Protein AF-A0A7S2TWE1-F1 (afdb_monomer)

Mean predicted aligned error: 5.68 Å

Secondary structure (DSSP, 8-state):
-HHHHHHHHHHGGGS-HHHHHHHHHHHHHHHTTS-HHHHHHHHHHHHHHHHHHHHHHHH--S---HHHHHHHHHHHHHHHHHHHT--GGGHHHHHHHHHHHHHHHHHHHHHTTT-HHHHHHHHHHHHHHHHHHGGGGTTTHHHHHHHHHHHTTTS--HHHHHHHHHHHHHHTT-GGGHHHHHHHHHHHHHHHHHH--SHHHHHH-HHHHHHHHHHHHHHHHH-HHHHHTSTHHHHHHHHHHHTTT--SHHHHHHHHHHHHHHHHHHHHHHH-GGGSTTHHHHHHHHHHHHHHHHHHHHHHHHHIIIIIS-GGGHHHHHHHHHHHHHHHTHHHHHHHHHHHHHS----HHHHHHHHHHHT-TT--HHHHHHHHHHHHHHHHHHHHHHH--

Organism: NCBI:txid641309

Foldseek 3Di:
DLPVLVVVLVVCPPPDLVVNLVSLLVQQLVLQPDDQVSSLVSLCSNLVVLLVLLVCLLVDPDDCDPVNLVSNLSSLSSLLSNLQNHDLVNLLSLLVVVVVSVVSLVSQCVVCLVPLSSNLSSLSNLLSSCVSNQCSVVVCVLVLLVVLLVRCLPRVRLSSLVSLLSCCVRPLQPPVCLVSNLVSCVSLLVSLLVQQPALVSCQVCVSSLLSSLSSLLSCLVRHVLSLLVDPSVLVSVVSLLRNCLHADQNSNLSSLSSLLSLLVSLVCLVPPVVSHPPSVSSNVSSVVSCVVCVLSLLLSLLVCLLPSYPLSSNVSSLSNLLSCCVRVPPVSLVSLLVSVVPQDDDDPVLSVVLSCQSNPPPHDSVVNSVSSSVSSVVSVVVVVVVVVD

pLDDT: mean 91.22, std 10.55, range [36.5, 98.69]

Structure (mmCIF, N/CA/C/O backbone):
data_AF-A0A7S2TWE1-F1
#
_entry.id   AF-A0A7S2TWE1-F1
#
loop_
_atom_site.group_PDB
_atom_site.id
_atom_site.type_symbol
_atom_site.label_atom_id
_atom_site.label_alt_id
_atom_site.label_comp_id
_atom_site.label_asym_id
_atom_site.label_entity_id
_atom_site.label_seq_id
_atom_site.pdbx_PDB_ins_code
_atom_site.Cartn_x
_atom_site.Cartn_y
_atom_site.Cartn_z
_atom_site.occupancy
_atom_site.B_iso_or_equiv
_atom_site.auth_seq_id
_atom_site.auth_comp_id
_atom_site.auth_asym_id
_atom_site.auth_atom_id
_atom_site.pdbx_PDB_model_num
ATOM 1 N N . PHE A 1 1 ? -21.053 20.391 27.011 1.00 59.75 1 PHE A N 1
ATOM 2 C CA . PHE A 1 1 ? -20.961 20.272 25.539 1.00 59.75 1 PHE A CA 1
ATOM 3 C C . PHE A 1 1 ? -20.963 18.831 25.021 1.00 59.75 1 PHE A C 1
ATOM 5 O O . PHE A 1 1 ? -21.696 18.578 24.080 1.00 59.75 1 PHE A O 1
ATOM 12 N N . MET A 1 2 ? -20.244 17.869 25.622 1.00 78.94 2 MET A N 1
ATOM 13 C CA . MET A 1 2 ? -20.223 16.483 25.097 1.00 78.94 2 MET A CA 1
ATOM 14 C C . MET A 1 2 ? -21.553 15.716 25.219 1.00 78.94 2 MET A C 1
ATOM 16 O O . MET A 1 2 ? -21.871 14.922 24.341 1.00 78.94 2 MET A O 1
ATOM 20 N N . GLY A 1 3 ? -22.352 15.965 26.265 1.00 83.12 3 GLY A N 1
ATOM 21 C CA . GLY A 1 3 ? -23.624 15.260 26.495 1.00 83.12 3 GLY A CA 1
ATOM 22 C C . GLY A 1 3 ? -24.613 15.337 25.318 1.00 83.12 3 GLY A C 1
ATOM 23 O O . GLY A 1 3 ? -24.972 14.289 24.783 1.00 83.12 3 GLY A O 1
ATOM 24 N N . PRO A 1 4 ? -25.011 16.540 24.857 1.00 86.31 4 PRO A N 1
ATOM 25 C CA . PRO A 1 4 ? -25.908 16.691 23.706 1.00 86.31 4 PRO A CA 1
ATOM 26 C C . PRO A 1 4 ? -25.365 16.058 22.417 1.00 86.31 4 PRO A C 1
ATOM 28 O O . PRO A 1 4 ? -26.106 15.427 21.669 1.00 86.31 4 PRO A O 1
ATOM 31 N N . LEU A 1 5 ? -24.055 16.160 22.183 1.00 87.50 5 LEU A N 1
ATOM 32 C CA . LEU A 1 5 ? -23.401 15.592 21.005 1.00 87.50 5 LEU A CA 1
ATOM 33 C C . LEU A 1 5 ? -23.480 14.054 20.992 1.00 87.50 5 LEU A C 1
ATOM 35 O O . LEU A 1 5 ? -23.810 13.454 19.969 1.00 87.50 5 LEU A O 1
ATOM 39 N N . PHE A 1 6 ? -23.270 13.407 22.142 1.00 89.62 6 PHE A N 1
ATOM 40 C CA . PHE A 1 6 ? -23.456 11.959 22.265 1.00 89.62 6 PHE A CA 1
ATOM 41 C C . PHE A 1 6 ? -24.921 11.525 22.192 1.00 89.62 6 PHE A C 1
ATOM 43 O O . PHE A 1 6 ? -25.187 10.412 21.744 1.00 89.62 6 PHE A O 1
ATOM 50 N N . GLN A 1 7 ? -25.875 12.382 22.566 1.00 88.25 7 GLN A N 1
ATOM 51 C CA . GLN A 1 7 ? -27.297 12.107 22.339 1.00 88.25 7 GLN A CA 1
ATOM 52 C C . GLN A 1 7 ? -27.638 12.101 20.845 1.00 88.25 7 GLN A C 1
ATOM 54 O O . GLN A 1 7 ? -28.353 11.206 20.398 1.00 88.25 7 GLN A O 1
ATOM 59 N N . VAL A 1 8 ? -27.094 13.043 20.063 1.00 88.94 8 VAL A N 1
ATOM 60 C CA . VAL A 1 8 ? -27.239 13.045 18.595 1.00 88.94 8 VAL A CA 1
ATOM 61 C C . VAL A 1 8 ? -26.631 11.775 18.000 1.00 88.94 8 VAL A C 1
ATOM 63 O O . VAL A 1 8 ? -27.296 11.078 17.236 1.00 88.94 8 VAL A O 1
ATOM 66 N N . TYR A 1 9 ? -25.413 11.412 18.412 1.00 91.62 9 TYR A N 1
ATOM 67 C CA . TYR A 1 9 ? -24.783 10.163 17.978 1.00 91.62 9 TYR A CA 1
ATOM 68 C C . TYR A 1 9 ? -25.626 8.927 18.331 1.00 91.62 9 TYR A C 1
ATOM 70 O O . TYR A 1 9 ? -25.874 8.092 17.463 1.00 91.62 9 TYR A O 1
ATOM 78 N N . ALA A 1 10 ? -26.132 8.820 19.561 1.00 88.81 10 ALA A N 1
ATOM 79 C CA . ALA A 1 10 ? -26.959 7.689 19.984 1.00 88.81 10 ALA A CA 1
ATOM 80 C C . ALA A 1 10 ? -28.272 7.586 19.186 1.00 88.81 10 ALA A C 1
ATOM 82 O O . ALA A 1 10 ? -28.707 6.485 18.851 1.00 88.81 10 ALA A O 1
ATOM 83 N N . ARG A 1 11 ? -28.881 8.725 18.833 1.00 90.75 11 ARG A N 1
ATOM 84 C CA . ARG A 1 11 ? -30.109 8.788 18.022 1.00 90.75 11 ARG A CA 1
ATOM 85 C C . ARG A 1 11 ? -29.866 8.578 16.523 1.00 90.75 11 ARG A C 1
ATOM 87 O O . ARG A 1 11 ? -30.821 8.359 15.787 1.00 90.75 11 ARG A O 1
ATOM 94 N N . SER A 1 12 ? -28.611 8.574 16.069 1.00 90.06 12 SER A N 1
ATOM 95 C CA . SER A 1 12 ? -28.256 8.388 14.653 1.00 90.06 12 SER A CA 1
ATOM 96 C C . SER A 1 12 ? -28.421 6.952 14.136 1.00 90.06 12 SER A C 1
ATOM 98 O O . SER A 1 12 ? -28.186 6.701 12.958 1.00 90.06 12 SER A O 1
ATOM 100 N N . ALA A 1 13 ? -28.810 5.991 14.982 1.00 85.31 13 ALA A N 1
ATOM 101 C CA . ALA A 1 13 ? -28.858 4.571 14.623 1.00 85.31 13 ALA A CA 1
ATOM 102 C C . ALA A 1 13 ? -29.759 4.256 13.412 1.00 85.31 13 ALA A C 1
ATOM 104 O O . ALA A 1 13 ? -29.445 3.328 12.670 1.00 85.31 13 ALA A O 1
ATOM 105 N N . GLY A 1 14 ? -30.829 5.034 13.202 1.00 87.69 14 GLY A N 1
ATOM 106 C CA . GLY A 1 14 ? -31.748 4.892 12.065 1.00 87.69 14 GLY A CA 1
ATOM 107 C C . GLY A 1 14 ? -31.329 5.628 10.787 1.00 87.69 14 GLY A C 1
ATOM 108 O O . GLY A 1 14 ? -32.021 5.520 9.781 1.00 87.69 14 GLY A O 1
ATOM 109 N N . LEU A 1 15 ? -30.227 6.384 10.813 1.00 92.81 15 LEU A N 1
ATOM 110 C CA . LEU A 1 15 ? -29.738 7.139 9.656 1.00 92.81 15 LEU A CA 1
ATOM 111 C C . LEU A 1 15 ? -28.919 6.260 8.705 1.00 92.81 15 LEU A C 1
ATOM 113 O O . LEU A 1 15 ? -28.393 5.206 9.086 1.00 92.81 15 LEU A O 1
ATOM 117 N N . ARG A 1 16 ? -28.749 6.732 7.465 1.00 94.81 16 ARG A N 1
ATOM 118 C CA . ARG A 1 16 ? -27.891 6.068 6.478 1.00 94.81 16 ARG A CA 1
ATOM 119 C C . ARG A 1 16 ? -26.447 6.064 6.965 1.00 94.81 16 ARG A C 1
ATOM 121 O O . ARG A 1 16 ? -25.993 6.971 7.661 1.00 94.81 16 ARG A O 1
ATOM 128 N N . ILE A 1 17 ? -25.683 5.048 6.565 1.00 94.81 17 ILE A N 1
ATOM 129 C CA . ILE A 1 17 ? -24.291 4.898 7.011 1.00 94.81 17 ILE A CA 1
ATOM 130 C C . ILE A 1 17 ? -23.416 6.112 6.655 1.00 94.81 17 ILE A C 1
ATOM 132 O O . ILE A 1 17 ? -22.511 6.448 7.414 1.00 94.81 17 ILE A O 1
ATOM 136 N N . THR A 1 18 ? -23.701 6.797 5.546 1.00 95.06 18 THR A N 1
ATOM 137 C CA . THR A 1 18 ? -23.013 8.028 5.129 1.00 95.06 18 THR A CA 1
ATOM 138 C C . THR A 1 18 ? -23.239 9.171 6.119 1.00 95.06 18 THR A C 1
ATOM 140 O O . THR A 1 18 ? -22.276 9.737 6.621 1.00 95.06 18 THR A O 1
ATOM 143 N N . GLU A 1 19 ? -24.489 9.425 6.503 1.00 96.44 19 GLU A N 1
ATOM 144 C CA . GLU A 1 19 ? -24.865 10.460 7.481 1.00 96.44 19 GLU A CA 1
ATOM 145 C C . GLU A 1 19 ? -24.272 10.148 8.861 1.00 96.44 19 GLU A C 1
ATOM 147 O O . GLU A 1 19 ? -23.768 11.019 9.569 1.00 96.44 19 GLU A O 1
ATOM 152 N N . ARG A 1 20 ? -24.255 8.867 9.244 1.00 96.56 20 ARG A N 1
ATOM 153 C CA . ARG A 1 20 ? -23.628 8.432 10.498 1.00 96.56 20 ARG A CA 1
ATOM 154 C C . ARG A 1 20 ? -22.117 8.668 10.499 1.00 96.56 20 ARG A C 1
ATOM 156 O O . ARG A 1 20 ? -21.575 9.016 11.546 1.00 96.56 20 ARG A O 1
ATOM 163 N N . LYS A 1 21 ? -21.436 8.499 9.358 1.00 96.62 21 LYS A N 1
ATOM 164 C CA . LYS A 1 21 ? -20.002 8.809 9.223 1.00 96.62 21 LYS A CA 1
ATOM 165 C C . LYS A 1 21 ? -19.732 10.304 9.400 1.00 96.62 21 LYS A C 1
ATOM 167 O O . LYS A 1 21 ? -18.809 10.643 10.134 1.00 96.62 21 LYS A O 1
ATOM 172 N N . GLU A 1 22 ? -20.566 11.171 8.828 1.00 96.19 22 GLU A N 1
ATOM 173 C CA . GLU A 1 22 ? -20.475 12.630 9.012 1.00 96.19 22 GLU A CA 1
ATOM 174 C C . GLU A 1 22 ? -20.680 13.033 10.481 1.00 96.19 22 GLU A C 1
ATOM 176 O O . GLU A 1 22 ? -19.932 13.845 11.026 1.00 96.19 22 GLU A O 1
ATOM 181 N N . ILE A 1 23 ? -21.635 12.402 11.174 1.00 95.75 23 ILE A N 1
ATOM 182 C CA . ILE A 1 23 ? -21.826 12.618 12.615 1.00 95.75 23 ILE A CA 1
ATOM 183 C C . ILE A 1 23 ? -20.584 12.173 13.398 1.00 95.75 23 ILE A C 1
ATOM 185 O O . ILE A 1 23 ? -20.119 12.910 14.266 1.00 95.75 23 ILE A O 1
ATOM 189 N N . VAL A 1 24 ? -20.021 10.995 13.104 1.00 96.38 24 VAL A N 1
ATOM 190 C CA . VAL A 1 24 ? -18.792 10.510 13.759 1.00 96.38 24 VAL A CA 1
ATOM 191 C C . VAL A 1 24 ? -17.615 11.458 13.514 1.00 96.38 24 VAL A C 1
ATOM 193 O O . VAL A 1 24 ? -16.863 11.745 14.446 1.00 96.38 24 VAL A O 1
ATOM 196 N N . GLU A 1 25 ? -17.472 11.987 12.303 1.00 95.12 25 GLU A N 1
ATOM 197 C CA . GLU A 1 25 ? -16.468 12.997 11.960 1.00 95.12 25 GLU A CA 1
ATOM 198 C C . GLU A 1 25 ? -16.639 14.283 12.777 1.00 95.12 25 GLU A C 1
ATOM 200 O O . GLU A 1 25 ? -15.681 14.764 13.389 1.00 95.12 25 GLU A O 1
ATOM 205 N N . GLY A 1 26 ? -17.868 14.797 12.879 1.00 93.62 26 GLY A N 1
ATOM 206 C CA . GLY A 1 26 ? -18.175 15.950 13.723 1.00 93.62 26 GLY A CA 1
ATOM 207 C C . GLY A 1 26 ? -17.864 15.689 15.200 1.00 93.62 26 GLY A C 1
ATOM 208 O O . GLY A 1 26 ? -17.237 16.517 15.865 1.00 93.62 26 GLY A O 1
ATOM 209 N N . VAL A 1 27 ? -18.234 14.511 15.716 1.00 94.19 27 VAL A N 1
ATOM 210 C CA . VAL A 1 27 ? -17.979 14.122 17.112 1.00 94.19 27 VAL A CA 1
ATOM 211 C C . VAL A 1 27 ? -16.481 14.055 17.401 1.00 94.19 27 VAL A C 1
ATOM 213 O O . VAL A 1 27 ? -16.004 14.652 18.364 1.00 94.19 27 VAL A O 1
ATOM 216 N N . THR A 1 28 ? -15.723 13.357 16.562 1.00 94.00 28 THR A N 1
ATOM 217 C CA . THR A 1 28 ? -14.272 13.182 16.732 1.00 94.00 28 THR A CA 1
ATOM 218 C C . THR A 1 28 ? -13.485 14.479 16.565 1.00 94.00 28 THR A C 1
ATOM 220 O O . THR A 1 28 ? -12.548 14.714 17.331 1.00 94.00 28 THR A O 1
ATOM 223 N N . SER A 1 29 ? -13.924 15.377 15.680 1.00 91.62 29 SER A N 1
ATOM 224 C CA . SER A 1 29 ? -13.367 16.732 15.553 1.00 91.62 29 SER A CA 1
ATOM 225 C C . SER A 1 29 ? -13.495 17.543 16.850 1.00 91.62 29 SER A C 1
ATOM 227 O O . SER A 1 29 ? -12.603 18.320 17.198 1.00 91.62 29 SER A O 1
ATOM 229 N N . VAL A 1 30 ? -14.588 17.356 17.603 1.00 92.81 30 VAL A N 1
ATOM 230 C CA . VAL A 1 30 ? -14.776 17.986 18.921 1.00 92.81 30 VAL A CA 1
ATOM 231 C C . VAL A 1 30 ? -13.946 17.280 19.993 1.00 92.81 30 VAL A C 1
ATOM 233 O O . VAL A 1 30 ? -13.292 17.958 20.788 1.00 92.81 30 VAL A O 1
ATOM 236 N N . ILE A 1 31 ? -13.924 15.940 19.999 1.00 92.75 31 ILE A N 1
ATOM 237 C CA . ILE A 1 31 ? -13.102 15.134 20.924 1.00 92.75 31 ILE A CA 1
ATOM 238 C C . ILE A 1 31 ? -11.636 15.569 20.861 1.00 92.75 31 ILE A C 1
ATOM 240 O O . ILE A 1 31 ? -10.993 15.728 21.897 1.00 92.75 31 ILE A O 1
ATOM 244 N N . GLY A 1 32 ? -11.140 15.844 19.657 1.00 89.62 32 GLY A N 1
ATOM 245 C CA . GLY A 1 32 ? -9.786 16.310 19.394 1.00 89.62 32 GLY A CA 1
ATOM 246 C C . GLY A 1 32 ? -9.347 17.589 20.118 1.00 89.62 32 GLY A C 1
ATOM 247 O O . GLY A 1 32 ? -8.149 17.831 20.257 1.00 89.62 32 GLY A O 1
ATOM 248 N N . LYS A 1 33 ? -10.298 18.399 20.603 1.00 90.75 33 LYS A N 1
ATOM 249 C CA . LYS A 1 33 ? -10.049 19.660 21.325 1.00 90.75 33 LYS A CA 1
ATOM 250 C C . LYS A 1 33 ? -10.105 19.507 22.850 1.00 90.75 33 LYS A C 1
ATOM 252 O O . LYS A 1 33 ? -9.983 20.494 23.572 1.00 90.75 33 LYS A O 1
ATOM 257 N N . LEU A 1 34 ? -10.348 18.297 23.355 1.00 91.50 34 LEU A N 1
ATOM 258 C CA . LEU A 1 34 ? -10.481 18.023 24.785 1.00 91.50 34 LEU A CA 1
ATOM 259 C C . LEU A 1 34 ? -9.121 17.773 25.454 1.00 91.50 34 LEU A C 1
ATOM 261 O O . LEU A 1 34 ? -8.127 17.457 24.805 1.00 91.50 34 LEU A O 1
ATOM 265 N N . SER A 1 35 ? -9.089 17.854 26.788 1.00 93.19 35 SER A N 1
ATOM 266 C CA . SER A 1 35 ? -7.938 17.389 27.570 1.00 93.19 35 SER A CA 1
ATOM 267 C C . SER A 1 35 ? -7.734 15.880 27.403 1.00 93.19 35 SER A C 1
ATOM 269 O O . SER A 1 35 ? -8.698 15.152 27.176 1.00 93.19 35 SER A O 1
ATOM 271 N N . LYS A 1 36 ? -6.504 15.381 27.593 1.00 91.62 36 LYS A N 1
ATOM 272 C CA . LYS A 1 36 ? -6.157 13.952 27.428 1.00 91.62 36 LYS A CA 1
ATOM 273 C C . LYS A 1 36 ? -7.131 12.991 28.128 1.00 91.62 36 LYS A C 1
ATOM 275 O O . LYS A 1 36 ? -7.559 12.003 27.537 1.00 91.62 36 LYS A O 1
ATOM 280 N N . GLN A 1 37 ? -7.516 13.286 29.371 1.00 91.44 37 GLN A N 1
ATOM 281 C CA . GLN A 1 37 ? -8.467 12.456 30.116 1.00 91.44 37 GLN A CA 1
ATOM 282 C C . GLN A 1 37 ? -9.857 12.445 29.459 1.00 91.44 37 GLN A C 1
ATOM 284 O O . GLN A 1 37 ? -10.390 11.376 29.165 1.00 91.44 37 GLN A O 1
ATOM 289 N N . LYS A 1 38 ? -10.4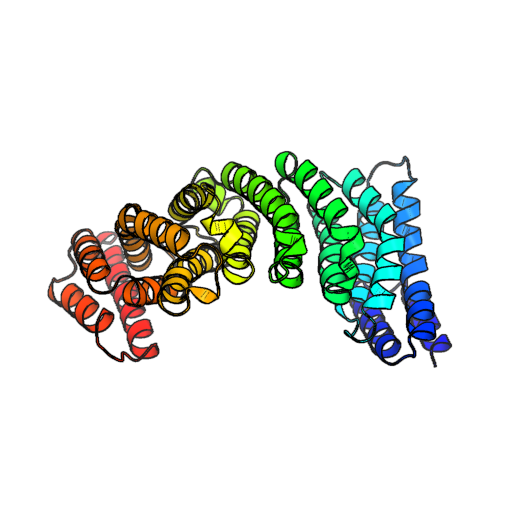10 13.629 29.167 1.00 93.12 38 LYS A N 1
ATOM 290 C CA . LYS A 1 38 ? -11.739 13.776 28.555 1.00 93.12 38 LYS A CA 1
ATOM 291 C C . LYS A 1 38 ? -11.776 13.253 27.119 1.00 93.12 38 LYS A C 1
ATOM 293 O O . LYS A 1 38 ? -12.794 12.712 26.701 1.00 93.12 38 LYS A O 1
ATOM 298 N N . PHE A 1 39 ? -10.671 13.375 26.382 1.00 94.31 39 PHE A N 1
ATOM 299 C CA . PHE A 1 39 ? -10.483 12.770 25.066 1.00 94.31 39 PHE A CA 1
ATOM 300 C C . PHE A 1 39 ? -10.675 11.259 25.156 1.00 94.31 39 PHE A C 1
ATOM 302 O O . PHE A 1 39 ? -11.481 10.695 24.419 1.00 94.31 39 PHE A O 1
ATOM 309 N N . ARG A 1 40 ? -9.963 10.608 26.087 1.00 94.31 40 ARG A N 1
ATOM 310 C CA . ARG A 1 40 ? -10.029 9.155 26.261 1.00 94.31 40 ARG A CA 1
ATOM 311 C C . ARG A 1 40 ? -11.439 8.713 26.633 1.00 94.31 40 ARG A C 1
ATOM 313 O O . ARG A 1 40 ? -11.969 7.813 26.002 1.00 94.31 40 ARG A O 1
ATOM 320 N N . GLU A 1 41 ? -12.051 9.362 27.620 1.00 94.44 41 GLU A N 1
ATOM 321 C CA . GLU A 1 41 ? -13.417 9.055 28.066 1.00 94.44 41 GLU A CA 1
ATOM 322 C C . GLU A 1 41 ? -14.437 9.196 26.928 1.00 94.44 41 GLU A C 1
ATOM 324 O O . GLU A 1 41 ? -15.243 8.292 26.699 1.00 94.44 41 GLU A O 1
ATOM 329 N N . ALA A 1 42 ? -14.362 10.289 26.165 1.00 95.06 42 ALA A N 1
ATOM 330 C CA . ALA A 1 42 ? -15.255 10.524 25.041 1.00 95.06 42 ALA A CA 1
ATOM 331 C C . ALA A 1 42 ? -15.031 9.526 23.895 1.00 95.06 42 ALA A C 1
ATOM 333 O O . ALA A 1 42 ? -15.995 8.976 23.363 1.00 95.06 42 ALA A O 1
ATOM 334 N N . LEU A 1 43 ? -13.780 9.246 23.524 1.00 96.12 43 LEU A N 1
ATOM 335 C CA . LEU A 1 43 ? -13.489 8.267 22.478 1.00 96.12 43 LEU A CA 1
ATOM 336 C C . LEU A 1 43 ? -13.968 6.867 22.888 1.00 96.12 43 LEU A C 1
ATOM 338 O O . LEU A 1 43 ? -14.598 6.182 22.085 1.00 96.12 43 LEU A O 1
ATOM 342 N N . THR A 1 44 ? -13.778 6.471 24.151 1.00 96.25 44 THR A N 1
ATOM 343 C CA . THR A 1 44 ? -14.358 5.232 24.691 1.00 96.25 44 THR A CA 1
ATOM 344 C C . THR A 1 44 ? -15.876 5.223 24.544 1.00 96.25 44 THR A C 1
ATOM 346 O O . THR A 1 44 ? -16.438 4.236 24.073 1.00 96.25 44 THR A O 1
ATOM 349 N N . GLN A 1 45 ? -16.557 6.311 24.913 1.00 95.38 45 GLN A N 1
ATOM 350 C CA . GLN A 1 45 ? -18.015 6.407 24.823 1.00 95.38 45 GLN A CA 1
ATOM 351 C C . GLN A 1 45 ? -18.522 6.287 23.375 1.00 95.38 45 GLN A C 1
ATOM 353 O O . GLN A 1 45 ? -19.538 5.631 23.140 1.00 95.38 45 GLN A O 1
ATOM 358 N N . LEU A 1 46 ? -17.801 6.865 22.410 1.00 95.69 46 LEU A N 1
ATOM 359 C CA . LEU A 1 46 ? -18.105 6.766 20.979 1.00 95.69 46 LEU A CA 1
ATOM 360 C C . LEU A 1 46 ? -17.977 5.326 20.461 1.00 95.69 46 LEU A C 1
ATOM 362 O O . LEU A 1 46 ? -18.860 4.825 19.759 1.00 95.69 46 LEU A O 1
ATOM 366 N N . ILE A 1 47 ? -16.873 4.668 20.819 1.00 97.25 47 ILE A N 1
ATOM 367 C CA . ILE A 1 47 ? -16.475 3.358 20.295 1.00 97.25 47 ILE A CA 1
ATOM 368 C C . ILE A 1 47 ? -17.233 2.207 20.965 1.00 97.25 47 ILE A C 1
ATOM 370 O O . ILE A 1 47 ? -17.558 1.229 20.295 1.00 97.25 47 ILE A O 1
ATOM 374 N N . LYS A 1 48 ? -17.561 2.313 22.258 1.00 96.38 48 LYS A N 1
ATOM 375 C CA . LYS A 1 48 ? -18.199 1.248 23.054 1.00 96.38 48 LYS A CA 1
ATOM 376 C C . LYS A 1 48 ? -19.405 0.570 22.376 1.00 96.38 48 LYS A C 1
ATOM 378 O O . LYS A 1 48 ? -19.400 -0.660 22.307 1.00 96.38 48 LYS A O 1
ATOM 383 N N . PRO A 1 49 ? -20.423 1.285 21.852 1.00 95.94 49 PRO A N 1
ATOM 384 C CA . PRO A 1 49 ? -21.551 0.624 21.191 1.00 95.94 49 PRO A CA 1
ATOM 385 C C . PRO A 1 49 ? 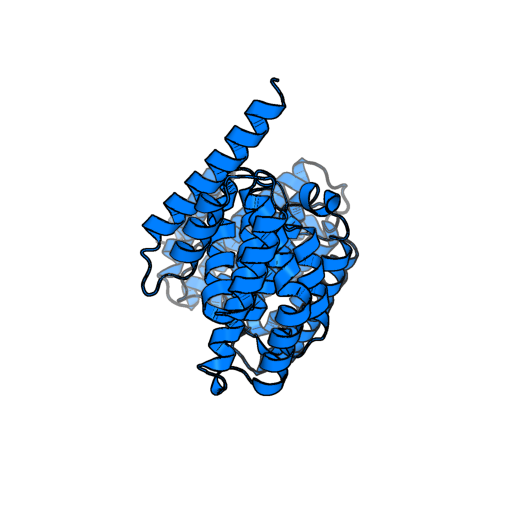-21.151 -0.114 19.904 1.00 95.94 49 PRO A C 1
ATOM 387 O O . PRO A 1 49 ? -21.758 -1.131 19.579 1.00 95.94 49 PRO A O 1
ATOM 390 N N . LEU A 1 50 ? -20.122 0.358 19.193 1.00 97.44 50 LEU A N 1
ATOM 391 C CA . LEU A 1 50 ? -19.603 -0.281 17.979 1.00 97.44 50 LEU A CA 1
ATOM 392 C C . LEU A 1 50 ? -18.791 -1.536 18.328 1.00 97.44 50 LEU A C 1
ATOM 394 O O . LEU A 1 50 ? -18.978 -2.585 17.717 1.00 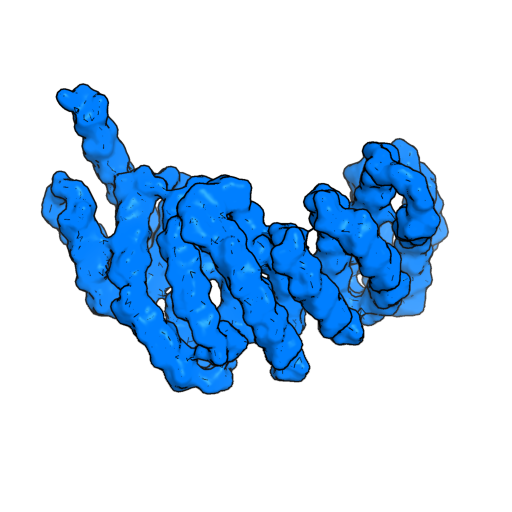97.44 50 LEU A O 1
ATOM 398 N N . ALA A 1 51 ? -17.958 -1.461 19.368 1.00 97.81 51 ALA A N 1
ATOM 399 C CA . ALA A 1 51 ? -17.225 -2.605 19.907 1.00 97.81 51 ALA A CA 1
ATOM 400 C C . ALA A 1 51 ? -18.177 -3.719 20.375 1.00 97.81 51 ALA A C 1
ATOM 402 O O . ALA A 1 51 ? -17.952 -4.887 20.075 1.00 97.81 51 ALA A O 1
ATOM 403 N N . ALA A 1 52 ? -19.298 -3.361 21.011 1.00 97.44 52 ALA A N 1
ATOM 404 C CA . ALA A 1 52 ? -20.324 -4.318 21.429 1.00 97.44 52 ALA A CA 1
ATOM 405 C C . ALA A 1 52 ? -21.011 -5.040 20.252 1.00 97.44 52 ALA A C 1
ATOM 407 O O . ALA A 1 52 ? -21.574 -6.120 20.434 1.00 97.44 52 ALA A O 1
ATOM 408 N N . VAL A 1 53 ? -21.010 -4.463 19.043 1.00 96.62 53 VAL A N 1
ATOM 409 C CA . VAL A 1 53 ? -21.460 -5.168 17.829 1.00 96.62 53 VAL A CA 1
ATOM 410 C C . VAL A 1 53 ? -20.433 -6.220 17.418 1.00 96.62 53 VAL A C 1
ATOM 412 O O . VAL A 1 53 ? -20.818 -7.353 17.138 1.00 96.62 53 VAL A O 1
ATOM 415 N N . LEU A 1 54 ? -19.142 -5.869 17.416 1.00 97.31 54 LEU A N 1
ATOM 416 C CA . LEU A 1 54 ? -18.064 -6.803 17.073 1.00 97.31 54 LEU A CA 1
ATOM 417 C C . LEU A 1 54 ? -17.973 -7.957 18.075 1.00 97.31 54 LEU A C 1
ATOM 419 O O . LEU A 1 54 ? -17.841 -9.103 17.663 1.00 97.31 54 LEU A O 1
ATOM 423 N N . GLN A 1 55 ? -18.122 -7.667 19.367 1.00 96.75 55 GLN A N 1
ATOM 424 C CA . GLN A 1 55 ? -18.120 -8.679 20.421 1.00 96.75 55 GLN A CA 1
ATOM 425 C C . GLN A 1 55 ? -19.252 -9.699 20.234 1.00 96.75 55 GLN A C 1
ATOM 427 O O . GLN A 1 55 ? -18.993 -10.896 20.147 1.00 96.75 55 GLN A O 1
ATOM 432 N N . ARG A 1 56 ? -20.498 -9.236 20.063 1.00 95.50 56 ARG A N 1
ATOM 433 C CA . ARG A 1 56 ? -21.639 -10.129 19.788 1.00 95.50 56 ARG A CA 1
ATOM 434 C C . ARG A 1 56 ? -21.438 -10.950 18.515 1.00 95.50 56 ARG A C 1
ATOM 436 O O . ARG A 1 56 ? -21.828 -12.110 18.452 1.00 95.50 56 ARG A O 1
ATOM 443 N N . ALA A 1 57 ? -20.825 -10.353 17.495 1.00 94.06 57 ALA A N 1
ATOM 444 C CA . ALA A 1 57 ? -20.515 -11.044 16.251 1.00 94.06 57 ALA A CA 1
ATOM 445 C C . ALA A 1 57 ? -19.433 -12.127 16.421 1.00 94.06 57 ALA A C 1
ATOM 447 O O . ALA A 1 57 ? -19.502 -13.152 15.746 1.00 94.06 57 ALA A O 1
ATOM 448 N N . ALA A 1 58 ? -18.458 -11.917 17.310 1.00 91.06 58 ALA A N 1
ATOM 449 C CA . ALA A 1 58 ? -17.433 -12.904 17.640 1.00 91.06 58 ALA A CA 1
ATOM 450 C C . ALA A 1 58 ? -18.024 -14.099 18.409 1.00 91.06 58 ALA A C 1
ATOM 452 O O . ALA A 1 58 ? -17.715 -15.245 18.087 1.00 91.06 58 ALA A O 1
ATOM 453 N N . GLU A 1 59 ? -18.922 -13.831 19.361 1.00 90.44 59 GLU A N 1
ATOM 454 C CA . GLU A 1 59 ? -19.567 -14.835 20.221 1.00 90.44 59 GLU A CA 1
ATOM 455 C C . GLU A 1 59 ? -20.688 -15.623 19.511 1.00 90.44 59 GLU A C 1
ATOM 457 O O . GLU A 1 59 ? -21.031 -16.732 19.927 1.00 90.44 59 GLU A O 1
ATOM 462 N N . SER A 1 60 ? -21.262 -15.079 18.431 1.00 88.88 60 SER A N 1
ATOM 463 C CA . SER A 1 60 ? -22.371 -15.718 17.716 1.00 88.88 60 SER A CA 1
ATOM 464 C C . SER A 1 60 ? -21.958 -17.030 17.036 1.00 88.88 60 SER A C 1
ATOM 466 O O . SER A 1 60 ? -20.973 -17.096 16.293 1.00 88.88 60 SER A O 1
ATOM 468 N N . LYS A 1 61 ? -22.769 -18.075 17.229 1.00 85.69 61 LYS A N 1
ATOM 469 C CA . LYS A 1 61 ? -22.668 -19.354 16.503 1.00 85.69 61 LYS A CA 1
ATOM 470 C C . LYS A 1 61 ? -23.513 -19.386 15.226 1.00 85.69 61 LYS A C 1
ATOM 472 O O . LYS A 1 61 ? -23.495 -20.385 14.514 1.00 85.69 61 LYS A O 1
ATOM 477 N N . GLU A 1 62 ? -24.262 -18.322 14.950 1.00 82.38 62 GLU A N 1
ATOM 478 C CA . GLU A 1 62 ? -25.140 -18.245 13.786 1.00 82.38 62 GLU A CA 1
ATOM 479 C C . GLU A 1 62 ? -24.339 -18.149 12.48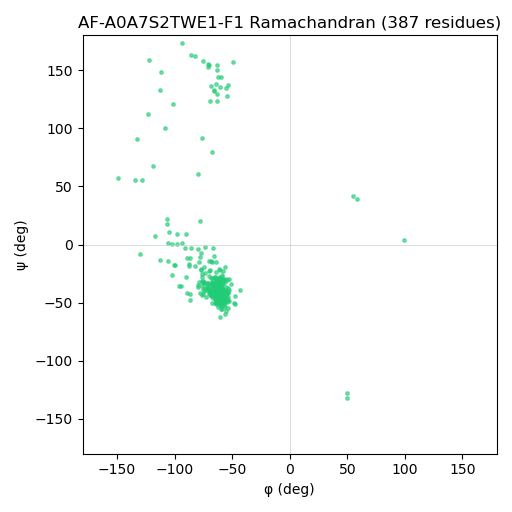3 1.00 82.38 62 GLU A C 1
ATOM 481 O O . GLU A 1 62 ? -23.196 -17.671 12.448 1.00 82.38 62 GLU A O 1
ATOM 486 N N . ALA A 1 63 ? -24.973 -18.594 11.397 1.00 85.69 63 ALA A N 1
ATOM 487 C CA . ALA A 1 63 ? -24.428 -18.461 10.057 1.00 85.69 63 ALA A CA 1
ATOM 488 C C . ALA A 1 63 ? -24.257 -16.980 9.676 1.00 85.69 63 ALA A C 1
ATOM 490 O O . ALA A 1 63 ? -25.065 -16.120 10.025 1.00 85.69 63 ALA A O 1
ATOM 491 N N . ILE A 1 64 ? -23.196 -16.686 8.924 1.00 91.38 64 ILE A N 1
ATOM 492 C CA . ILE A 1 64 ? -22.887 -15.337 8.443 1.00 91.38 64 ILE A CA 1
ATOM 493 C C . ILE A 1 64 ? -23.830 -15.010 7.273 1.00 91.38 64 ILE A C 1
ATOM 495 O O . ILE A 1 64 ? -23.523 -15.311 6.122 1.00 91.38 64 ILE A O 1
ATOM 499 N N . ASN A 1 65 ? -24.976 -14.402 7.580 1.00 93.25 65 ASN A N 1
ATOM 500 C CA . ASN A 1 65 ? -25.947 -13.906 6.598 1.00 93.25 65 ASN A CA 1
ATOM 501 C C . ASN A 1 65 ? -25.725 -12.416 6.261 1.00 93.25 65 ASN A C 1
ATOM 503 O O . ASN A 1 65 ? -24.910 -11.733 6.889 1.00 93.25 65 ASN A O 1
ATOM 507 N N . ASP A 1 66 ? -26.461 -11.890 5.281 1.00 94.38 66 ASP A N 1
ATOM 508 C CA . ASP A 1 66 ? -26.285 -10.510 4.804 1.00 94.38 66 ASP A CA 1
ATOM 509 C C . ASP A 1 66 ? -26.596 -9.448 5.866 1.00 94.38 66 ASP A C 1
ATOM 511 O O . ASP A 1 66 ? -25.925 -8.414 5.932 1.00 94.38 66 ASP A O 1
ATOM 515 N N . GLU A 1 67 ? -27.563 -9.706 6.749 1.00 93.81 67 GLU A N 1
ATOM 516 C CA . GLU A 1 67 ? -27.891 -8.804 7.857 1.00 93.81 67 GLU A CA 1
ATOM 517 C C . GLU A 1 67 ? -26.717 -8.693 8.842 1.00 93.81 67 GLU A C 1
ATOM 519 O O . GLU A 1 67 ? -26.300 -7.593 9.225 1.00 93.81 67 GLU A O 1
ATOM 524 N N . HIS A 1 68 ? -26.121 -9.832 9.203 1.00 94.44 68 HIS A N 1
ATOM 525 C CA . HIS A 1 68 ? -24.924 -9.894 10.031 1.00 94.44 68 HIS A CA 1
ATOM 526 C C . HIS A 1 68 ? -23.757 -9.157 9.375 1.00 94.44 68 HIS A C 1
ATOM 528 O O . HIS A 1 68 ? -23.141 -8.299 10.018 1.00 94.44 68 HIS A O 1
ATOM 534 N N . LYS A 1 69 ? -23.479 -9.437 8.093 1.00 95.69 69 LYS A N 1
ATOM 535 C CA . LYS A 1 69 ? -22.405 -8.765 7.345 1.00 95.69 69 LYS A CA 1
ATOM 536 C C . LYS A 1 69 ? -22.611 -7.255 7.318 1.00 95.69 69 LYS A C 1
ATOM 538 O O . LYS A 1 69 ? -21.660 -6.514 7.559 1.00 95.69 69 LYS A O 1
ATOM 543 N N . THR A 1 70 ? -23.839 -6.795 7.089 1.00 95.69 70 THR A N 1
ATOM 544 C CA . THR A 1 70 ? -24.200 -5.370 7.051 1.00 95.69 70 THR A CA 1
ATOM 545 C C . THR A 1 70 ? -23.964 -4.705 8.404 1.00 95.69 70 THR A C 1
ATOM 547 O O . THR A 1 70 ? -23.294 -3.675 8.496 1.00 95.69 70 THR A O 1
ATOM 550 N N . ARG A 1 71 ? -24.447 -5.324 9.484 1.00 95.19 71 ARG A N 1
ATOM 551 C CA . ARG A 1 71 ? -24.302 -4.810 10.849 1.00 95.19 71 ARG A CA 1
ATOM 552 C C . ARG A 1 71 ? -22.835 -4.699 11.274 1.00 95.19 71 ARG A C 1
ATOM 554 O O . ARG A 1 71 ? -22.433 -3.663 11.808 1.00 95.19 71 ARG A O 1
ATOM 561 N N . VAL A 1 72 ? -22.033 -5.732 11.012 1.00 97.25 72 VAL A N 1
ATOM 562 C CA . VAL A 1 72 ? -20.588 -5.736 11.302 1.00 97.25 72 VAL A CA 1
ATOM 563 C C . VAL A 1 72 ? -19.854 -4.727 10.422 1.00 97.25 72 VAL A C 1
ATOM 565 O O . VAL A 1 72 ? -19.046 -3.951 10.931 1.00 97.25 72 VAL A O 1
ATOM 568 N N . SER A 1 73 ? -20.189 -4.672 9.130 1.00 97.75 73 SER A N 1
ATOM 569 C CA . SER A 1 73 ? -19.624 -3.705 8.185 1.00 97.75 73 SER A CA 1
ATOM 570 C C . SER A 1 73 ? -19.828 -2.274 8.663 1.00 97.75 73 SER A C 1
ATOM 572 O O . SER A 1 73 ? -18.861 -1.525 8.748 1.00 97.75 73 SER A O 1
ATOM 574 N N . HIS A 1 74 ? -21.053 -1.910 9.052 1.00 97.56 74 HIS A N 1
ATOM 575 C CA . HIS A 1 74 ? -21.364 -0.579 9.572 1.00 97.56 74 HIS A CA 1
ATOM 576 C C . HIS A 1 74 ? -20.576 -0.246 10.842 1.00 97.56 74 HIS A C 1
ATOM 578 O O . HIS A 1 74 ? -20.089 0.876 10.978 1.00 97.56 74 HIS A O 1
ATOM 584 N N . ALA A 1 75 ? -20.422 -1.199 11.766 1.00 98.19 75 ALA A N 1
ATOM 585 C CA . ALA A 1 75 ? -19.632 -0.978 12.974 1.00 98.19 75 ALA A CA 1
ATOM 586 C C . ALA A 1 75 ? -18.152 -0.720 12.644 1.00 98.19 75 ALA A C 1
ATOM 588 O O . ALA A 1 75 ? -17.591 0.267 13.117 1.00 98.19 75 ALA A O 1
ATOM 589 N N . LEU A 1 76 ? -17.544 -1.550 11.789 1.00 98.62 76 LEU A N 1
ATOM 590 C CA . LEU A 1 76 ? -16.159 -1.378 11.334 1.00 98.62 76 LEU A CA 1
ATOM 591 C C . LEU A 1 76 ? -15.964 -0.051 10.592 1.00 98.62 76 LEU A C 1
ATOM 593 O O . LEU A 1 76 ? -15.010 0.671 10.862 1.00 98.62 76 LEU A O 1
ATOM 597 N N . ASP A 1 77 ? -16.894 0.299 9.705 1.00 98.38 77 ASP A N 1
ATOM 598 C CA . ASP A 1 77 ? -16.878 1.543 8.937 1.00 98.38 77 ASP A CA 1
ATOM 599 C C . ASP A 1 77 ? -16.906 2.789 9.838 1.00 98.38 77 ASP A C 1
ATOM 601 O O . ASP A 1 77 ? -16.192 3.757 9.573 1.00 98.38 77 ASP A O 1
ATOM 605 N N . LEU A 1 78 ? -17.701 2.771 10.911 1.00 98.44 78 LEU A N 1
ATOM 606 C CA . LEU A 1 78 ? -17.787 3.878 11.867 1.00 98.44 78 LEU A CA 1
ATOM 607 C C . LEU A 1 78 ? -16.577 3.936 12.806 1.00 98.44 78 LEU A C 1
ATOM 609 O O . LEU A 1 78 ? -16.115 5.030 13.121 1.00 98.44 78 LEU A O 1
ATOM 613 N N . ILE A 1 79 ? -16.020 2.789 13.212 1.00 98.56 79 ILE A N 1
ATOM 614 C CA . ILE A 1 79 ? -14.758 2.748 13.970 1.00 98.56 79 ILE A CA 1
ATOM 615 C C . ILE A 1 79 ? -13.622 3.313 13.107 1.00 98.56 79 ILE A C 1
ATOM 617 O O . ILE A 1 79 ? -12.867 4.170 13.561 1.00 98.56 79 ILE A O 1
ATOM 621 N N . ALA A 1 80 ? -13.519 2.876 11.850 1.00 98.44 80 ALA A N 1
ATOM 622 C CA . ALA A 1 80 ? -12.527 3.369 10.901 1.00 98.44 80 ALA A CA 1
ATOM 623 C C . ALA A 1 80 ? -12.668 4.881 10.672 1.00 98.44 80 ALA A C 1
ATOM 625 O O . ALA A 1 80 ? -11.664 5.591 10.709 1.00 98.44 80 ALA A O 1
ATOM 626 N N . GLN A 1 81 ? -13.902 5.373 10.493 1.00 98.12 81 GLN A N 1
ATOM 627 C CA . GLN A 1 81 ? -14.187 6.806 10.387 1.00 98.12 81 GLN A CA 1
ATOM 628 C C . GLN A 1 81 ? -13.711 7.552 11.632 1.00 98.12 81 GLN A C 1
ATOM 630 O O . GLN A 1 81 ? -13.048 8.571 11.493 1.00 98.12 81 GLN A O 1
ATOM 635 N N . ALA A 1 82 ? -13.994 7.024 12.828 1.00 97.62 82 ALA A N 1
ATOM 636 C CA . ALA A 1 82 ? -13.593 7.669 14.067 1.00 97.62 82 ALA A CA 1
ATOM 637 C C . ALA A 1 82 ? -12.072 7.849 14.141 1.00 97.62 82 ALA A C 1
ATOM 639 O O . ALA A 1 82 ? -11.618 8.952 14.406 1.00 97.62 82 ALA A O 1
ATOM 640 N N . PHE A 1 83 ? -11.278 6.810 13.856 1.00 97.94 83 PHE A N 1
ATOM 641 C CA . PHE A 1 83 ? -9.815 6.938 13.853 1.00 97.94 83 PHE A CA 1
ATOM 642 C C . PHE A 1 83 ? -9.288 7.831 12.724 1.00 97.94 83 PHE A C 1
ATOM 644 O O . PHE A 1 83 ? -8.291 8.515 12.919 1.00 97.94 83 PHE A O 1
ATOM 651 N N . MET A 1 84 ? -9.940 7.850 11.559 1.00 96.81 84 MET A N 1
ATOM 652 C CA . MET A 1 84 ? -9.506 8.660 10.415 1.00 96.81 84 MET A CA 1
ATOM 653 C C . MET A 1 84 ? -9.498 10.164 10.717 1.00 96.81 84 MET A C 1
ATOM 655 O O . MET A 1 84 ? -8.661 10.884 10.180 1.00 96.81 84 MET A O 1
ATOM 659 N N . THR A 1 85 ? -10.429 10.629 11.545 1.00 94.94 85 THR A N 1
ATOM 660 C CA . THR A 1 85 ? -10.691 12.052 11.806 1.00 94.94 85 THR A CA 1
ATOM 661 C C . THR A 1 85 ? -10.116 12.538 13.139 1.00 94.94 85 THR A C 1
ATOM 663 O O . THR A 1 85 ? -10.262 13.712 13.482 1.00 94.94 85 THR A O 1
ATOM 666 N N . LEU A 1 86 ? -9.455 11.664 13.909 1.00 93.62 86 LEU A N 1
ATOM 667 C CA . LEU A 1 86 ? -8.775 12.063 15.142 1.00 93.62 86 LEU A CA 1
ATOM 668 C C . LEU A 1 86 ? -7.552 12.938 14.835 1.00 93.62 86 LEU A C 1
ATOM 670 O O . LEU A 1 86 ? -6.756 12.585 13.965 1.00 93.62 86 LEU A O 1
ATOM 674 N N . PRO A 1 87 ? -7.342 14.040 15.577 1.00 88.12 87 PRO A N 1
ATOM 675 C CA . PRO A 1 87 ? -6.109 14.799 15.460 1.00 88.12 87 PRO A CA 1
ATOM 676 C C . PRO A 1 87 ? -4.943 14.093 16.154 1.00 88.12 87 PRO A C 1
ATOM 678 O O . PRO A 1 87 ? -5.108 13.346 17.122 1.00 88.12 87 PRO A O 1
ATOM 681 N N . ASP A 1 88 ? -3.738 14.456 15.726 1.00 87.81 88 ASP A N 1
ATOM 682 C CA . ASP A 1 88 ? -2.477 13.920 16.241 1.00 87.81 88 ASP A CA 1
ATOM 683 C C . ASP A 1 88 ? -2.269 14.130 17.751 1.00 87.81 88 ASP A C 1
ATOM 685 O O . ASP A 1 88 ? -1.571 13.349 18.398 1.00 87.81 88 ASP A O 1
ATOM 689 N N . SER A 1 89 ? -2.883 15.164 18.337 1.00 87.06 89 SER A N 1
ATOM 690 C CA . SER A 1 89 ? -2.762 15.499 19.764 1.00 87.06 89 SER A CA 1
ATOM 691 C C . SER A 1 89 ? -3.273 14.399 20.703 1.00 87.06 89 SER A C 1
ATOM 693 O O . SER A 1 89 ? -2.878 14.363 21.869 1.00 87.06 89 SER A O 1
ATOM 695 N N . GLY A 1 90 ? -4.134 13.504 20.205 1.00 90.69 90 GLY A N 1
ATOM 696 C CA . GLY A 1 90 ? -4.720 12.393 20.955 1.00 90.69 90 GLY A CA 1
ATOM 697 C C . GLY A 1 90 ? -4.127 11.018 20.640 1.00 90.69 90 GLY A C 1
ATOM 698 O O . GLY A 1 90 ? -4.709 10.014 21.052 1.00 90.69 90 GLY A O 1
ATOM 699 N N . ALA A 1 91 ? -3.007 10.941 19.910 1.00 95.50 91 ALA A N 1
ATOM 700 C CA . ALA A 1 91 ? -2.454 9.680 19.402 1.00 95.50 91 ALA A CA 1
ATOM 701 C C . ALA A 1 91 ? -2.190 8.631 20.500 1.00 95.50 91 ALA A C 1
ATOM 703 O O . ALA A 1 91 ? -2.494 7.449 20.336 1.00 95.50 91 ALA A O 1
ATOM 704 N N . GLU A 1 92 ? -1.680 9.066 21.654 1.00 95.94 92 GLU A N 1
ATOM 705 C CA . GLU A 1 92 ? -1.426 8.207 22.813 1.00 95.94 92 GLU A CA 1
ATOM 706 C C . GLU A 1 92 ? -2.725 7.609 23.383 1.00 95.94 92 GLU A C 1
ATOM 708 O O . GLU A 1 92 ? -2.809 6.410 23.648 1.00 95.94 92 GLU A O 1
ATOM 713 N N . GLN A 1 93 ? -3.761 8.432 23.559 1.00 96.50 93 GLN A N 1
ATOM 714 C CA . GLN A 1 93 ? -5.056 7.994 24.082 1.00 96.50 93 GLN A CA 1
ATOM 715 C C . GLN A 1 93 ? -5.767 7.097 23.067 1.00 96.50 93 GLN A C 1
ATOM 717 O O . GLN A 1 93 ? -6.337 6.074 23.442 1.00 96.50 93 GLN A O 1
ATOM 722 N N . ALA A 1 94 ? -5.685 7.437 21.780 1.00 97.25 94 ALA A N 1
ATOM 723 C CA . ALA A 1 94 ? -6.192 6.615 20.691 1.00 97.25 94 ALA A CA 1
ATOM 724 C C . ALA A 1 94 ? -5.520 5.232 20.668 1.00 97.25 94 ALA A C 1
ATOM 726 O O . ALA A 1 94 ? -6.206 4.235 20.453 1.00 97.25 94 ALA A O 1
ATOM 727 N N . ALA A 1 95 ? -4.218 5.141 20.973 1.00 97.81 95 ALA A N 1
ATOM 728 C CA . ALA A 1 95 ? -3.502 3.868 21.054 1.00 97.81 95 ALA A CA 1
ATOM 729 C C . ALA A 1 95 ? -4.016 2.983 22.193 1.00 97.81 95 ALA A C 1
ATOM 731 O O . ALA A 1 95 ? -4.142 1.773 22.014 1.00 97.81 95 ALA A O 1
ATOM 732 N N . GLN A 1 96 ? -4.377 3.573 23.337 1.00 97.12 96 GLN A N 1
ATOM 733 C CA . GLN A 1 96 ? -4.995 2.834 24.443 1.00 97.12 96 GLN A CA 1
ATOM 734 C C . GLN A 1 96 ? -6.347 2.238 24.025 1.00 97.12 96 GLN A C 1
ATOM 736 O O . GLN A 1 96 ? -6.605 1.064 24.286 1.00 97.12 96 GLN A O 1
ATOM 741 N N . ILE A 1 97 ? -7.189 3.016 23.333 1.00 97.88 97 ILE A N 1
ATOM 742 C CA . ILE A 1 97 ? -8.494 2.539 22.847 1.00 97.88 97 ILE A CA 1
ATOM 743 C C . ILE A 1 97 ? -8.331 1.483 21.750 1.00 97.88 97 ILE A C 1
ATOM 745 O O . ILE A 1 97 ? -9.013 0.462 21.771 1.00 97.88 97 ILE A O 1
ATOM 749 N N . LEU A 1 98 ? -7.396 1.677 20.818 1.00 98.44 98 LEU A N 1
ATOM 750 C CA . LEU A 1 98 ? -7.107 0.685 19.784 1.00 98.44 98 LEU A CA 1
ATOM 751 C C . LEU A 1 98 ? -6.569 -0.620 20.392 1.00 98.44 98 LEU A C 1
ATOM 753 O O . LEU A 1 98 ? -6.952 -1.698 19.949 1.00 98.44 98 LEU A O 1
ATOM 757 N N . GLY A 1 99 ? -5.763 -0.532 21.454 1.00 98.12 99 GLY A N 1
ATOM 758 C CA . GLY A 1 99 ? -5.320 -1.686 22.237 1.00 98.12 99 GLY A CA 1
ATOM 759 C C . GLY A 1 99 ? -6.470 -2.471 22.869 1.00 98.12 99 GLY A C 1
ATOM 760 O O . GLY A 1 99 ? -6.436 -3.698 22.869 1.00 98.12 99 GLY A O 1
ATOM 761 N N . GLN A 1 100 ? -7.519 -1.789 23.336 1.00 97.50 100 GLN A N 1
ATOM 762 C CA . GLN A 1 100 ? -8.739 -2.437 23.840 1.00 97.50 100 GLN A CA 1
ATOM 763 C C . GLN A 1 100 ? -9.575 -3.071 22.720 1.00 97.50 100 GLN A C 1
ATOM 765 O O . GLN A 1 100 ? -10.209 -4.100 22.936 1.00 97.50 100 GLN A O 1
ATOM 770 N N . LEU A 1 101 ? -9.575 -2.480 21.522 1.00 98.00 101 LEU A N 1
ATOM 771 C CA . LEU A 1 101 ? -10.263 -3.028 20.349 1.00 98.00 101 LEU A CA 1
ATOM 772 C C . LEU A 1 101 ? -9.527 -4.206 19.709 1.00 98.00 101 LEU A C 1
ATOM 774 O O . LEU A 1 101 ? -10.168 -5.023 19.051 1.00 98.00 101 LEU A O 1
ATOM 778 N N . LYS A 1 102 ? -8.204 -4.299 19.879 1.00 97.69 102 LYS A N 1
ATOM 779 C CA . LYS A 1 102 ? -7.357 -5.290 19.207 1.00 97.69 102 LYS A CA 1
ATOM 780 C C . LYS A 1 102 ? -7.907 -6.725 19.283 1.00 97.69 102 LYS A C 1
ATOM 782 O O . LYS A 1 102 ? -8.016 -7.322 18.217 1.00 97.69 102 LYS A O 1
ATOM 787 N N . PRO A 1 103 ? -8.299 -7.280 20.449 1.00 97.69 103 PRO A N 1
ATOM 788 C CA . PRO A 1 103 ? -8.826 -8.646 20.508 1.00 97.69 103 PRO A CA 1
ATOM 789 C C . PRO A 1 103 ? -10.061 -8.849 19.619 1.00 97.69 103 PRO A C 1
ATOM 791 O O . PRO A 1 103 ? -10.151 -9.840 18.905 1.00 97.69 103 PRO A O 1
ATOM 794 N N . LEU A 1 104 ? -10.965 -7.863 19.578 1.00 98.12 104 LEU A N 1
ATOM 795 C CA . LEU A 1 104 ? -12.164 -7.909 18.734 1.00 98.12 104 LEU A CA 1
ATOM 796 C C . LEU A 1 104 ? -11.818 -7.840 17.240 1.00 98.12 104 LEU A C 1
ATOM 798 O O . LEU A 1 104 ? -12.491 -8.457 16.416 1.00 98.12 104 LEU A O 1
ATOM 802 N N . LEU A 1 105 ? -10.776 -7.086 16.880 1.00 98.19 105 LEU A N 1
ATOM 803 C CA . LEU A 1 105 ? -10.277 -7.017 15.506 1.00 98.19 105 LEU A CA 1
ATOM 804 C C . LEU A 1 105 ? -9.564 -8.312 15.094 1.00 98.19 105 LEU A C 1
ATOM 806 O O . LEU A 1 105 ? -9.708 -8.734 13.949 1.00 98.19 105 LEU A O 1
ATOM 810 N N . ASP A 1 106 ? -8.843 -8.960 16.011 1.00 97.19 106 ASP A N 1
ATOM 811 C CA . ASP A 1 106 ? -8.228 -10.275 15.791 1.00 97.19 106 ASP A CA 1
ATOM 812 C C . ASP A 1 106 ? -9.285 -11.366 15.591 1.00 97.19 106 ASP A C 1
ATOM 814 O O . ASP A 1 106 ? -9.190 -12.164 14.655 1.00 97.19 106 ASP A O 1
ATOM 818 N N . ASP A 1 107 ? -10.345 -11.356 16.398 1.00 96.56 107 ASP A N 1
ATOM 819 C CA . ASP A 1 107 ? -11.498 -12.242 16.218 1.00 96.56 107 ASP A CA 1
ATOM 820 C C . ASP A 1 107 ? -12.202 -11.994 14.884 1.00 96.56 107 ASP A C 1
ATOM 822 O O . ASP A 1 107 ? -12.524 -12.944 14.168 1.00 96.56 107 ASP A O 1
ATOM 826 N N . ALA A 1 108 ? -12.386 -10.726 14.504 1.00 96.75 108 ALA A N 1
ATOM 827 C CA . ALA A 1 108 ? -12.968 -10.368 13.217 1.00 96.75 108 ALA A CA 1
ATOM 828 C C . ALA A 1 108 ? -12.101 -10.845 12.038 1.00 96.75 108 ALA A C 1
ATOM 830 O O . ALA A 1 108 ? -12.638 -11.435 11.101 1.00 96.75 108 ALA A O 1
ATOM 831 N N . MET A 1 109 ? -10.775 -10.657 12.083 1.00 96.44 109 MET A N 1
ATOM 832 C CA . MET A 1 109 ? -9.873 -11.165 11.038 1.00 96.44 109 MET A CA 1
ATOM 833 C C . MET A 1 109 ? -9.962 -12.685 10.915 1.00 96.44 109 MET A C 1
ATOM 835 O O . MET A 1 109 ? -10.077 -13.195 9.805 1.00 96.44 109 MET A O 1
ATOM 839 N N . ARG A 1 110 ? -9.961 -13.413 12.039 1.00 95.50 110 ARG A N 1
ATOM 840 C CA . ARG A 1 110 ? -10.095 -14.877 12.035 1.00 95.50 110 ARG A CA 1
ATOM 841 C C . ARG A 1 110 ? -11.427 -15.334 11.455 1.00 95.50 110 ARG A C 1
ATOM 843 O O . ARG A 1 110 ? -11.456 -16.250 10.638 1.00 95.50 110 ARG A O 1
ATOM 850 N N . ARG A 1 111 ? -12.523 -14.701 11.875 1.00 94.94 111 ARG A N 1
ATOM 851 C CA . ARG A 1 111 ? -13.881 -15.102 11.496 1.00 94.94 111 ARG A CA 1
ATOM 852 C C . ARG A 1 111 ? -14.203 -14.801 10.035 1.00 94.94 111 ARG A C 1
ATOM 854 O O . ARG A 1 111 ? -14.898 -15.587 9.399 1.00 94.94 111 ARG A O 1
ATOM 861 N N . TYR A 1 112 ? -13.718 -13.680 9.509 1.00 95.94 112 TYR A N 1
ATOM 862 C CA . TYR A 1 112 ? -14.053 -13.201 8.164 1.00 95.94 112 TYR A CA 1
ATOM 863 C C . TYR A 1 112 ? -12.911 -13.380 7.168 1.00 95.94 112 TYR A C 1
ATOM 865 O O . TYR A 1 112 ? -12.865 -12.698 6.150 1.00 95.94 112 TYR A O 1
ATOM 873 N N . LEU A 1 113 ? -11.982 -14.298 7.448 1.00 95.75 113 LEU A N 1
ATOM 874 C CA . LEU A 1 113 ? -10.756 -14.444 6.670 1.00 95.75 113 LEU A CA 1
ATOM 875 C C . LEU A 1 113 ? -10.989 -14.731 5.179 1.00 95.75 113 LEU A C 1
ATOM 877 O O . LEU A 1 113 ? -10.193 -14.305 4.351 1.00 95.75 113 LEU A O 1
ATOM 881 N N . ALA A 1 114 ? -12.080 -15.417 4.839 1.00 95.25 114 ALA A N 1
ATOM 882 C CA . ALA A 1 114 ? -12.446 -15.748 3.462 1.00 95.25 114 ALA A CA 1
ATOM 883 C C . ALA A 1 114 ? -13.394 -14.726 2.796 1.00 95.25 114 ALA A C 1
ATOM 885 O O . ALA A 1 114 ? -13.817 -14.951 1.667 1.00 95.25 114 ALA A O 1
ATOM 886 N N . ASP A 1 115 ? -13.776 -13.644 3.486 1.00 95.62 115 ASP A N 1
ATOM 887 C CA . ASP A 1 115 ? -14.696 -12.622 2.972 1.00 95.62 115 ASP A CA 1
ATOM 888 C C . ASP A 1 115 ? -13.930 -11.328 2.667 1.00 95.62 115 ASP A C 1
ATOM 890 O O . ASP A 1 115 ? -13.636 -10.540 3.569 1.00 95.62 115 ASP A O 1
ATOM 894 N N . ASP A 1 116 ? -13.614 -11.107 1.389 1.00 94.00 116 ASP A N 1
ATOM 895 C CA . ASP A 1 116 ? -12.831 -9.954 0.919 1.00 94.00 116 ASP A CA 1
ATOM 896 C C . ASP A 1 116 ? -13.445 -8.613 1.360 1.00 94.00 116 ASP A C 1
ATOM 898 O O . ASP A 1 116 ? -12.745 -7.703 1.813 1.00 94.00 116 ASP A O 1
ATOM 902 N N . ALA A 1 117 ? -14.774 -8.490 1.290 1.00 95.31 117 ALA A N 1
ATOM 903 C CA . ALA A 1 117 ? -15.476 -7.243 1.575 1.00 95.31 117 ALA A CA 1
ATOM 904 C C . ALA A 1 117 ? -15.460 -6.888 3.070 1.00 95.31 117 ALA A C 1
ATOM 906 O O . ALA A 1 117 ? -15.352 -5.710 3.436 1.00 95.31 117 ALA A O 1
ATOM 907 N N . LEU A 1 118 ? -15.595 -7.879 3.953 1.00 96.94 118 LEU A N 1
ATOM 908 C CA . LEU A 1 118 ? -15.448 -7.667 5.391 1.00 96.94 118 LEU A CA 1
ATOM 909 C C . LEU A 1 118 ? -13.984 -7.479 5.780 1.00 96.94 118 LEU A C 1
ATOM 911 O O . LEU A 1 118 ? -13.692 -6.594 6.590 1.00 96.94 118 LEU A O 1
ATOM 915 N N . MET A 1 119 ? -13.068 -8.243 5.186 1.00 97.69 119 MET A N 1
ATOM 916 C CA . MET A 1 119 ? -11.645 -8.128 5.485 1.00 97.69 119 MET A CA 1
ATOM 917 C C . MET A 1 119 ? -11.096 -6.744 5.132 1.00 97.69 119 MET A C 1
ATOM 919 O O . MET A 1 119 ? -10.368 -6.154 5.932 1.00 97.69 119 MET A O 1
ATOM 923 N N . GLU A 1 120 ? -11.516 -6.170 4.002 1.00 97.44 120 GLU A N 1
ATOM 924 C CA . GLU A 1 120 ? -11.199 -4.787 3.632 1.00 97.44 120 GLU A CA 1
ATOM 925 C C . GLU A 1 120 ? -11.623 -3.797 4.729 1.00 97.44 120 GLU A C 1
ATOM 927 O O . GLU A 1 120 ? -10.857 -2.920 5.130 1.00 97.44 120 GLU A O 1
ATOM 932 N N . ARG A 1 121 ? -12.821 -3.958 5.303 1.00 98.19 121 ARG A N 1
ATOM 933 C CA . ARG A 1 121 ? -13.311 -3.079 6.379 1.00 98.19 121 ARG A CA 1
ATOM 934 C C . ARG A 1 121 ? -12.539 -3.254 7.682 1.00 98.19 121 ARG A C 1
ATOM 936 O O . ARG A 1 121 ? -12.253 -2.257 8.346 1.00 98.19 121 ARG A O 1
ATOM 943 N N . VAL A 1 122 ? -12.166 -4.484 8.035 1.00 98.31 122 VAL A N 1
ATOM 944 C CA . VAL A 1 122 ? -11.303 -4.743 9.199 1.00 98.31 122 VAL A CA 1
ATOM 945 C C . VAL A 1 122 ? -9.932 -4.093 8.998 1.00 98.31 122 VAL A C 1
ATOM 947 O O . VAL A 1 122 ? -9.445 -3.382 9.879 1.00 98.31 122 VAL A O 1
ATOM 950 N N . CYS A 1 123 ? -9.342 -4.241 7.811 1.00 98.25 123 CYS A N 1
ATOM 951 C CA . CYS A 1 123 ? -8.081 -3.594 7.460 1.00 98.25 123 CYS A CA 1
ATOM 952 C C . CYS A 1 123 ? -8.201 -2.067 7.487 1.00 98.25 123 CYS A C 1
ATOM 954 O O . CYS A 1 123 ? -7.317 -1.394 8.009 1.00 98.25 123 CYS A O 1
ATOM 956 N N . ARG A 1 124 ? -9.315 -1.478 7.043 1.00 98.25 124 ARG A N 1
ATOM 957 C CA . ARG A 1 124 ? -9.527 -0.026 7.164 1.00 98.25 124 ARG A CA 1
ATOM 958 C C . ARG A 1 124 ? -9.457 0.465 8.609 1.00 98.25 124 ARG A C 1
ATOM 960 O O . ARG A 1 124 ? -8.868 1.522 8.836 1.00 98.25 124 ARG A O 1
ATOM 967 N N . VAL A 1 125 ? -9.979 -0.290 9.580 1.00 98.62 125 VAL A N 1
ATOM 968 C CA . VAL A 1 125 ? -9.816 0.052 11.005 1.00 98.62 125 VAL A CA 1
ATOM 969 C C . VAL A 1 125 ? -8.336 0.066 11.388 1.00 98.62 125 VAL A C 1
ATOM 971 O O . VAL A 1 125 ? -7.874 1.053 11.958 1.00 98.62 125 VAL A O 1
ATOM 974 N N . TRP A 1 126 ? -7.568 -0.962 11.016 1.00 98.56 126 TRP A N 1
ATOM 975 C CA . TRP A 1 126 ? -6.123 -0.997 11.270 1.00 98.56 126 TRP A CA 1
ATOM 976 C C . TRP A 1 126 ? -5.373 0.143 10.588 1.00 98.56 126 TRP A C 1
ATOM 978 O O . TRP A 1 126 ? -4.581 0.820 11.233 1.00 98.56 126 TRP A O 1
ATOM 988 N N . LYS A 1 127 ? -5.651 0.409 9.312 1.00 98.00 127 LYS A N 1
ATOM 989 C CA . LYS A 1 127 ? -5.037 1.484 8.524 1.00 98.00 127 LYS A CA 1
ATOM 990 C C . LYS A 1 127 ? -5.167 2.829 9.231 1.00 98.00 127 LYS A C 1
ATOM 992 O O . LYS A 1 127 ? -4.170 3.528 9.409 1.00 98.00 127 LYS A O 1
ATOM 997 N N . TYR A 1 128 ? -6.390 3.217 9.590 1.00 98.25 128 TYR A N 1
ATOM 998 C CA . TYR A 1 128 ? -6.623 4.505 10.240 1.00 98.25 128 TYR A CA 1
ATOM 999 C C . TYR A 1 128 ? -6.178 4.490 11.701 1.00 98.25 128 TYR A C 1
ATOM 1001 O O . TYR A 1 128 ? -5.638 5.486 12.166 1.00 98.25 128 TYR A O 1
ATOM 1009 N N . GLY A 1 129 ? -6.296 3.354 12.390 1.00 98.25 129 GLY A N 1
ATOM 1010 C CA . GLY A 1 129 ? -5.770 3.167 13.737 1.00 98.25 129 GLY A CA 1
ATOM 1011 C C . GLY A 1 129 ? -4.256 3.377 13.813 1.00 98.25 129 GLY A C 1
ATOM 1012 O O . GLY A 1 129 ? -3.793 4.152 14.644 1.00 98.25 129 GLY A O 1
ATOM 1013 N N . ILE A 1 130 ? -3.475 2.762 12.920 1.00 98.38 130 ILE A N 1
ATOM 1014 C CA . ILE A 1 130 ? -2.016 2.939 12.863 1.00 98.38 130 ILE A CA 1
ATOM 1015 C C . ILE A 1 130 ? -1.672 4.408 12.589 1.00 98.38 130 ILE A C 1
ATOM 1017 O O . ILE A 1 130 ? -0.871 4.982 13.317 1.00 98.38 130 ILE A O 1
ATOM 1021 N N . ARG A 1 131 ? -2.322 5.053 11.609 1.00 97.50 131 ARG A N 1
ATOM 1022 C CA . ARG A 1 131 ? -2.076 6.474 11.290 1.00 97.50 131 ARG A CA 1
ATOM 1023 C C . ARG A 1 131 ? -2.407 7.415 12.447 1.00 97.50 131 ARG A C 1
ATOM 1025 O O . ARG A 1 131 ? -1.625 8.307 12.745 1.00 97.50 131 ARG A O 1
ATOM 1032 N N . ALA A 1 132 ? -3.545 7.205 13.103 1.00 96.94 132 ALA A N 1
ATOM 1033 C CA . ALA A 1 132 ? -3.986 8.040 14.217 1.00 96.94 132 ALA A CA 1
ATOM 1034 C C . ALA A 1 132 ? -3.094 7.884 15.456 1.00 96.94 132 ALA A C 1
ATOM 1036 O O . ALA A 1 132 ? -2.973 8.804 16.258 1.00 96.94 132 ALA A O 1
ATOM 1037 N N . THR A 1 133 ? -2.483 6.710 15.632 1.00 97.62 133 THR A N 1
ATOM 1038 C CA . THR A 1 133 ? -1.687 6.379 16.822 1.00 97.62 133 THR A CA 1
ATOM 1039 C C . THR A 1 133 ? -0.181 6.515 16.599 1.00 97.62 133 THR A C 1
ATOM 1041 O O . THR A 1 133 ? 0.567 6.643 17.571 1.00 97.62 133 THR A O 1
ATOM 1044 N N . LYS A 1 134 ? 0.278 6.558 15.342 1.00 96.31 134 LYS A N 1
ATOM 1045 C CA . LYS A 1 134 ? 1.683 6.742 14.951 1.00 96.31 134 LYS A CA 1
ATOM 1046 C C . LYS A 1 134 ? 2.599 5.773 15.710 1.00 96.31 134 LYS A C 1
ATOM 1048 O O . LYS A 1 134 ? 2.287 4.594 15.878 1.00 96.31 134 LYS A O 1
ATOM 1053 N N . LEU A 1 135 ? 3.700 6.271 16.275 1.00 96.62 135 LEU A N 1
ATOM 1054 C CA . LEU A 1 135 ? 4.638 5.481 17.078 1.00 96.62 135 LEU A CA 1
ATOM 1055 C C . LEU A 1 135 ? 4.038 4.911 18.374 1.00 96.62 135 LEU A C 1
ATOM 1057 O O . LEU A 1 135 ? 4.610 3.975 18.937 1.00 96.62 135 LEU A O 1
ATOM 1061 N N . HIS A 1 136 ? 2.879 5.393 18.843 1.00 97.75 136 HIS A N 1
ATOM 1062 C CA . HIS A 1 136 ? 2.180 4.762 19.969 1.00 97.75 136 HIS A CA 1
ATOM 1063 C C . HIS A 1 136 ? 1.577 3.397 19.596 1.00 97.75 136 HIS A C 1
ATOM 1065 O O . HIS A 1 136 ? 1.283 2.610 20.492 1.00 97.75 136 HIS A O 1
ATOM 1071 N N . PHE A 1 137 ? 1.487 3.058 18.303 1.00 98.25 137 PHE A N 1
ATOM 1072 C CA . PHE A 1 137 ? 1.112 1.721 17.828 1.00 98.25 137 PHE A CA 1
ATOM 1073 C C . PHE A 1 137 ? 2.170 0.642 18.128 1.00 98.25 137 PHE A C 1
ATOM 1075 O O . PHE A 1 137 ? 1.878 -0.555 18.056 1.00 98.25 137 PHE A O 1
ATOM 1082 N N . LYS A 1 138 ? 3.397 1.040 18.506 1.00 97.62 138 LYS A N 1
ATOM 1083 C CA . LYS A 1 138 ? 4.546 0.143 18.722 1.00 97.62 138 LYS A CA 1
ATOM 1084 C C . LYS A 1 138 ? 4.255 -1.165 19.484 1.00 97.62 138 LYS A C 1
ATOM 1086 O O . LYS A 1 138 ? 4.811 -2.176 19.062 1.00 97.62 138 LYS A O 1
ATOM 1091 N N . PRO A 1 139 ? 3.414 -1.225 20.544 1.00 97.69 139 PRO A N 1
ATOM 1092 C CA . PRO A 1 139 ? 3.227 -2.466 21.298 1.00 97.69 139 PRO A CA 1
ATOM 1093 C C . PRO A 1 139 ? 2.462 -3.535 20.508 1.00 97.69 139 PRO A C 1
ATOM 1095 O O . PRO A 1 139 ? 2.575 -4.719 20.805 1.00 97.69 139 PRO A O 1
ATOM 1098 N N . MET A 1 140 ? 1.677 -3.131 19.506 1.00 98.25 140 MET A N 1
ATOM 1099 C CA . MET A 1 140 ? 0.821 -4.031 18.726 1.00 98.25 140 MET A CA 1
ATOM 1100 C C . MET A 1 140 ? 1.442 -4.426 17.384 1.00 98.25 140 MET A C 1
ATOM 1102 O O . MET A 1 140 ? 1.020 -5.418 16.789 1.00 98.25 140 MET A O 1
ATOM 1106 N N . LEU A 1 141 ? 2.451 -3.679 16.923 1.00 98.44 141 LEU A N 1
ATOM 1107 C CA . LEU A 1 141 ? 3.096 -3.868 15.625 1.00 98.44 141 LEU A CA 1
ATOM 1108 C C . LEU A 1 141 ? 3.595 -5.305 15.380 1.00 98.44 141 LEU A C 1
ATOM 1110 O O . LEU A 1 141 ? 3.252 -5.850 14.328 1.00 98.44 141 LEU A O 1
ATOM 1114 N N . PRO A 1 142 ? 4.333 -5.960 16.303 1.00 98.31 142 PRO A N 1
ATOM 1115 C CA . PRO A 1 142 ? 4.838 -7.310 16.050 1.00 98.31 142 PRO A CA 1
ATOM 1116 C C . PRO A 1 142 ? 3.716 -8.336 15.878 1.00 98.31 142 PRO A C 1
ATOM 1118 O O . PRO A 1 142 ? 3.760 -9.149 14.958 1.00 98.31 142 PRO A O 1
ATOM 1121 N N . ALA A 1 143 ? 2.689 -8.268 16.730 1.00 97.94 143 ALA A N 1
ATOM 1122 C CA . ALA A 1 143 ? 1.566 -9.198 16.697 1.00 97.94 143 ALA A CA 1
ATOM 1123 C C . ALA A 1 143 ? 0.741 -9.047 15.411 1.00 97.94 143 ALA A C 1
ATOM 1125 O O . ALA A 1 143 ? 0.401 -10.050 14.787 1.00 97.94 143 ALA A O 1
ATOM 1126 N N . LEU A 1 144 ? 0.467 -7.806 14.985 1.00 98.50 144 LEU A N 1
ATOM 1127 C CA . LEU A 1 144 ? -0.265 -7.556 13.744 1.00 98.50 144 LEU A CA 1
ATOM 1128 C C . LEU A 1 144 ? 0.513 -8.075 12.528 1.00 98.50 144 LEU A C 1
ATOM 1130 O O . LEU A 1 144 ? -0.037 -8.837 11.739 1.00 98.50 144 LEU A O 1
ATOM 1134 N N . LEU A 1 145 ? 1.797 -7.719 12.389 1.00 98.44 145 LEU A N 1
ATOM 1135 C CA . LEU A 1 145 ? 2.605 -8.173 11.250 1.00 98.44 145 LEU A CA 1
ATOM 1136 C C . LEU A 1 145 ? 2.751 -9.697 11.215 1.00 98.44 145 LEU A C 1
ATOM 1138 O O . LEU A 1 145 ? 2.696 -10.283 10.134 1.00 98.44 145 LEU A O 1
ATOM 1142 N N . HIS A 1 146 ? 2.891 -10.344 12.374 1.00 97.94 146 HIS A N 1
ATOM 1143 C CA . HIS A 1 146 ? 2.932 -11.801 12.462 1.00 97.94 146 HIS A CA 1
ATOM 1144 C C . HIS A 1 146 ? 1.632 -12.438 11.957 1.00 97.94 146 HIS A C 1
ATOM 1146 O O . HIS A 1 146 ? 1.674 -13.319 11.100 1.00 97.94 146 HIS A O 1
ATOM 1152 N N . GLN A 1 147 ? 0.482 -11.954 12.425 1.00 97.81 147 GLN A N 1
ATOM 1153 C CA . GLN A 1 147 ? -0.820 -12.487 12.031 1.00 97.81 147 GLN A CA 1
ATOM 1154 C C . GLN A 1 147 ? -1.093 -12.297 10.533 1.00 97.81 147 GLN A C 1
ATOM 1156 O O . GLN A 1 147 ? -1.479 -13.246 9.850 1.00 97.81 147 GLN A O 1
ATOM 1161 N N . LEU A 1 148 ? -0.823 -11.105 9.987 1.00 98.25 148 LEU A N 1
ATOM 1162 C CA . LEU A 1 148 ? -0.981 -10.859 8.551 1.00 98.25 148 LEU A CA 1
ATOM 1163 C C . LEU A 1 148 ? -0.048 -11.759 7.721 1.00 98.25 148 LEU A C 1
ATOM 1165 O O . LEU A 1 148 ? -0.468 -12.296 6.699 1.00 98.25 148 LEU A O 1
ATOM 1169 N N . SER A 1 149 ? 1.184 -11.989 8.191 1.00 97.69 149 SER A N 1
ATOM 1170 C CA . SER A 1 149 ? 2.152 -12.889 7.543 1.00 97.69 149 SER A CA 1
ATOM 1171 C C . SER A 1 149 ? 1.688 -14.350 7.526 1.00 97.69 149 SER A C 1
ATOM 1173 O O . SER A 1 149 ? 2.009 -15.083 6.596 1.00 97.69 149 SER A O 1
ATOM 1175 N N . GLN A 1 150 ? 0.913 -14.786 8.525 1.00 97.38 150 GLN A N 1
ATOM 1176 C CA . GLN A 1 150 ? 0.324 -16.130 8.557 1.00 97.38 150 GLN A CA 1
ATOM 1177 C C . GLN A 1 150 ? -0.877 -16.278 7.613 1.00 97.38 150 GLN A C 1
ATOM 1179 O O . GLN A 1 150 ? -1.130 -17.371 7.101 1.00 97.38 150 GLN A O 1
ATOM 1184 N N . TYR A 1 151 ? -1.636 -15.201 7.406 1.00 97.69 151 TYR A N 1
ATOM 1185 C CA . TYR A 1 151 ? -2.879 -15.227 6.634 1.00 97.69 151 TYR A CA 1
ATOM 1186 C C . TYR A 1 151 ? -2.675 -14.968 5.147 1.00 97.69 151 TYR A C 1
ATOM 1188 O O . TYR A 1 151 ? -3.260 -15.680 4.332 1.00 97.69 151 TYR A O 1
ATOM 1196 N N . PHE A 1 152 ? -1.816 -14.013 4.790 1.00 97.44 152 PHE A N 1
ATOM 1197 C CA . PHE A 1 152 ? -1.588 -13.598 3.405 1.00 97.44 152 PHE A CA 1
ATOM 1198 C C . PHE A 1 152 ? -1.242 -14.746 2.433 1.00 97.44 152 PHE A C 1
ATOM 1200 O O . PHE A 1 152 ? -1.790 -14.756 1.331 1.00 97.44 152 PHE A O 1
ATOM 1207 N N . PRO A 1 153 ? -0.432 -15.763 2.808 1.00 95.56 153 PRO A N 1
ATOM 1208 C CA . PRO A 1 153 ? -0.157 -16.911 1.939 1.00 95.56 153 PRO A CA 1
ATOM 1209 C C . PRO A 1 153 ? -1.397 -17.707 1.523 1.00 95.56 153 PRO A C 1
ATOM 1211 O O . PRO A 1 153 ? -1.430 -18.282 0.438 1.00 95.56 153 PRO A O 1
ATOM 1214 N N . LYS A 1 154 ? -2.398 -17.775 2.407 1.00 95.06 154 LYS A N 1
ATOM 1215 C CA . LYS A 1 154 ? -3.625 -18.561 2.218 1.00 95.06 154 LYS A CA 1
ATOM 1216 C C . LYS A 1 154 ? -4.749 -17.715 1.623 1.00 95.06 154 LYS A C 1
ATOM 1218 O O . LYS A 1 154 ? -5.525 -18.214 0.819 1.00 95.06 154 LYS A O 1
ATOM 1223 N N . TYR A 1 155 ? -4.810 -16.447 2.020 1.00 95.94 155 TYR A N 1
ATOM 1224 C CA . TYR A 1 155 ? -5.826 -15.481 1.622 1.00 95.94 155 TYR A CA 1
ATOM 1225 C C . TYR A 1 155 ? -5.125 -14.178 1.215 1.00 95.94 155 TYR A C 1
ATOM 1227 O O . TYR A 1 155 ? -4.839 -13.341 2.079 1.00 95.94 155 TYR A O 1
ATOM 1235 N N . PRO A 1 156 ? -4.783 -14.015 -0.077 1.00 93.88 156 PRO A N 1
ATOM 1236 C CA . PRO A 1 156 ? -3.959 -12.911 -0.558 1.00 93.88 156 PRO A CA 1
ATOM 1237 C C . PRO A 1 156 ? -4.768 -11.614 -0.711 1.00 93.88 156 PRO A C 1
ATOM 1239 O O . PRO A 1 156 ? -4.874 -11.056 -1.802 1.00 93.88 156 PRO A O 1
ATOM 1242 N N . HIS A 1 157 ? -5.335 -11.126 0.392 1.00 96.75 157 HIS A N 1
ATOM 1243 C CA . HIS A 1 157 ? -6.035 -9.844 0.453 1.00 96.75 157 HIS A CA 1
ATOM 1244 C C . HIS A 1 157 ? -5.066 -8.701 0.150 1.00 96.75 157 HIS A C 1
ATOM 1246 O O . HIS A 1 157 ? -4.058 -8.546 0.848 1.00 96.75 157 HIS A O 1
ATOM 1252 N N . SER A 1 158 ? -5.362 -7.871 -0.856 1.00 96.56 158 SER A N 1
ATOM 1253 C CA . SER A 1 158 ? -4.510 -6.716 -1.193 1.00 96.56 158 SER A CA 1
ATOM 1254 C C . SER A 1 158 ? -4.415 -5.729 -0.020 1.00 96.56 158 SER A C 1
ATOM 1256 O O . SER A 1 158 ? -3.350 -5.189 0.281 1.00 96.56 158 SER A O 1
ATOM 1258 N N . SER A 1 159 ? -5.493 -5.624 0.756 1.00 97.06 159 SER A N 1
ATOM 1259 C CA . SER A 1 159 ? -5.583 -4.820 1.971 1.00 97.06 159 SER A CA 1
ATOM 1260 C C . SER A 1 159 ? -4.507 -5.150 3.011 1.00 97.06 159 SER A C 1
ATOM 1262 O O . SER A 1 159 ? -4.044 -4.243 3.703 1.00 97.06 159 SER A O 1
ATOM 1264 N N . PHE A 1 160 ? -4.011 -6.393 3.077 1.00 98.50 160 PHE A N 1
ATOM 1265 C CA . PHE A 1 160 ? -2.895 -6.760 3.957 1.00 98.50 160 PHE A CA 1
ATOM 1266 C C . PHE A 1 160 ? -1.580 -6.105 3.530 1.00 98.50 160 PHE A C 1
ATOM 1268 O O . PHE A 1 160 ? -0.866 -5.571 4.381 1.00 98.50 160 PHE A O 1
ATOM 1275 N N . LEU A 1 161 ? -1.284 -6.079 2.225 1.00 98.44 161 LEU A N 1
ATOM 1276 C CA . LEU A 1 161 ? -0.129 -5.355 1.679 1.00 98.44 161 LEU A CA 1
ATOM 1277 C C . LEU A 1 161 ? -0.234 -3.867 2.022 1.00 98.44 161 LEU A C 1
ATOM 1279 O O . LEU A 1 161 ? 0.743 -3.247 2.440 1.00 98.44 161 LEU A O 1
ATOM 1283 N N . TYR A 1 162 ? -1.441 -3.308 1.944 1.00 96.88 162 TYR A N 1
ATOM 1284 C CA . TYR A 1 162 ? -1.672 -1.919 2.305 1.00 96.88 162 TYR A CA 1
ATOM 1285 C C . TYR A 1 162 ? -1.499 -1.629 3.809 1.00 96.88 162 TYR A C 1
ATOM 1287 O O . TYR A 1 162 ? -1.012 -0.557 4.177 1.00 96.88 162 TYR A O 1
ATOM 1295 N N . ILE A 1 163 ? -1.814 -2.568 4.707 1.00 98.44 163 ILE A N 1
ATOM 1296 C CA . ILE A 1 163 ? -1.466 -2.419 6.130 1.00 98.44 163 ILE A CA 1
ATOM 1297 C C . ILE A 1 163 ? 0.047 -2.410 6.328 1.00 98.44 163 ILE A C 1
ATOM 1299 O O . ILE A 1 163 ? 0.558 -1.528 7.022 1.00 98.44 163 ILE A O 1
ATOM 1303 N N . VAL A 1 164 ? 0.775 -3.314 5.666 1.00 98.62 164 VAL A N 1
ATOM 1304 C CA . VAL A 1 164 ? 2.247 -3.326 5.698 1.00 98.62 164 VAL A CA 1
ATOM 1305 C C . VAL A 1 164 ? 2.806 -1.988 5.207 1.00 98.62 164 VAL A C 1
ATOM 1307 O O . VAL A 1 164 ? 3.670 -1.411 5.863 1.00 98.62 164 VAL A O 1
ATOM 1310 N N . CYS A 1 165 ? 2.258 -1.431 4.125 1.00 98.44 165 CYS A N 1
ATOM 1311 C CA . CYS A 1 165 ? 2.583 -0.093 3.630 1.00 98.44 165 CYS A CA 1
ATOM 1312 C C . CYS A 1 165 ? 2.439 1.001 4.702 1.00 98.44 165 CYS A C 1
ATOM 1314 O O . CYS A 1 165 ? 3.307 1.866 4.829 1.00 98.44 165 CYS A O 1
ATOM 1316 N N . VAL A 1 166 ? 1.347 0.987 5.472 1.00 98.25 166 VAL A N 1
ATOM 1317 C CA . VAL A 1 166 ? 1.132 1.960 6.555 1.00 98.25 166 VAL A CA 1
ATOM 1318 C C . VAL A 1 166 ? 2.142 1.746 7.685 1.00 98.25 166 VAL A C 1
ATOM 1320 O O . VAL A 1 166 ? 2.718 2.719 8.164 1.00 98.25 166 VAL A O 1
ATOM 1323 N N . CYS A 1 167 ? 2.426 0.498 8.064 1.00 98.56 167 CYS A N 1
ATOM 1324 C CA . CYS A 1 167 ? 3.458 0.192 9.055 1.00 98.56 167 CYS A CA 1
ATOM 1325 C C . CYS A 1 167 ? 4.847 0.684 8.616 1.00 98.56 167 CYS A C 1
ATOM 1327 O O . CYS A 1 167 ? 5.556 1.294 9.407 1.00 98.56 167 CYS A O 1
ATOM 1329 N N . VAL A 1 168 ? 5.237 0.464 7.359 1.00 98.38 168 VAL A N 1
ATOM 1330 C CA . VAL A 1 168 ? 6.536 0.910 6.825 1.00 98.38 168 VAL A CA 1
ATOM 1331 C C . VAL A 1 168 ? 6.658 2.431 6.838 1.00 98.38 168 VAL A C 1
ATOM 1333 O O . VAL A 1 168 ? 7.721 2.950 7.165 1.00 98.38 168 VAL A O 1
ATOM 1336 N N . ASN A 1 169 ? 5.582 3.156 6.541 1.00 97.50 169 ASN A N 1
ATOM 1337 C CA . ASN A 1 169 ? 5.595 4.616 6.600 1.00 97.50 169 ASN A CA 1
ATOM 1338 C C . ASN A 1 169 ? 5.857 5.158 8.008 1.00 97.50 169 ASN A C 1
ATOM 1340 O O . ASN A 1 169 ? 6.617 6.110 8.152 1.00 97.50 169 ASN A O 1
ATOM 1344 N N . GLU A 1 170 ? 5.224 4.567 9.022 1.00 97.00 170 GLU A N 1
ATOM 1345 C CA . GLU A 1 170 ? 5.360 5.024 10.409 1.00 97.00 170 GLU A CA 1
ATOM 1346 C C . GLU A 1 170 ? 6.659 4.526 11.060 1.00 97.00 170 GLU A C 1
ATOM 1348 O O . GLU A 1 170 ? 7.275 5.237 11.848 1.00 97.00 170 GLU A O 1
ATOM 1353 N N . PHE A 1 171 ? 7.096 3.303 10.740 1.00 98.12 171 PHE A N 1
ATOM 1354 C CA . PHE A 1 171 ? 8.164 2.610 11.470 1.00 98.12 171 PHE A CA 1
ATOM 1355 C C . PHE A 1 171 ? 9.455 2.402 10.666 1.00 98.12 171 PHE A C 1
ATOM 1357 O O . PHE A 1 171 ? 10.485 2.075 11.254 1.00 98.12 171 PHE A O 1
ATOM 1364 N N . GLY A 1 172 ? 9.441 2.598 9.345 1.00 96.69 172 GLY A N 1
ATOM 1365 C CA . GLY A 1 172 ? 10.556 2.264 8.449 1.00 96.69 172 GLY A CA 1
ATOM 1366 C C . GLY A 1 172 ? 11.832 3.065 8.697 1.00 96.69 172 GLY A C 1
ATOM 1367 O O . GLY A 1 172 ? 12.922 2.516 8.571 1.00 96.69 172 GLY A O 1
ATOM 1368 N N . ALA A 1 173 ? 11.716 4.318 9.140 1.00 93.56 173 ALA A N 1
ATOM 1369 C CA . ALA A 1 173 ? 12.871 5.169 9.440 1.00 93.56 173 ALA A CA 1
ATOM 1370 C C . ALA A 1 173 ? 13.558 4.834 10.782 1.00 93.56 173 ALA A C 1
ATOM 1372 O O . ALA A 1 173 ? 14.603 5.395 11.103 1.00 93.56 173 ALA A O 1
ATOM 1373 N N . HIS A 1 174 ? 12.983 3.938 11.589 1.00 95.38 174 HIS A N 1
ATOM 1374 C CA . HIS A 1 174 ? 13.448 3.661 12.944 1.00 95.38 174 HIS A CA 1
ATOM 1375 C C . HIS A 1 174 ? 14.286 2.365 12.989 1.00 95.38 174 HIS A C 1
ATOM 1377 O O . HIS A 1 174 ? 13.773 1.287 12.665 1.00 95.38 174 HIS A O 1
ATOM 1383 N N . PRO A 1 175 ? 15.561 2.419 13.427 1.00 93.31 175 PRO A N 1
ATOM 1384 C CA . PRO A 1 175 ? 16.467 1.263 13.420 1.00 93.31 175 PRO A CA 1
ATOM 1385 C C . PRO A 1 175 ? 15.968 0.048 14.217 1.00 93.31 175 PRO A C 1
ATOM 1387 O O . PRO A 1 175 ? 16.161 -1.093 13.809 1.00 93.31 175 PRO A O 1
ATOM 1390 N N . GLN A 1 176 ? 15.260 0.277 15.323 1.00 96.06 176 GLN A N 1
ATOM 1391 C CA . GLN A 1 176 ? 14.770 -0.792 16.202 1.00 96.06 176 GLN A CA 1
ATOM 1392 C C . GLN A 1 176 ? 13.691 -1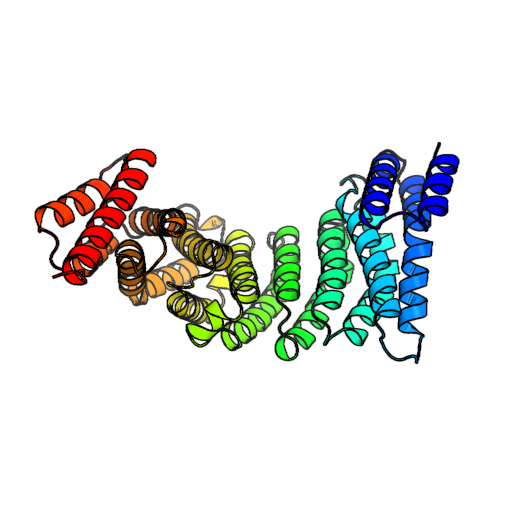.696 15.576 1.00 96.06 176 GLN A C 1
ATOM 1394 O O . GLN A 1 176 ? 13.415 -2.763 16.115 1.00 96.06 176 GLN A O 1
ATOM 1399 N N . TYR A 1 177 ? 13.073 -1.294 14.457 1.00 97.25 177 TYR A N 1
ATOM 1400 C CA . TYR A 1 177 ? 12.043 -2.094 13.776 1.00 97.25 177 TYR A CA 1
ATOM 1401 C C . TYR A 1 177 ? 12.537 -2.756 12.486 1.00 97.25 177 TYR A C 1
ATOM 1403 O O . TYR A 1 177 ? 11.759 -3.447 11.831 1.00 97.25 177 TYR A O 1
ATOM 1411 N N . GLN A 1 178 ? 13.809 -2.578 12.113 1.00 95.25 178 GLN A N 1
ATOM 1412 C CA . GLN A 1 178 ? 14.338 -3.060 10.833 1.00 95.25 178 GLN A CA 1
ATOM 1413 C C . GLN A 1 178 ? 14.216 -4.573 10.681 1.00 95.25 178 GLN A C 1
ATOM 1415 O O . GLN A 1 178 ? 13.757 -5.044 9.648 1.00 95.25 178 GLN A O 1
ATOM 1420 N N . GLU A 1 179 ? 14.558 -5.334 11.720 1.00 97.00 179 GLU A N 1
ATOM 1421 C CA . GLU A 1 179 ? 14.472 -6.795 11.683 1.00 97.00 179 GLU A CA 1
ATOM 1422 C C . GLU A 1 179 ? 13.026 -7.278 11.495 1.00 97.00 179 GLU A C 1
ATOM 1424 O O . GLU A 1 179 ? 12.741 -8.125 10.648 1.00 97.00 179 GLU A O 1
ATOM 1429 N N . LEU A 1 180 ? 12.088 -6.693 12.246 1.00 98.12 180 LEU A N 1
ATOM 1430 C CA . LEU A 1 180 ? 10.667 -7.013 12.141 1.00 98.12 180 LEU A CA 1
ATOM 1431 C C . LEU A 1 180 ? 10.124 -6.691 10.741 1.00 98.12 180 LEU A C 1
ATOM 1433 O O . LEU A 1 180 ? 9.442 -7.516 10.131 1.00 98.12 180 LEU A O 1
ATOM 1437 N N . LEU A 1 181 ? 10.450 -5.506 10.217 1.00 98.44 181 LEU A N 1
ATOM 1438 C CA . LEU A 1 181 ? 10.028 -5.077 8.886 1.00 98.44 181 LEU A CA 1
ATOM 1439 C C . LEU A 1 181 ? 10.708 -5.882 7.773 1.00 98.44 181 LEU A C 1
ATOM 1441 O O . LEU A 1 181 ? 10.087 -6.067 6.729 1.00 98.44 181 LEU A O 1
ATOM 1445 N N . ALA A 1 182 ? 11.924 -6.393 7.981 1.00 98.12 182 ALA A N 1
ATOM 1446 C CA . ALA A 1 182 ? 12.623 -7.249 7.025 1.00 98.12 182 ALA A CA 1
ATOM 1447 C C . ALA A 1 182 ? 11.966 -8.631 6.908 1.00 98.12 182 ALA A C 1
ATOM 1449 O O . ALA A 1 182 ? 11.762 -9.123 5.799 1.00 98.12 182 ALA A O 1
ATOM 1450 N N . ARG A 1 183 ? 11.538 -9.226 8.029 1.00 98.19 183 ARG A N 1
ATOM 1451 C CA . ARG A 1 183 ? 10.768 -10.485 8.019 1.00 98.19 183 ARG A CA 1
ATOM 1452 C C . ARG A 1 183 ? 9.421 -10.324 7.307 1.00 98.19 183 ARG A C 1
ATOM 1454 O O . ARG A 1 183 ? 9.024 -11.189 6.522 1.00 98.19 183 ARG A O 1
ATOM 1461 N N . ALA A 1 184 ? 8.740 -9.199 7.543 1.00 98.38 184 ALA A N 1
ATOM 1462 C CA . ALA A 1 184 ? 7.525 -8.855 6.807 1.00 98.38 184 ALA A CA 1
ATOM 1463 C C . ALA A 1 184 ? 7.827 -8.663 5.310 1.00 98.38 184 ALA A C 1
ATOM 1465 O O . ALA A 1 184 ? 7.155 -9.261 4.473 1.00 98.38 184 ALA A O 1
ATOM 1466 N N . TYR A 1 185 ? 8.885 -7.921 4.963 1.00 98.62 185 TYR A N 1
ATOM 1467 C CA . TYR A 1 185 ? 9.298 -7.713 3.575 1.00 98.62 185 TYR A CA 1
ATOM 1468 C C . TYR A 1 185 ? 9.494 -9.036 2.841 1.00 98.62 185 TYR A C 1
ATOM 1470 O O . TYR A 1 185 ? 8.951 -9.205 1.751 1.00 98.62 185 TYR A O 1
ATOM 1478 N N . GLN A 1 186 ? 10.214 -9.981 3.452 1.00 98.25 186 GLN A N 1
ATOM 1479 C CA . GLN A 1 186 ? 10.445 -11.303 2.882 1.00 98.25 186 GLN A CA 1
ATOM 1480 C C . GLN A 1 186 ? 9.127 -12.035 2.618 1.00 98.25 186 GLN A C 1
ATOM 1482 O O . GLN A 1 186 ? 8.841 -12.395 1.475 1.00 98.25 186 GLN A O 1
ATOM 1487 N N . THR A 1 187 ? 8.290 -12.173 3.649 1.00 97.94 187 THR A N 1
ATOM 1488 C CA . THR A 1 187 ? 7.040 -12.939 3.557 1.00 97.94 187 THR A CA 1
ATOM 1489 C C . THR A 1 187 ? 6.098 -12.361 2.502 1.00 97.94 187 THR A C 1
ATOM 1491 O O . THR A 1 187 ? 5.626 -13.086 1.625 1.00 97.94 187 THR A O 1
ATOM 1494 N N . PHE A 1 188 ? 5.834 -11.054 2.545 1.00 98.56 188 PHE A N 1
ATOM 1495 C CA . PHE A 1 188 ? 4.901 -10.419 1.613 1.00 98.56 188 PHE A CA 1
ATOM 1496 C C . PHE A 1 188 ? 5.465 -10.323 0.193 1.00 98.56 188 PHE A C 1
ATOM 1498 O O . PHE A 1 188 ? 4.708 -10.459 -0.767 1.00 98.56 188 PHE A O 1
ATOM 1505 N N . SER A 1 189 ? 6.783 -10.150 0.035 1.00 98.38 189 SER A N 1
ATOM 1506 C CA . SER A 1 189 ? 7.422 -10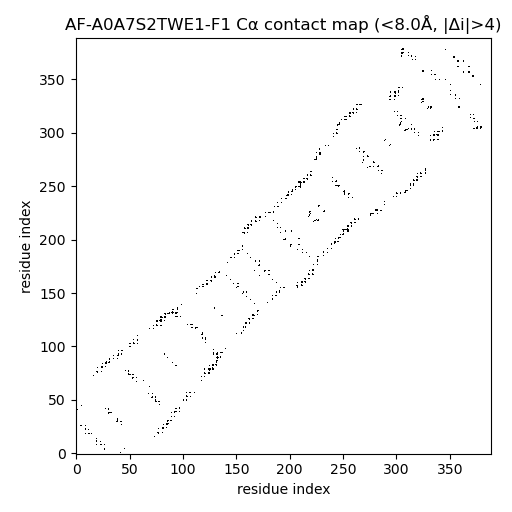.133 -1.286 1.00 98.38 189 SER A CA 1
ATOM 1507 C C . SER A 1 189 ? 7.345 -11.491 -1.977 1.00 98.38 189 SER A C 1
ATOM 1509 O O . SER A 1 189 ? 6.975 -11.564 -3.146 1.00 98.38 189 SER A O 1
ATOM 1511 N N . GLU A 1 190 ? 7.652 -12.575 -1.265 1.00 97.69 190 GLU A N 1
ATOM 1512 C CA . GLU A 1 190 ? 7.611 -13.930 -1.822 1.00 97.69 190 GLU A CA 1
ATOM 1513 C C . GLU A 1 190 ? 6.196 -14.338 -2.235 1.00 97.69 190 GLU A C 1
ATOM 1515 O O . GLU A 1 190 ? 5.991 -14.787 -3.366 1.00 97.69 190 GLU A O 1
ATOM 1520 N N . HIS A 1 191 ? 5.211 -14.120 -1.361 1.00 97.38 191 HIS A N 1
ATOM 1521 C CA . HIS A 1 191 ? 3.823 -14.483 -1.644 1.00 97.38 191 HIS A CA 1
ATOM 1522 C C . HIS A 1 191 ? 3.184 -13.558 -2.683 1.00 97.38 191 HIS A C 1
ATOM 1524 O O . HIS A 1 191 ? 2.480 -14.044 -3.564 1.00 97.38 191 HIS A O 1
ATOM 1530 N N . GLY A 1 192 ? 3.486 -12.255 -2.657 1.00 96.94 192 GLY A N 1
ATOM 1531 C CA . GLY A 1 192 ? 3.002 -11.310 -3.665 1.00 96.94 192 GLY A CA 1
ATOM 1532 C C . GLY A 1 192 ? 3.562 -11.593 -5.063 1.00 96.94 192 GLY A C 1
ATOM 1533 O O . GLY A 1 192 ? 2.827 -11.553 -6.041 1.00 96.94 192 GLY A O 1
ATOM 1534 N N . MET A 1 193 ? 4.833 -11.993 -5.187 1.00 97.31 193 MET A N 1
ATOM 1535 C CA . MET A 1 193 ? 5.340 -12.516 -6.466 1.00 97.31 193 MET A CA 1
ATOM 1536 C C . MET A 1 193 ? 4.690 -13.855 -6.840 1.00 97.31 193 MET A C 1
ATOM 1538 O O . MET A 1 193 ? 4.473 -14.136 -8.016 1.00 97.31 193 MET A O 1
ATOM 1542 N N . GLY A 1 194 ? 4.366 -14.690 -5.850 1.00 96.12 194 GLY A N 1
ATOM 1543 C CA . GLY A 1 194 ? 3.670 -15.959 -6.053 1.00 96.12 194 GLY A CA 1
ATOM 1544 C C . GLY A 1 194 ? 2.275 -15.811 -6.669 1.00 96.12 194 GLY A C 1
ATOM 1545 O O . GLY A 1 194 ? 1.842 -16.718 -7.382 1.00 96.12 194 GLY A O 1
ATOM 1546 N N . THR A 1 195 ? 1.596 -14.681 -6.448 1.00 95.06 195 THR A N 1
ATOM 1547 C CA . THR A 1 195 ? 0.281 -14.380 -7.039 1.00 95.06 195 THR A CA 1
ATOM 1548 C C . THR A 1 195 ? 0.363 -13.715 -8.416 1.00 95.06 195 THR A C 1
ATOM 1550 O O . THR A 1 195 ? -0.634 -13.734 -9.139 1.00 95.06 195 THR A O 1
ATOM 1553 N N . LEU A 1 196 ? 1.527 -13.172 -8.794 1.00 96.12 196 LEU A N 1
ATOM 1554 C CA . LEU A 1 196 ? 1.758 -12.375 -10.004 1.00 96.12 196 LEU A CA 1
ATOM 1555 C C . LEU A 1 196 ? 2.789 -13.045 -10.933 1.00 96.12 196 LEU A C 1
ATOM 1557 O O . LEU A 1 196 ? 3.906 -12.558 -11.105 1.00 96.12 196 LEU A O 1
ATOM 1561 N N . LYS A 1 197 ? 2.436 -14.192 -11.527 1.00 94.25 197 LYS A N 1
ATOM 1562 C CA . LYS A 1 197 ? 3.374 -14.987 -12.349 1.00 94.25 197 LYS A CA 1
ATOM 1563 C C . LYS A 1 197 ? 3.264 -14.715 -13.847 1.00 94.25 197 LYS A C 1
ATOM 1565 O O . LYS A 1 197 ? 4.271 -14.766 -14.550 1.00 94.25 197 LYS A O 1
ATOM 1570 N N . THR A 1 198 ? 2.055 -14.461 -14.340 1.00 95.50 198 THR A N 1
ATOM 1571 C CA . THR A 1 198 ? 1.759 -14.274 -15.770 1.00 95.50 198 THR A CA 1
ATOM 1572 C C . THR A 1 198 ? 1.126 -12.910 -16.016 1.00 95.50 198 THR A C 1
ATOM 1574 O O . THR A 1 198 ? 0.544 -12.336 -15.102 1.00 95.50 198 THR A O 1
ATOM 1577 N N . ALA A 1 199 ? 1.190 -12.402 -17.251 1.00 92.31 199 ALA A N 1
ATOM 1578 C CA . ALA A 1 199 ? 0.533 -11.143 -17.621 1.00 92.31 199 ALA A CA 1
ATOM 1579 C C . ALA A 1 199 ? -0.979 -11.159 -17.312 1.00 92.31 199 ALA A C 1
ATOM 1581 O O . ALA A 1 199 ? -1.513 -10.179 -16.810 1.00 92.31 199 ALA A O 1
ATOM 1582 N N . GLU A 1 200 ? -1.640 -12.303 -17.496 1.00 94.31 200 GLU A N 1
ATOM 1583 C CA . GLU A 1 200 ? -3.052 -12.488 -17.150 1.00 94.31 200 GLU A CA 1
ATOM 1584 C C . GLU A 1 200 ? -3.332 -12.242 -15.656 1.00 94.31 200 GLU A C 1
ATOM 1586 O O . GLU A 1 200 ? -4.327 -11.607 -15.312 1.00 94.31 200 GLU A O 1
ATOM 1591 N N . ASN A 1 201 ? -2.436 -12.665 -14.751 1.00 95.19 201 ASN A N 1
ATOM 1592 C CA . ASN A 1 201 ? -2.610 -12.400 -13.319 1.00 95.19 201 ASN A CA 1
ATOM 1593 C C . ASN A 1 201 ? -2.615 -10.899 -13.001 1.00 95.19 201 ASN A C 1
ATOM 1595 O O . ASN A 1 201 ? -3.308 -10.484 -12.073 1.00 95.19 201 ASN A O 1
ATOM 1599 N N . TYR A 1 202 ? -1.864 -10.093 -13.756 1.00 96.31 202 TYR A N 1
ATOM 1600 C CA . TYR A 1 202 ? -1.812 -8.646 -13.551 1.00 96.31 202 TYR A CA 1
ATOM 1601 C C . TYR A 1 202 ? -3.133 -7.967 -13.904 1.00 96.31 202 TYR A C 1
ATOM 1603 O O . TYR A 1 202 ? -3.551 -7.049 -13.199 1.00 96.31 202 TYR A O 1
ATOM 1611 N N . ASP A 1 203 ? -3.790 -8.430 -14.966 1.00 93.88 203 ASP A N 1
ATOM 1612 C CA . ASP A 1 203 ? -5.076 -7.885 -15.397 1.00 93.88 203 ASP A CA 1
ATOM 1613 C C . ASP A 1 203 ? -6.243 -8.421 -14.552 1.00 93.88 203 ASP A C 1
ATOM 1615 O O . ASP A 1 203 ? -7.190 -7.686 -14.287 1.00 93.88 203 ASP A O 1
ATOM 1619 N N . GLN A 1 204 ? -6.161 -9.666 -14.067 1.00 95.69 204 GLN A N 1
ATOM 1620 C CA . GLN A 1 204 ? -7.184 -10.267 -13.198 1.00 95.69 204 GLN A CA 1
ATOM 1621 C C . GLN A 1 204 ? -7.140 -9.765 -11.750 1.00 95.69 204 GLN A C 1
ATOM 1623 O O . GLN A 1 204 ? -8.159 -9.806 -11.063 1.00 95.69 204 GLN A O 1
ATOM 1628 N N . LYS A 1 205 ? -5.969 -9.340 -11.253 1.00 95.12 205 LYS A N 1
ATOM 1629 C CA . LYS A 1 205 ? -5.770 -8.946 -9.844 1.00 95.12 205 LYS A CA 1
ATOM 1630 C C . LYS A 1 205 ? -5.128 -7.559 -9.715 1.00 95.12 205 LYS A C 1
ATOM 1632 O O . LYS A 1 205 ? -4.086 -7.424 -9.063 1.00 95.12 205 LYS A O 1
ATOM 1637 N N . PRO A 1 206 ? -5.727 -6.513 -10.311 1.00 96.50 206 PRO A N 1
ATOM 1638 C CA . PRO A 1 206 ? -5.125 -5.185 -10.362 1.00 96.50 206 PRO A CA 1
ATOM 1639 C C . PRO A 1 206 ? -4.914 -4.555 -8.980 1.00 96.50 206 PRO A C 1
ATOM 1641 O O . PRO A 1 206 ? -3.948 -3.811 -8.804 1.00 96.50 206 PRO A O 1
ATOM 1644 N N . ASP A 1 207 ? -5.758 -4.881 -7.999 1.00 96.44 207 ASP A N 1
ATOM 1645 C CA . ASP A 1 207 ? -5.629 -4.382 -6.624 1.00 96.44 207 ASP A CA 1
ATOM 1646 C C . ASP A 1 207 ? -4.372 -4.938 -5.947 1.00 96.44 207 ASP A C 1
ATOM 1648 O O . ASP A 1 207 ? -3.588 -4.189 -5.366 1.00 96.44 207 ASP A O 1
ATOM 1652 N N . ILE A 1 208 ? -4.100 -6.241 -6.116 1.00 97.00 208 ILE A N 1
ATOM 1653 C CA . ILE A 1 208 ? -2.866 -6.867 -5.620 1.00 97.00 208 ILE A CA 1
ATOM 1654 C C . ILE A 1 208 ? -1.648 -6.273 -6.324 1.00 97.00 208 ILE A C 1
ATOM 1656 O O . ILE A 1 208 ? -0.666 -5.976 -5.654 1.00 97.00 208 ILE A O 1
ATOM 1660 N N . VAL A 1 209 ? -1.692 -6.065 -7.647 1.00 98.12 209 VAL A N 1
ATOM 1661 C CA . VAL A 1 209 ? -0.596 -5.398 -8.375 1.00 98.12 209 VAL A CA 1
ATOM 1662 C C . VAL A 1 209 ? -0.332 -4.013 -7.782 1.00 98.12 209 VAL A C 1
ATOM 1664 O O . VAL A 1 209 ? 0.812 -3.687 -7.462 1.00 98.12 209 VAL A O 1
ATOM 1667 N N . GLY A 1 210 ? -1.386 -3.212 -7.610 1.00 97.81 210 GLY A N 1
ATOM 1668 C CA . GLY A 1 210 ? -1.308 -1.880 -7.023 1.00 97.81 210 GLY A CA 1
ATOM 1669 C C . GLY A 1 210 ? -0.668 -1.903 -5.638 1.00 97.81 210 GLY A C 1
ATOM 1670 O O . GLY A 1 210 ? 0.389 -1.304 -5.439 1.00 97.81 210 GLY A O 1
ATOM 1671 N N . ASP A 1 211 ? -1.255 -2.632 -4.694 1.00 98.31 211 ASP A N 1
ATOM 1672 C CA . ASP A 1 211 ? -0.783 -2.641 -3.309 1.00 98.31 211 ASP A CA 1
ATOM 1673 C C . ASP A 1 211 ? 0.596 -3.307 -3.159 1.00 98.31 211 ASP A C 1
ATOM 1675 O O . ASP A 1 211 ? 1.414 -2.861 -2.351 1.00 98.31 211 ASP A O 1
ATOM 1679 N N . PHE A 1 212 ? 0.914 -4.315 -3.980 1.00 98.62 212 PHE A N 1
ATOM 1680 C CA . PHE A 1 212 ? 2.221 -4.972 -3.970 1.00 98.62 212 PHE A CA 1
ATOM 1681 C C . PHE A 1 212 ? 3.332 -4.015 -4.396 1.00 98.62 212 PHE A C 1
ATOM 1683 O O . PHE A 1 212 ? 4.329 -3.874 -3.687 1.00 98.62 212 PHE A O 1
ATOM 1690 N N . PHE A 1 213 ? 3.176 -3.320 -5.527 1.00 98.69 213 PHE A N 1
ATOM 1691 C CA . PHE A 1 213 ? 4.201 -2.378 -5.979 1.00 98.69 213 PHE A CA 1
ATOM 1692 C C . PHE A 1 213 ? 4.221 -1.086 -5.149 1.00 98.69 213 PHE A C 1
ATOM 1694 O O . PHE A 1 213 ? 5.292 -0.487 -5.017 1.00 98.69 213 PHE A O 1
ATOM 1701 N N . ASP A 1 214 ? 3.113 -0.689 -4.503 1.00 98.56 214 ASP A N 1
ATOM 1702 C CA . ASP A 1 214 ? 3.142 0.379 -3.488 1.00 98.56 214 ASP A CA 1
ATOM 1703 C C . ASP A 1 214 ? 3.983 -0.042 -2.278 1.00 98.56 214 ASP A C 1
ATOM 1705 O O . ASP A 1 214 ? 4.797 0.748 -1.796 1.00 98.56 214 ASP A O 1
ATOM 1709 N N . MET A 1 215 ? 3.856 -1.300 -1.836 1.00 98.69 215 MET A N 1
ATOM 1710 C CA . MET A 1 215 ? 4.671 -1.860 -0.757 1.00 98.69 215 MET A CA 1
ATOM 1711 C C . MET A 1 215 ? 6.154 -1.819 -1.119 1.00 98.69 215 MET A C 1
ATOM 1713 O O . MET A 1 215 ? 6.942 -1.233 -0.376 1.00 98.69 215 MET A O 1
ATOM 1717 N N . GLN A 1 216 ? 6.541 -2.351 -2.284 1.00 98.62 216 GLN A N 1
ATOM 1718 C CA . GLN A 1 216 ? 7.939 -2.330 -2.739 1.00 98.62 216 GLN A CA 1
ATOM 1719 C C . GLN A 1 216 ? 8.503 -0.900 -2.780 1.00 98.62 216 GLN A C 1
ATOM 1721 O O . GLN A 1 216 ? 9.596 -0.631 -2.277 1.00 98.62 216 GLN A O 1
ATOM 1726 N N . LYS A 1 217 ? 7.725 0.048 -3.317 1.00 98.31 217 LYS A N 1
ATOM 1727 C CA . LYS A 1 217 ? 8.090 1.467 -3.379 1.00 98.31 217 LYS A CA 1
ATOM 1728 C C . LYS A 1 217 ? 8.278 2.088 -1.989 1.00 98.31 217 LYS A C 1
ATOM 1730 O O . LYS A 1 217 ? 9.219 2.855 -1.785 1.00 98.31 217 LYS A O 1
ATOM 1735 N N . ARG A 1 218 ? 7.405 1.786 -1.024 1.00 98.19 218 ARG A N 1
ATOM 1736 C CA . ARG A 1 218 ? 7.510 2.318 0.347 1.00 98.19 218 ARG A CA 1
ATOM 1737 C C . ARG A 1 218 ? 8.724 1.781 1.079 1.00 98.19 218 ARG A C 1
ATOM 1739 O O . ARG A 1 218 ? 9.409 2.568 1.720 1.00 98.19 218 ARG A O 1
ATOM 1746 N N . TYR A 1 219 ? 9.034 0.497 0.926 1.00 98.25 219 TYR A N 1
ATOM 1747 C CA . TYR A 1 219 ? 10.270 -0.065 1.468 1.00 98.25 219 TYR A CA 1
ATOM 1748 C C . TYR A 1 219 ? 11.509 0.620 0.873 1.00 98.25 219 TYR A C 1
ATOM 1750 O O . TYR A 1 219 ? 12.380 1.045 1.624 1.00 98.25 219 TYR A O 1
ATOM 1758 N N . LEU A 1 220 ? 11.550 0.843 -0.447 1.00 96.44 220 LEU A N 1
ATOM 1759 C CA . LEU A 1 220 ? 12.630 1.605 -1.096 1.00 96.44 220 LEU A CA 1
ATOM 1760 C C . LEU A 1 220 ? 12.754 3.049 -0.583 1.00 96.44 220 LEU A C 1
ATOM 1762 O O . LEU A 1 220 ? 13.843 3.612 -0.594 1.00 96.44 220 LEU A O 1
ATOM 1766 N N . THR A 1 221 ? 11.645 3.656 -0.157 1.00 95.00 221 THR A N 1
ATOM 1767 C CA . THR A 1 221 ? 11.607 5.058 0.285 1.00 95.00 221 THR A CA 1
ATOM 1768 C C . THR A 1 221 ? 11.959 5.211 1.766 1.00 95.00 221 THR A C 1
ATOM 1770 O O . THR A 1 221 ? 12.686 6.129 2.129 1.00 95.00 221 THR A O 1
ATOM 1773 N N . HIS A 1 222 ? 11.438 4.336 2.630 1.00 95.50 222 HIS A N 1
ATOM 1774 C CA . HIS A 1 222 ? 11.517 4.491 4.087 1.00 95.50 222 HIS A CA 1
ATOM 1775 C C . HIS A 1 222 ? 12.580 3.608 4.748 1.00 95.50 222 HIS A C 1
ATOM 1777 O O . HIS A 1 222 ? 13.075 3.958 5.816 1.00 95.50 222 HIS A O 1
ATOM 1783 N N . CYS A 1 223 ? 12.930 2.473 4.143 1.00 94.94 223 CYS A N 1
ATOM 1784 C CA . CYS A 1 223 ? 13.930 1.540 4.664 1.00 94.94 223 CYS A CA 1
ATOM 1785 C C . CYS A 1 223 ? 14.674 0.801 3.531 1.00 94.94 223 CYS A C 1
ATOM 1787 O O . CYS A 1 223 ? 14.678 -0.436 3.490 1.00 94.94 223 CYS A O 1
ATOM 1789 N N . PRO A 1 224 ? 15.329 1.533 2.604 1.00 94.06 224 PRO A N 1
ATOM 1790 C CA . PRO A 1 224 ? 15.994 0.962 1.427 1.00 94.06 224 PRO A CA 1
ATOM 1791 C C . PRO A 1 224 ? 17.020 -0.129 1.756 1.00 94.06 224 PRO A C 1
ATOM 1793 O O . PRO A 1 224 ? 17.193 -1.062 0.977 1.00 94.06 224 PRO A O 1
ATOM 1796 N N . GLN A 1 225 ? 17.666 -0.061 2.921 1.00 92.06 225 GLN A N 1
ATOM 1797 C CA . GLN A 1 225 ? 18.595 -1.077 3.416 1.00 92.06 225 GLN A CA 1
ATOM 1798 C C . GLN A 1 225 ? 17.975 -2.479 3.509 1.00 92.06 225 GLN A C 1
ATOM 1800 O O . GLN A 1 225 ? 18.676 -3.459 3.277 1.00 92.06 225 GLN A O 1
ATOM 1805 N N . ILE A 1 226 ? 16.670 -2.595 3.797 1.00 95.88 226 ILE A N 1
ATOM 1806 C CA . ILE A 1 226 ? 15.971 -3.890 3.816 1.00 95.88 226 ILE A CA 1
ATOM 1807 C C . ILE A 1 226 ? 15.871 -4.448 2.396 1.00 95.88 226 ILE A C 1
ATOM 1809 O O . ILE A 1 226 ? 16.114 -5.631 2.171 1.00 95.88 226 ILE A O 1
ATOM 1813 N N . VAL A 1 227 ? 15.533 -3.588 1.433 1.00 96.12 227 VAL A N 1
ATOM 1814 C CA . VAL A 1 227 ? 15.351 -3.978 0.031 1.00 96.12 227 VAL A CA 1
ATOM 1815 C C . VAL A 1 227 ? 16.678 -4.390 -0.588 1.00 96.12 227 VAL A C 1
ATOM 1817 O O . VAL A 1 227 ? 16.779 -5.457 -1.182 1.00 96.12 227 VAL A O 1
ATOM 1820 N N . PHE A 1 228 ? 17.707 -3.558 -0.433 1.00 93.25 228 PHE A N 1
ATOM 1821 C CA . PHE A 1 228 ? 19.018 -3.808 -1.025 1.00 93.25 228 PHE A CA 1
ATOM 1822 C C . PHE A 1 228 ? 19.840 -4.859 -0.274 1.00 93.25 228 PHE A C 1
ATOM 1824 O O . PHE A 1 228 ? 20.748 -5.440 -0.860 1.00 93.25 228 PHE A O 1
ATOM 1831 N N . GLY A 1 229 ? 19.521 -5.118 0.997 1.00 91.31 229 GLY A N 1
ATOM 1832 C CA . GLY A 1 229 ? 20.077 -6.231 1.764 1.00 91.31 229 GLY A CA 1
ATOM 1833 C C . GLY A 1 229 ? 19.420 -7.582 1.463 1.00 91.31 229 GLY A C 1
ATOM 1834 O O . GLY A 1 229 ? 19.856 -8.591 2.009 1.00 91.31 229 GLY A O 1
ATOM 1835 N N . SER A 1 230 ? 18.378 -7.619 0.625 1.00 93.62 230 SER A N 1
ATOM 1836 C CA . SER A 1 230 ? 17.641 -8.834 0.279 1.00 93.62 230 SER A CA 1
ATOM 1837 C C . SER A 1 230 ? 17.845 -9.216 -1.185 1.00 93.62 230 SER A C 1
ATOM 1839 O O . SER A 1 230 ? 17.611 -8.411 -2.084 1.00 93.62 230 SER A O 1
ATOM 1841 N N . ASP A 1 231 ? 18.138 -10.488 -1.455 1.00 91.06 231 ASP A N 1
ATOM 1842 C CA . ASP A 1 231 ? 18.213 -11.021 -2.826 1.00 91.06 231 ASP A CA 1
ATOM 1843 C C . ASP A 1 231 ? 16.856 -11.010 -3.560 1.00 91.06 231 ASP A C 1
ATOM 1845 O O . ASP A 1 231 ? 16.771 -11.228 -4.775 1.00 91.06 231 ASP A O 1
ATOM 1849 N N . LEU A 1 232 ? 15.763 -10.731 -2.839 1.00 96.62 232 LEU A N 1
ATOM 1850 C CA . LEU A 1 232 ? 14.424 -10.649 -3.410 1.00 96.62 232 LEU A CA 1
ATOM 1851 C C . LEU A 1 232 ? 14.271 -9.494 -4.395 1.00 96.62 232 LEU A C 1
ATOM 1853 O O . LEU A 1 232 ? 13.474 -9.632 -5.320 1.00 96.62 232 LEU A O 1
ATOM 1857 N N . ILE A 1 233 ? 15.022 -8.394 -4.270 1.00 96.50 233 ILE A N 1
ATOM 1858 C CA . ILE A 1 233 ? 14.813 -7.229 -5.142 1.00 96.50 233 ILE A CA 1
ATOM 1859 C C . ILE A 1 233 ? 15.033 -7.559 -6.623 1.00 96.50 233 ILE A C 1
ATOM 1861 O O . ILE A 1 233 ? 14.284 -7.094 -7.481 1.00 96.50 233 ILE A O 1
ATOM 1865 N N . VAL A 1 234 ? 15.981 -8.446 -6.942 1.00 97.31 234 VAL A N 1
ATOM 1866 C CA . VAL A 1 234 ? 16.199 -8.914 -8.321 1.00 97.31 234 VAL A CA 1
ATOM 1867 C C . VAL A 1 234 ? 14.966 -9.665 -8.836 1.00 97.31 234 VAL A C 1
ATOM 1869 O O . VAL A 1 234 ? 14.545 -9.483 -9.981 1.00 97.31 234 VAL A O 1
ATOM 1872 N N . ARG A 1 235 ? 14.358 -10.504 -7.987 1.00 97.94 235 ARG A N 1
ATOM 1873 C CA . ARG A 1 235 ? 13.139 -11.261 -8.314 1.00 97.94 235 ARG A CA 1
ATOM 1874 C C . ARG A 1 235 ? 11.931 -10.334 -8.445 1.00 97.94 235 ARG A C 1
ATOM 1876 O O . ARG A 1 235 ? 11.172 -10.482 -9.398 1.00 97.94 235 ARG A O 1
ATOM 1883 N N . VAL A 1 236 ? 11.797 -9.348 -7.560 1.00 98.44 236 VAL A N 1
ATOM 1884 C CA . VAL A 1 236 ? 10.739 -8.327 -7.602 1.00 98.44 236 VAL A CA 1
ATOM 1885 C C . VAL A 1 236 ? 10.847 -7.493 -8.877 1.00 98.44 236 VAL A C 1
ATOM 1887 O O . VAL A 1 236 ? 9.836 -7.248 -9.530 1.00 98.44 236 VAL A O 1
ATOM 1890 N N . PHE A 1 237 ? 12.057 -7.109 -9.288 1.00 98.38 237 PHE A N 1
ATOM 1891 C CA . PHE A 1 237 ? 12.260 -6.368 -10.532 1.00 98.38 237 PHE A CA 1
ATOM 1892 C C . PHE A 1 237 ? 11.851 -7.199 -11.757 1.00 98.38 237 PHE A C 1
ATOM 1894 O O . PHE A 1 237 ? 11.146 -6.708 -12.637 1.00 98.38 237 PHE A O 1
ATOM 1901 N N . LYS A 1 238 ? 12.225 -8.487 -11.799 1.00 97.75 238 LYS A N 1
ATOM 1902 C CA . LYS A 1 238 ? 11.768 -9.417 -12.848 1.00 97.75 238 LYS A CA 1
ATOM 1903 C C . LYS A 1 238 ? 10.250 -9.578 -12.853 1.00 97.75 238 LYS A C 1
ATOM 1905 O O . LYS A 1 238 ? 9.662 -9.581 -13.930 1.00 97.75 238 LYS A O 1
ATOM 1910 N N . CYS A 1 239 ? 9.640 -9.687 -11.673 1.00 98.06 239 CYS A N 1
ATOM 1911 C CA . CYS A 1 239 ? 8.192 -9.715 -11.500 1.00 98.06 239 CYS A CA 1
ATOM 1912 C C . CYS A 1 239 ? 7.568 -8.458 -12.131 1.00 98.06 239 CYS A C 1
ATOM 1914 O O . CYS A 1 239 ? 6.784 -8.568 -13.066 1.00 98.06 239 CYS A O 1
ATOM 1916 N N . ALA A 1 240 ? 8.028 -7.257 -11.764 1.00 98.38 240 ALA A N 1
ATOM 1917 C CA . ALA A 1 240 ? 7.551 -5.995 -12.342 1.00 98.38 240 ALA A CA 1
ATOM 1918 C C . ALA A 1 240 ? 7.628 -5.945 -13.882 1.00 98.38 240 ALA A C 1
ATOM 1920 O O . ALA A 1 240 ? 6.720 -5.422 -14.525 1.00 98.38 240 ALA A O 1
ATOM 1921 N N . LEU A 1 241 ? 8.673 -6.521 -14.492 1.00 98.19 241 LEU A N 1
ATOM 1922 C CA . LEU A 1 241 ? 8.817 -6.567 -15.954 1.00 98.19 241 LEU A CA 1
ATOM 1923 C C . LEU A 1 241 ? 7.738 -7.404 -16.654 1.00 98.19 241 LEU A C 1
ATOM 1925 O O . LEU A 1 241 ? 7.440 -7.132 -17.815 1.00 98.19 241 LEU A O 1
ATOM 1929 N N . VAL A 1 242 ? 7.161 -8.411 -15.989 1.00 97.50 242 VAL A N 1
ATOM 1930 C CA . VAL A 1 242 ? 6.037 -9.195 -16.534 1.00 97.50 242 VAL A CA 1
ATOM 1931 C C . VAL A 1 242 ? 4.796 -8.312 -16.692 1.00 97.50 242 VAL A C 1
ATOM 1933 O O . VAL A 1 242 ? 4.081 -8.425 -17.683 1.00 97.50 242 VAL A O 1
ATOM 1936 N N . GLY A 1 243 ? 4.584 -7.392 -15.749 1.00 95.94 243 GLY A N 1
ATOM 1937 C CA . GLY A 1 243 ? 3.426 -6.499 -15.695 1.00 95.94 243 GLY A CA 1
ATOM 1938 C C . GLY A 1 243 ? 3.570 -5.167 -16.423 1.00 95.94 243 GLY A C 1
ATOM 1939 O O . GLY A 1 243 ? 2.710 -4.306 -16.254 1.00 95.94 243 GLY A O 1
ATOM 1940 N N . VAL A 1 244 ? 4.631 -4.949 -17.210 1.00 96.31 244 VAL A N 1
ATOM 1941 C CA . VAL A 1 244 ? 4.904 -3.638 -17.838 1.00 96.31 244 VAL A CA 1
ATOM 1942 C C . VAL A 1 244 ? 3.757 -3.146 -18.740 1.00 96.31 244 VAL A C 1
ATOM 1944 O O . VAL A 1 244 ? 3.607 -1.944 -18.944 1.00 96.31 244 VAL A O 1
ATOM 1947 N N . PHE A 1 245 ? 2.922 -4.070 -19.232 1.00 95.31 245 PHE A N 1
ATOM 1948 C CA . PHE A 1 245 ? 1.764 -3.803 -20.091 1.00 95.31 245 PHE A CA 1
ATOM 1949 C C . PHE A 1 245 ? 0.404 -3.965 -19.392 1.00 95.31 245 PHE A C 1
ATOM 1951 O O . PHE A 1 245 ? -0.602 -4.099 -20.080 1.00 95.31 245 PHE A O 1
ATOM 1958 N N . VAL A 1 246 ? 0.351 -3.970 -18.053 1.00 95.12 246 VAL A N 1
ATOM 1959 C CA . VAL A 1 246 ? -0.917 -4.113 -17.313 1.00 95.12 246 VAL A CA 1
ATOM 1960 C C . VAL A 1 246 ? -1.940 -3.053 -17.747 1.00 95.12 246 VAL A C 1
ATOM 1962 O O . VAL A 1 246 ? -1.646 -1.852 -17.764 1.00 95.12 246 VAL A O 1
ATOM 1965 N N . GLY A 1 247 ? -3.152 -3.488 -18.101 1.00 90.81 247 GLY A N 1
ATOM 1966 C CA . GLY A 1 247 ? -4.176 -2.606 -18.674 1.00 90.81 247 GLY A CA 1
ATOM 1967 C C . GLY A 1 247 ? -4.827 -1.677 -17.641 1.00 90.81 247 GLY A C 1
ATOM 1968 O O . GLY A 1 247 ? -5.191 -0.523 -17.933 1.00 90.81 247 GLY A O 1
ATOM 1969 N N . HIS A 1 248 ? -4.943 -2.153 -16.399 1.00 95.38 248 HIS A N 1
ATOM 1970 C CA . HIS A 1 248 ? -5.586 -1.416 -15.316 1.00 95.38 248 HIS A CA 1
ATOM 1971 C C . HIS A 1 248 ? -4.807 -0.147 -14.928 1.00 95.38 248 HIS A C 1
ATOM 1973 O O . HIS A 1 248 ? -3.589 -0.167 -14.744 1.00 95.38 248 HIS A O 1
ATOM 1979 N N . LYS A 1 249 ? -5.514 0.986 -14.786 1.00 95.81 249 LYS A N 1
ATOM 1980 C CA . LYS A 1 249 ? -4.902 2.317 -14.609 1.00 95.81 249 LYS A CA 1
ATOM 1981 C C . LYS A 1 249 ? -4.028 2.423 -13.382 1.00 95.81 249 LYS A C 1
ATOM 1983 O O . LYS A 1 249 ? -2.865 2.814 -13.488 1.00 95.81 249 LYS A O 1
ATOM 1988 N N . ASP A 1 250 ? -4.605 2.103 -12.236 1.00 96.19 250 ASP A N 1
ATOM 1989 C CA . ASP A 1 250 ? -3.959 2.372 -10.959 1.00 96.19 250 ASP A CA 1
ATOM 1990 C C . ASP A 1 250 ? -2.828 1.375 -10.702 1.00 96.19 250 ASP A C 1
ATOM 1992 O O . ASP A 1 250 ? -1.765 1.763 -10.214 1.00 96.19 250 ASP A O 1
ATOM 1996 N N . ALA A 1 251 ? -3.007 0.137 -11.175 1.00 97.00 251 ALA A N 1
ATOM 1997 C CA . ALA A 1 251 ? -1.986 -0.906 -11.182 1.00 97.00 251 ALA A CA 1
ATOM 1998 C C . ALA A 1 251 ? -0.778 -0.490 -12.038 1.00 97.00 251 ALA A C 1
ATOM 2000 O O . ALA A 1 251 ? 0.353 -0.501 -11.554 1.00 97.00 251 ALA A O 1
ATOM 2001 N N . CYS A 1 252 ? -1.019 -0.029 -13.274 1.00 97.56 252 CYS A N 1
ATOM 2002 C CA . CYS A 1 252 ? 0.022 0.497 -14.160 1.00 97.56 252 CYS A CA 1
ATOM 2003 C C . CYS A 1 252 ? 0.750 1.686 -13.517 1.00 97.56 252 CYS A C 1
ATOM 2005 O O . CYS A 1 252 ? 1.977 1.694 -13.440 1.00 97.56 252 CYS A O 1
ATOM 2007 N N . SER A 1 253 ? 0.005 2.660 -12.980 1.00 97.75 253 SER A N 1
ATOM 2008 C CA . SER A 1 253 ? 0.577 3.815 -12.274 1.00 97.75 253 SER A CA 1
ATOM 2009 C C . SER A 1 253 ? 1.512 3.383 -11.146 1.00 97.75 253 SER A C 1
ATOM 2011 O O . SER A 1 253 ? 2.612 3.922 -11.025 1.00 97.75 253 SER A O 1
ATOM 2013 N N . MET A 1 254 ? 1.098 2.428 -10.309 1.00 98.25 254 MET A N 1
ATOM 2014 C CA . MET A 1 254 ? 1.908 2.025 -9.164 1.00 98.25 254 MET A CA 1
ATOM 2015 C C . MET A 1 254 ? 3.136 1.204 -9.565 1.00 98.25 254 MET A C 1
ATOM 2017 O O . MET A 1 254 ? 4.219 1.434 -9.029 1.00 98.25 254 MET A O 1
ATOM 2021 N N . LEU A 1 255 ? 2.998 0.317 -10.550 1.00 98.25 255 LEU A N 1
ATOM 2022 C CA . LEU A 1 255 ? 4.107 -0.454 -11.108 1.00 98.25 255 LEU A CA 1
ATOM 2023 C C . LEU A 1 255 ? 5.167 0.461 -11.747 1.00 98.25 255 LEU A C 1
ATOM 2025 O O . LEU A 1 255 ? 6.361 0.304 -11.487 1.00 98.25 255 LEU A O 1
ATOM 2029 N N . MET A 1 256 ? 4.747 1.479 -12.506 1.00 98.31 256 MET A N 1
ATOM 2030 C CA . MET A 1 256 ? 5.664 2.480 -13.069 1.00 98.31 256 MET A CA 1
ATOM 2031 C C . MET A 1 256 ? 6.322 3.331 -11.975 1.00 98.31 256 MET A C 1
ATOM 2033 O O . MET A 1 256 ? 7.528 3.572 -12.023 1.00 98.31 256 MET A O 1
ATOM 2037 N N . LYS A 1 257 ? 5.573 3.727 -10.936 1.00 98.50 257 LYS A N 1
ATOM 2038 C CA . LYS A 1 257 ? 6.138 4.422 -9.766 1.00 98.50 257 LYS A CA 1
ATOM 2039 C C . LYS A 1 257 ? 7.178 3.572 -9.043 1.00 98.50 257 LYS A C 1
ATOM 2041 O O . LYS A 1 257 ? 8.188 4.121 -8.618 1.00 98.50 257 LYS A O 1
ATOM 2046 N N . PHE A 1 258 ? 6.979 2.257 -8.933 1.00 98.62 258 PHE A N 1
ATOM 2047 C CA . PHE A 1 258 ? 7.999 1.354 -8.400 1.00 98.62 258 PHE A CA 1
ATOM 2048 C C . PHE A 1 258 ? 9.287 1.412 -9.232 1.00 98.62 258 PHE A C 1
ATOM 2050 O O . PHE A 1 258 ? 10.347 1.654 -8.656 1.00 98.62 258 PHE A O 1
ATOM 2057 N N . PHE A 1 259 ? 9.215 1.272 -10.563 1.00 98.62 259 PHE A N 1
ATOM 2058 C CA . PHE A 1 259 ? 10.406 1.380 -11.416 1.00 98.62 259 PHE A CA 1
ATOM 2059 C C . PHE A 1 259 ? 11.104 2.733 -11.260 1.00 98.62 259 PHE A C 1
ATOM 2061 O O . PHE A 1 259 ? 12.318 2.782 -11.055 1.00 98.62 259 PHE A O 1
ATOM 2068 N N . ALA A 1 260 ? 10.346 3.830 -11.315 1.00 98.06 260 ALA A N 1
ATOM 2069 C CA . ALA A 1 260 ? 10.895 5.171 -11.166 1.00 98.06 260 ALA A CA 1
ATOM 2070 C C . ALA A 1 260 ? 11.570 5.357 -9.799 1.00 98.06 260 ALA A C 1
ATOM 2072 O O . ALA A 1 260 ? 12.687 5.868 -9.742 1.00 98.06 260 ALA A O 1
ATOM 2073 N N . THR A 1 261 ? 10.932 4.927 -8.705 1.00 98.12 261 THR A N 1
ATOM 2074 C CA . THR A 1 261 ? 11.511 4.991 -7.357 1.00 98.12 261 THR A CA 1
ATOM 2075 C C . THR A 1 261 ? 12.760 4.127 -7.246 1.00 98.12 261 THR A C 1
ATOM 2077 O O . THR A 1 261 ? 13.770 4.632 -6.773 1.00 98.12 261 THR A O 1
ATOM 2080 N N . PHE A 1 262 ? 12.741 2.886 -7.742 1.00 97.69 262 PHE A N 1
ATOM 2081 C CA . PHE A 1 262 ? 13.909 2.003 -7.736 1.00 97.69 262 PHE A CA 1
ATOM 2082 C C . PHE A 1 262 ? 15.111 2.646 -8.437 1.00 97.69 262 PHE A C 1
ATOM 2084 O O . PHE A 1 262 ? 16.200 2.695 -7.875 1.00 97.69 262 PHE A O 1
ATOM 2091 N N . ILE A 1 263 ? 14.913 3.205 -9.635 1.00 96.62 263 ILE A N 1
ATOM 2092 C CA . ILE A 1 263 ? 15.989 3.860 -10.390 1.00 96.62 263 ILE A CA 1
ATOM 2093 C C . ILE A 1 263 ? 16.474 5.127 -9.665 1.00 96.62 263 ILE A C 1
ATOM 2095 O O . ILE A 1 263 ? 17.678 5.355 -9.551 1.00 96.62 263 ILE A O 1
ATOM 2099 N N . LYS A 1 264 ? 15.553 5.939 -9.126 1.00 95.00 264 LYS A N 1
ATOM 2100 C CA . LYS A 1 264 ? 15.888 7.151 -8.355 1.00 95.00 264 LYS A CA 1
ATOM 2101 C C . LYS A 1 264 ? 16.672 6.827 -7.079 1.00 95.00 264 LYS A C 1
ATOM 2103 O O . LYS A 1 264 ? 17.580 7.584 -6.746 1.00 95.00 264 LYS A O 1
ATOM 2108 N N . SER A 1 265 ? 16.403 5.697 -6.419 1.00 93.50 265 SER A N 1
ATOM 2109 C CA . SER A 1 265 ? 17.196 5.229 -5.273 1.00 93.50 265 SER A CA 1
ATOM 2110 C C . SER A 1 265 ? 18.671 5.029 -5.632 1.00 93.50 265 SER A C 1
ATOM 2112 O O . SER A 1 265 ? 19.529 5.210 -4.776 1.00 93.50 265 SER A O 1
ATOM 2114 N N . GLY A 1 266 ? 18.991 4.721 -6.892 1.00 88.06 266 GLY A N 1
ATOM 2115 C CA . GLY A 1 266 ? 20.372 4.648 -7.366 1.00 88.06 266 GLY A CA 1
ATOM 2116 C C . GLY A 1 266 ? 21.086 5.997 -7.323 1.00 88.06 266 GLY A C 1
ATOM 2117 O O . GLY A 1 266 ? 22.247 6.058 -6.926 1.00 88.06 266 GLY A O 1
ATOM 2118 N N . ALA A 1 267 ? 20.400 7.081 -7.695 1.00 85.31 267 ALA A N 1
ATOM 2119 C CA . ALA A 1 267 ? 20.959 8.429 -7.613 1.00 85.31 267 ALA A CA 1
ATOM 2120 C C . ALA A 1 267 ? 21.142 8.863 -6.150 1.00 85.31 267 ALA A C 1
ATOM 2122 O O . ALA A 1 267 ? 22.172 9.435 -5.806 1.00 85.31 267 ALA A O 1
ATOM 2123 N N . GLU A 1 268 ? 20.184 8.537 -5.277 1.00 86.75 268 GLU A N 1
ATOM 2124 C CA . GLU A 1 268 ? 20.309 8.786 -3.834 1.00 86.75 268 GLU A CA 1
ATOM 2125 C C . GLU A 1 268 ? 21.499 8.027 -3.230 1.00 86.75 268 GLU A C 1
ATOM 2127 O O . GLU A 1 268 ? 22.287 8.615 -2.498 1.00 86.75 268 GLU A O 1
ATOM 2132 N N . LEU A 1 269 ? 21.697 6.755 -3.596 1.00 87.44 269 LEU A N 1
ATOM 2133 C CA . LEU A 1 269 ? 22.858 5.962 -3.174 1.00 87.44 269 LEU A CA 1
ATOM 2134 C C . LEU A 1 269 ? 24.195 6.551 -3.652 1.00 87.44 269 LEU A C 1
ATOM 2136 O O . LEU A 1 269 ? 25.196 6.427 -2.952 1.00 87.44 269 LEU A O 1
ATOM 2140 N N . GLN A 1 270 ? 24.225 7.178 -4.832 1.00 85.62 270 GLN A N 1
ATOM 2141 C CA . GLN A 1 270 ? 25.431 7.802 -5.386 1.00 85.62 270 GLN A CA 1
ATOM 2142 C C . GLN A 1 270 ? 25.748 9.160 -4.754 1.00 85.62 270 GLN A C 1
ATOM 2144 O O . GLN A 1 270 ? 26.915 9.460 -4.514 1.00 85.62 270 GLN A O 1
ATOM 2149 N N . HIS A 1 271 ? 24.732 9.994 -4.528 1.00 86.19 271 HIS A N 1
ATOM 2150 C CA . HIS A 1 271 ? 24.916 11.365 -4.046 1.00 86.19 271 HIS A CA 1
ATOM 2151 C C . HIS A 1 271 ? 24.910 11.482 -2.520 1.00 86.19 271 HIS A C 1
ATOM 2153 O O . HIS A 1 271 ? 25.543 12.390 -1.987 1.00 86.19 271 HIS A O 1
ATOM 2159 N N . HIS A 1 272 ? 24.211 10.575 -1.836 1.00 85.94 272 HIS A N 1
ATOM 2160 C CA . HIS A 1 272 ? 24.029 10.565 -0.385 1.00 85.94 272 HIS A CA 1
ATOM 2161 C C . HIS A 1 272 ? 24.247 9.159 0.217 1.00 85.94 272 HIS A C 1
ATOM 2163 O O . HIS A 1 272 ? 23.356 8.622 0.890 1.00 85.94 272 HIS A O 1
ATOM 2169 N N . PRO A 1 273 ? 25.412 8.518 -0.022 1.00 86.25 273 PRO A N 1
ATOM 2170 C CA . PRO A 1 273 ? 25.695 7.155 0.436 1.00 86.25 273 PRO A CA 1
ATOM 2171 C C . PRO A 1 273 ? 25.642 6.990 1.962 1.00 86.25 273 PRO A C 1
ATOM 2173 O O . PRO A 1 273 ? 25.450 5.875 2.444 1.00 86.25 273 PRO A O 1
ATOM 2176 N N . GLU A 1 274 ? 25.800 8.069 2.727 1.00 85.06 274 GLU A N 1
ATOM 2177 C CA . GLU A 1 274 ? 25.729 8.101 4.189 1.00 85.06 274 GLU A CA 1
ATOM 2178 C C . GLU A 1 274 ? 24.315 7.873 4.742 1.00 85.06 274 GLU A C 1
ATOM 2180 O O . GLU A 1 274 ? 24.160 7.462 5.891 1.00 85.06 274 GLU A O 1
ATOM 2185 N N . ARG A 1 275 ? 23.273 8.116 3.934 1.00 82.06 275 ARG A N 1
ATOM 2186 C CA . ARG A 1 275 ? 21.871 7.964 4.359 1.00 82.06 275 ARG A CA 1
ATOM 2187 C C . ARG A 1 275 ? 21.393 6.517 4.357 1.00 82.06 275 ARG A C 1
ATOM 2189 O O . ARG A 1 275 ? 20.344 6.226 4.927 1.00 82.06 275 ARG A O 1
ATOM 2196 N N . ILE A 1 276 ? 22.129 5.621 3.700 1.00 79.88 276 ILE A N 1
ATOM 2197 C CA . ILE A 1 276 ? 21.748 4.219 3.543 1.00 79.88 276 ILE A CA 1
ATOM 2198 C C . ILE A 1 276 ? 22.868 3.341 4.108 1.00 79.88 276 ILE A C 1
ATOM 2200 O O . ILE A 1 276 ? 23.952 3.275 3.522 1.00 79.88 276 ILE A O 1
ATOM 2204 N N . PRO A 1 277 ? 22.621 2.626 5.220 1.00 80.06 277 PRO A N 1
ATOM 2205 C CA . PRO A 1 277 ? 23.550 1.618 5.711 1.00 80.06 277 PRO A CA 1
ATOM 2206 C C . PRO A 1 277 ? 23.890 0.608 4.610 1.00 80.06 277 PRO A C 1
ATOM 2208 O O . PRO A 1 277 ? 23.003 0.155 3.888 1.00 80.06 277 PRO A O 1
ATOM 2211 N N . ASN A 1 278 ? 25.168 0.237 4.491 1.00 83.00 278 ASN A N 1
ATOM 2212 C CA . ASN A 1 278 ? 25.662 -0.667 3.443 1.00 83.00 278 ASN A CA 1
ATOM 2213 C C . ASN A 1 278 ? 25.400 -0.164 2.003 1.00 83.00 278 ASN A C 1
ATOM 2215 O O . ASN A 1 278 ? 25.112 -0.951 1.097 1.00 83.00 278 ASN A O 1
ATOM 2219 N N . SER A 1 279 ? 25.543 1.145 1.766 1.00 87.56 279 SER A N 1
ATOM 2220 C CA . SER A 1 279 ? 25.346 1.775 0.450 1.00 87.56 279 SER A CA 1
ATOM 2221 C C . SER A 1 279 ? 26.235 1.212 -0.667 1.00 87.56 279 SER A C 1
ATOM 2223 O O . SER A 1 279 ? 25.803 1.162 -1.819 1.00 87.56 279 SER A O 1
ATOM 2225 N N . GLY A 1 280 ? 27.441 0.720 -0.359 1.00 90.00 280 GLY A N 1
ATOM 2226 C CA . GLY A 1 280 ? 28.334 0.079 -1.335 1.00 90.00 280 GLY A CA 1
ATOM 2227 C C . GLY A 1 280 ? 27.721 -1.173 -1.989 1.00 90.00 280 GLY A C 1
ATOM 2228 O O . GLY A 1 280 ? 27.506 -1.177 -3.205 1.00 90.00 280 GLY A O 1
ATOM 2229 N N . PRO A 1 281 ? 27.403 -2.232 -1.215 1.00 91.38 281 PRO A N 1
ATOM 2230 C CA . PRO A 1 281 ? 26.661 -3.393 -1.711 1.00 91.38 281 PRO A CA 1
ATOM 2231 C C . PRO A 1 281 ? 25.333 -3.031 -2.388 1.00 91.38 281 PRO A C 1
ATOM 2233 O O . PRO A 1 281 ? 25.043 -3.549 -3.466 1.00 91.38 281 PRO A O 1
ATOM 2236 N N . ALA A 1 282 ? 24.569 -2.093 -1.817 1.00 91.81 282 ALA A N 1
ATOM 2237 C CA . ALA A 1 282 ? 23.307 -1.638 -2.399 1.00 91.81 282 ALA A CA 1
ATOM 2238 C C . ALA A 1 282 ? 23.487 -1.025 -3.798 1.00 91.81 282 ALA A C 1
ATOM 2240 O O . ALA A 1 282 ? 22.747 -1.348 -4.728 1.00 91.81 282 ALA A O 1
ATOM 2241 N N . THR A 1 283 ? 24.522 -0.199 -3.973 1.00 92.56 283 THR A N 1
ATOM 2242 C CA . THR A 1 283 ? 24.876 0.400 -5.266 1.00 92.56 283 THR A CA 1
ATOM 2243 C C . THR A 1 283 ? 25.219 -0.677 -6.290 1.00 92.56 283 THR A C 1
ATOM 2245 O O . THR A 1 283 ? 24.707 -0.636 -7.408 1.00 92.56 283 THR A O 1
ATOM 2248 N N . LYS A 1 284 ? 26.025 -1.679 -5.910 1.00 92.50 284 LYS A N 1
ATOM 2249 C CA . LYS A 1 284 ? 26.379 -2.801 -6.797 1.00 92.50 284 LYS A CA 1
ATOM 2250 C C . LYS A 1 284 ? 25.155 -3.624 -7.199 1.00 92.50 284 LYS A C 1
ATOM 2252 O O . LYS A 1 284 ? 25.020 -3.963 -8.371 1.00 92.50 284 LYS A O 1
ATOM 2257 N N . MET A 1 285 ? 24.257 -3.911 -6.255 1.00 93.75 285 MET A N 1
ATOM 2258 C CA . MET A 1 285 ? 23.009 -4.637 -6.512 1.00 93.75 285 MET A CA 1
ATOM 2259 C C . MET A 1 285 ? 22.147 -3.899 -7.543 1.00 93.75 285 MET A C 1
ATOM 2261 O O . MET A 1 285 ? 21.729 -4.477 -8.548 1.00 93.75 285 MET A O 1
ATOM 2265 N N . LEU A 1 286 ? 21.926 -2.599 -7.333 1.00 94.44 286 LEU A N 1
ATOM 2266 C CA . LEU A 1 286 ? 21.132 -1.779 -8.240 1.00 94.44 286 LEU A CA 1
ATOM 2267 C C . LEU A 1 286 ? 21.784 -1.670 -9.624 1.00 94.44 286 LEU A C 1
ATOM 2269 O O . LEU A 1 286 ? 21.108 -1.868 -10.633 1.00 94.44 286 LEU A O 1
ATOM 2273 N N . GLN A 1 287 ? 23.094 -1.417 -9.688 1.00 94.19 287 GLN A N 1
ATOM 2274 C CA . GLN A 1 287 ? 23.841 -1.394 -10.949 1.00 94.19 287 GLN A CA 1
ATOM 2275 C C . GLN A 1 287 ? 23.744 -2.731 -11.688 1.00 94.19 287 GLN A C 1
ATOM 2277 O O . GLN A 1 287 ? 23.488 -2.736 -12.890 1.00 94.19 287 GLN A O 1
ATOM 2282 N N . GLY A 1 288 ? 23.877 -3.857 -10.982 1.00 95.12 288 GLY A N 1
ATOM 2283 C CA . GLY A 1 288 ? 23.725 -5.194 -11.553 1.00 95.12 288 GLY A CA 1
ATOM 2284 C C . GLY A 1 288 ? 22.339 -5.419 -12.161 1.00 95.12 288 GLY A C 1
ATOM 2285 O O . GLY A 1 288 ? 22.232 -5.908 -13.286 1.00 95.12 288 GLY A O 1
ATOM 2286 N N . ILE A 1 289 ? 21.275 -4.988 -11.474 1.00 96.81 289 ILE A N 1
ATOM 2287 C CA . ILE A 1 289 ? 19.903 -5.035 -12.003 1.00 96.81 289 ILE A CA 1
ATOM 2288 C C . ILE A 1 289 ? 19.770 -4.157 -13.253 1.00 96.81 289 ILE A C 1
ATOM 2290 O O . ILE A 1 289 ? 19.209 -4.604 -14.253 1.00 96.81 289 ILE A O 1
ATOM 2294 N N . MET A 1 290 ? 20.307 -2.935 -13.239 1.00 96.38 290 MET A N 1
ATOM 2295 C CA . MET A 1 290 ? 20.218 -2.032 -14.391 1.00 96.38 290 MET A CA 1
ATOM 2296 C C . MET A 1 290 ? 21.020 -2.530 -15.596 1.00 96.38 290 MET A C 1
ATOM 2298 O O . MET A 1 290 ? 20.537 -2.426 -16.720 1.00 96.38 290 MET A O 1
ATOM 2302 N N . ILE A 1 291 ? 22.194 -3.127 -15.383 1.00 95.31 291 ILE A N 1
ATOM 2303 C CA . ILE A 1 291 ? 22.983 -3.762 -16.447 1.00 95.31 291 ILE A CA 1
ATOM 2304 C C . ILE A 1 291 ? 22.233 -4.973 -17.020 1.00 95.31 291 ILE A C 1
ATOM 2306 O O . ILE A 1 291 ? 22.160 -5.125 -18.236 1.00 95.31 291 ILE A O 1
ATOM 2310 N N . GLY A 1 292 ? 21.645 -5.815 -16.165 1.00 96.38 292 GLY A N 1
ATOM 2311 C CA . GLY A 1 292 ? 20.965 -7.038 -16.598 1.00 96.38 292 GLY A CA 1
ATOM 2312 C C . GLY A 1 292 ? 19.588 -6.819 -17.233 1.00 96.38 292 GLY A C 1
ATOM 2313 O O . GLY A 1 292 ? 19.182 -7.593 -18.099 1.00 96.38 292 GLY A O 1
ATOM 2314 N N . PHE A 1 293 ? 18.849 -5.788 -16.812 1.00 97.75 293 PHE A N 1
ATOM 2315 C CA . PHE A 1 293 ? 17.436 -5.619 -17.175 1.00 97.75 293 PHE A CA 1
ATOM 2316 C C . PHE A 1 293 ? 17.063 -4.236 -17.718 1.00 97.75 293 PHE A C 1
ATOM 2318 O O . PHE A 1 293 ? 15.940 -4.073 -18.198 1.00 97.75 293 PHE A O 1
ATOM 2325 N N . GLY A 1 294 ? 17.964 -3.249 -17.683 1.00 97.12 294 GLY A N 1
ATOM 2326 C CA . GLY A 1 294 ? 17.681 -1.882 -18.133 1.00 97.12 294 GLY A CA 1
ATOM 2327 C C . GLY A 1 294 ? 17.276 -1.804 -19.606 1.00 97.12 294 GLY A C 1
ATOM 2328 O O . GLY A 1 294 ? 16.310 -1.118 -19.943 1.00 97.12 294 GLY A O 1
ATOM 2329 N N . GLU A 1 295 ? 17.934 -2.578 -20.474 1.00 96.62 295 GLU A N 1
ATOM 2330 C CA . GLU A 1 295 ? 17.584 -2.665 -21.898 1.00 96.62 295 GLU A CA 1
ATOM 2331 C C . GLU A 1 295 ? 16.174 -3.241 -22.101 1.00 96.62 295 GLU A C 1
ATOM 2333 O O . GLU A 1 295 ? 15.366 -2.667 -22.830 1.00 96.62 295 GLU A O 1
ATOM 2338 N N . ARG A 1 296 ? 15.834 -4.323 -21.385 1.00 97.44 296 ARG A N 1
ATOM 2339 C CA . ARG A 1 296 ? 14.504 -4.949 -21.445 1.00 97.44 296 ARG A CA 1
ATOM 2340 C C . ARG A 1 296 ? 13.407 -4.020 -20.930 1.00 97.44 296 ARG A C 1
ATOM 2342 O O . ARG A 1 296 ? 12.344 -3.953 -21.545 1.00 97.44 296 ARG A O 1
ATOM 2349 N N . LEU A 1 297 ? 13.653 -3.311 -19.826 1.00 98.12 297 LEU A N 1
ATOM 2350 C CA . LEU A 1 297 ? 12.726 -2.299 -19.320 1.00 98.12 297 LEU A CA 1
ATOM 2351 C C . LEU A 1 297 ? 12.509 -1.214 -20.379 1.00 98.12 297 LEU A C 1
ATOM 2353 O O . LEU A 1 297 ? 11.370 -0.934 -20.734 1.00 98.12 297 LEU A O 1
ATOM 2357 N N . THR A 1 298 ? 13.593 -0.666 -20.932 1.00 96.88 298 THR A N 1
ATOM 2358 C CA . THR A 1 298 ? 13.546 0.389 -21.956 1.00 96.88 298 THR A CA 1
ATOM 2359 C C . THR A 1 298 ? 12.741 -0.054 -23.178 1.00 96.88 298 THR A C 1
ATOM 2361 O O . THR A 1 298 ? 11.835 0.659 -23.604 1.00 96.88 298 THR A O 1
ATOM 2364 N N . ALA A 1 299 ? 12.992 -1.260 -23.693 1.00 94.25 299 ALA A N 1
ATOM 2365 C CA . ALA A 1 299 ? 12.227 -1.826 -24.799 1.00 94.25 299 ALA A CA 1
ATOM 2366 C C . ALA A 1 299 ? 10.730 -1.962 -24.466 1.00 94.25 299 ALA A C 1
ATOM 2368 O O . ALA A 1 299 ? 9.886 -1.592 -25.280 1.00 94.25 299 ALA A O 1
ATOM 2369 N N . GLY A 1 300 ? 10.389 -2.430 -23.259 1.00 94.31 300 GLY A N 1
ATOM 2370 C CA . GLY A 1 300 ? 9.001 -2.523 -22.797 1.00 94.31 300 GLY A CA 1
ATOM 2371 C C . GLY A 1 300 ? 8.300 -1.163 -22.729 1.00 94.31 300 GLY A C 1
ATOM 2372 O O . GLY A 1 300 ? 7.190 -1.020 -23.233 1.00 94.31 300 GLY A O 1
ATOM 2373 N N . LEU A 1 301 ? 8.965 -0.140 -22.184 1.00 94.38 301 LEU A N 1
ATOM 2374 C CA . LEU A 1 301 ? 8.432 1.227 -22.117 1.00 94.38 301 LEU A CA 1
ATOM 2375 C C . LEU A 1 301 ? 8.194 1.811 -23.517 1.00 94.38 301 LEU A C 1
ATOM 2377 O O . LEU A 1 301 ? 7.139 2.393 -23.769 1.00 94.38 301 LEU A O 1
ATOM 2381 N N . MET A 1 302 ? 9.139 1.606 -24.439 1.00 90.06 302 MET A N 1
ATOM 2382 C CA . MET A 1 302 ? 9.023 2.082 -25.819 1.00 90.06 302 MET A CA 1
ATOM 2383 C C . MET A 1 302 ? 7.917 1.360 -26.592 1.00 90.06 302 MET A C 1
ATOM 2385 O O . MET A 1 302 ? 7.165 2.006 -27.313 1.00 90.06 302 MET A O 1
ATOM 2389 N N . GLN A 1 303 ? 7.739 0.052 -26.394 1.00 89.25 303 GLN A N 1
ATOM 2390 C CA . GLN A 1 303 ? 6.575 -0.665 -26.928 1.00 89.25 303 GLN A CA 1
ATOM 2391 C C . GLN A 1 303 ? 5.257 -0.167 -26.318 1.00 89.25 303 GLN A C 1
ATOM 2393 O O . GLN A 1 303 ? 4.240 -0.128 -27.006 1.00 89.25 303 GLN A O 1
ATOM 2398 N N . GLY A 1 304 ? 5.272 0.221 -25.039 1.00 89.31 304 GLY A N 1
ATOM 2399 C CA . GLY A 1 304 ? 4.137 0.852 -24.369 1.00 89.31 304 GLY A CA 1
ATOM 2400 C C . GLY A 1 304 ? 3.715 2.143 -25.069 1.00 89.31 304 GLY A C 1
ATOM 2401 O O . GLY A 1 304 ? 2.538 2.294 -25.375 1.00 89.31 304 GLY A O 1
ATOM 2402 N N . ILE A 1 305 ? 4.686 3.010 -25.384 1.00 86.56 305 ILE A N 1
ATOM 2403 C CA . ILE A 1 305 ? 4.496 4.238 -26.180 1.00 86.56 305 ILE A CA 1
ATOM 2404 C C . ILE A 1 305 ? 4.080 3.924 -27.619 1.00 86.56 305 ILE A C 1
ATOM 2406 O O . ILE A 1 305 ? 3.295 4.656 -28.195 1.00 86.56 305 ILE A O 1
ATOM 2410 N N . ALA A 1 306 ? 4.552 2.828 -28.209 1.00 83.06 306 ALA A N 1
ATOM 2411 C CA . ALA A 1 306 ? 4.171 2.426 -29.563 1.00 83.06 306 ALA A CA 1
ATOM 2412 C C . ALA A 1 306 ? 2.774 1.768 -29.651 1.00 83.06 306 ALA A C 1
ATOM 2414 O O . ALA A 1 306 ? 2.489 1.040 -30.602 1.00 83.06 306 ALA A O 1
ATOM 2415 N N . GLY A 1 307 ? 1.908 1.985 -28.655 1.00 82.81 307 GLY A N 1
ATOM 2416 C CA . GLY A 1 307 ? 0.511 1.551 -28.665 1.00 82.81 307 GLY A CA 1
ATOM 2417 C C . GLY A 1 307 ? 0.198 0.259 -27.907 1.00 82.81 307 GLY A C 1
ATOM 2418 O O . GLY A 1 307 ? -0.955 -0.170 -27.920 1.00 82.81 307 GLY A O 1
ATOM 2419 N N . ARG A 1 308 ? 1.160 -0.375 -27.213 1.00 87.62 308 ARG A N 1
ATOM 2420 C CA . ARG A 1 308 ? 0.833 -1.511 -26.317 1.00 87.62 308 ARG A CA 1
ATOM 2421 C C . ARG A 1 308 ? 0.163 -1.077 -25.017 1.00 87.62 308 ARG A C 1
ATOM 2423 O O . ARG A 1 308 ? -0.458 -1.907 -24.359 1.00 87.62 308 ARG A O 1
ATOM 2430 N N . LEU A 1 309 ? 0.295 0.191 -24.636 1.00 89.62 309 LEU A N 1
ATOM 2431 C CA . LEU A 1 309 ? -0.445 0.787 -23.531 1.00 89.62 309 LEU A CA 1
ATOM 2432 C C . LEU A 1 309 ? -1.439 1.824 -24.068 1.00 89.62 309 LEU A C 1
ATOM 2434 O O . LEU A 1 309 ? -1.139 2.512 -25.040 1.00 89.62 309 LEU A O 1
ATOM 2438 N N . PRO A 1 310 ? -2.600 2.011 -23.416 1.00 89.12 310 PRO A N 1
ATOM 2439 C CA . PRO A 1 310 ? -3.479 3.131 -23.730 1.00 89.12 310 PRO A CA 1
ATOM 2440 C C . PRO A 1 310 ? -2.766 4.474 -23.518 1.00 89.12 310 PRO A C 1
ATOM 2442 O O . PRO A 1 310 ? -2.077 4.642 -22.509 1.00 89.12 310 PRO A O 1
ATOM 2445 N N . SER A 1 311 ? -3.037 5.480 -24.359 1.00 86.38 311 SER A N 1
ATOM 2446 C CA . SER A 1 311 ? -2.427 6.822 -24.253 1.00 86.38 311 SER A CA 1
ATOM 2447 C C . SER A 1 311 ? -2.571 7.457 -22.858 1.00 86.38 311 SER A C 1
ATOM 2449 O O . SER A 1 311 ? -1.697 8.178 -22.384 1.00 86.38 311 SER A O 1
ATOM 2451 N N . SER A 1 312 ? -3.646 7.122 -22.131 1.00 89.12 312 SER A N 1
ATOM 2452 C CA . SER A 1 312 ? -3.873 7.557 -20.742 1.00 89.12 312 SER A CA 1
ATOM 2453 C C . SER A 1 312 ? -2.888 6.983 -19.705 1.00 89.12 312 SER A C 1
ATOM 2455 O O . SER A 1 312 ? -2.998 7.313 -18.523 1.00 89.12 312 SER A O 1
ATOM 2457 N N . ARG A 1 313 ? -1.960 6.102 -20.104 1.00 89.94 313 ARG A N 1
ATOM 2458 C CA . ARG A 1 313 ? -0.892 5.526 -19.263 1.00 89.94 313 ARG A CA 1
ATOM 2459 C C . ARG A 1 313 ? 0.488 6.106 -19.553 1.00 89.94 313 ARG A C 1
ATOM 2461 O O . ARG A 1 313 ? 1.395 5.926 -18.745 1.00 89.94 313 ARG A O 1
ATOM 2468 N N . ILE A 1 314 ? 0.655 6.807 -20.673 1.00 88.19 314 ILE A N 1
ATOM 2469 C CA . ILE A 1 314 ? 1.963 7.272 -21.153 1.00 88.19 314 ILE A CA 1
ATOM 2470 C C . ILE A 1 314 ? 2.618 8.254 -20.176 1.00 88.19 314 ILE A C 1
ATOM 2472 O O . ILE A 1 314 ? 3.834 8.231 -19.996 1.00 88.19 314 ILE A O 1
ATOM 2476 N N . ASP A 1 315 ? 1.821 9.032 -19.442 1.00 88.75 315 ASP A N 1
ATOM 2477 C CA . ASP A 1 315 ? 2.326 9.912 -18.382 1.00 88.75 315 ASP A CA 1
ATOM 2478 C C . ASP A 1 315 ? 3.077 9.152 -17.274 1.00 88.75 315 ASP A C 1
ATOM 2480 O O . ASP A 1 315 ? 4.030 9.687 -16.708 1.00 88.75 315 ASP A O 1
ATOM 2484 N N . PHE A 1 316 ? 2.702 7.899 -16.990 1.00 93.25 316 PHE A N 1
ATOM 2485 C CA . PHE A 1 316 ? 3.401 7.054 -16.016 1.00 93.25 316 PHE A CA 1
ATOM 2486 C C . PHE A 1 316 ? 4.722 6.516 -16.581 1.00 93.25 316 PHE A C 1
ATOM 2488 O O . PHE A 1 316 ? 5.726 6.469 -15.874 1.00 93.25 316 PHE A O 1
ATOM 2495 N N . VAL A 1 317 ? 4.739 6.165 -17.870 1.00 93.19 317 VAL A N 1
ATOM 2496 C CA . VAL A 1 317 ? 5.934 5.692 -18.590 1.00 93.19 317 VAL A CA 1
ATOM 2497 C C . VAL A 1 317 ? 7.004 6.784 -18.666 1.00 93.19 317 VAL A C 1
ATOM 2499 O O . VAL A 1 317 ? 8.187 6.517 -18.443 1.00 93.19 317 VAL A O 1
ATOM 2502 N N . ILE A 1 318 ? 6.586 8.028 -18.919 1.00 90.00 318 ILE A N 1
ATOM 2503 C CA . ILE A 1 318 ? 7.463 9.204 -18.985 1.00 90.00 318 ILE A CA 1
ATOM 2504 C C . ILE A 1 318 ? 8.305 9.353 -17.714 1.00 90.00 318 ILE A C 1
ATOM 2506 O O . ILE A 1 318 ? 9.502 9.621 -17.809 1.00 90.00 318 ILE A O 1
ATOM 2510 N N . GLU A 1 319 ? 7.719 9.138 -16.535 1.00 91.94 319 GLU A N 1
ATOM 2511 C CA . GLU A 1 319 ? 8.447 9.255 -15.268 1.00 91.94 319 GLU A CA 1
ATOM 2512 C C . GLU A 1 319 ? 9.589 8.229 -15.154 1.00 91.94 319 GLU A C 1
ATOM 2514 O O . GLU A 1 319 ? 10.669 8.550 -14.648 1.00 91.94 319 GLU A O 1
ATOM 2519 N N . VAL A 1 320 ? 9.381 7.009 -15.658 1.00 96.50 320 VAL A N 1
ATOM 2520 C CA . VAL A 1 320 ? 10.409 5.958 -15.667 1.00 96.50 320 VAL A CA 1
ATOM 2521 C C . VAL A 1 320 ? 11.519 6.296 -16.661 1.00 96.50 320 VAL A C 1
ATOM 2523 O O . VAL A 1 320 ? 12.696 6.163 -16.331 1.00 96.50 320 VAL A O 1
ATOM 2526 N N . ILE A 1 321 ? 11.165 6.794 -17.850 1.00 93.88 321 ILE A N 1
ATOM 2527 C CA . ILE A 1 321 ? 12.136 7.236 -18.862 1.00 93.88 321 ILE A CA 1
ATOM 2528 C C . ILE A 1 321 ? 13.014 8.369 -18.320 1.00 93.88 321 ILE A C 1
ATOM 2530 O O . ILE A 1 321 ? 14.234 8.330 -18.469 1.00 93.88 321 ILE A O 1
ATOM 2534 N N . GLU A 1 322 ? 12.419 9.356 -17.646 1.00 91.25 322 GLU A N 1
ATOM 2535 C CA . GLU A 1 322 ? 13.169 10.441 -17.003 1.00 91.25 322 GLU A CA 1
ATOM 2536 C C . GLU A 1 322 ? 14.151 9.908 -15.953 1.00 91.25 322 GLU A C 1
ATOM 2538 O O . GLU A 1 322 ? 15.299 10.356 -15.898 1.00 91.25 322 GLU A O 1
ATOM 2543 N N . ALA A 1 323 ? 13.728 8.930 -15.146 1.00 94.00 323 ALA A N 1
ATOM 2544 C CA . ALA A 1 323 ? 14.600 8.291 -14.167 1.00 94.00 323 ALA A CA 1
ATOM 2545 C C . ALA A 1 323 ? 15.763 7.540 -14.844 1.00 94.00 323 ALA A C 1
ATOM 2547 O O . ALA A 1 323 ? 16.907 7.697 -14.417 1.00 94.00 323 ALA A O 1
ATOM 2548 N N . LEU A 1 324 ? 15.497 6.787 -15.920 1.00 94.81 324 LEU A N 1
ATOM 2549 C CA . LEU A 1 324 ? 16.516 6.070 -16.698 1.00 94.81 324 LEU A CA 1
ATOM 2550 C C . LEU A 1 324 ? 17.566 7.018 -17.277 1.00 94.81 324 LEU A C 1
ATOM 2552 O O . LEU A 1 324 ? 18.759 6.790 -17.089 1.00 94.81 324 LEU A O 1
ATOM 2556 N N . VAL A 1 325 ? 17.138 8.092 -17.943 1.00 91.69 325 VAL A N 1
ATOM 2557 C CA . VAL A 1 325 ? 18.062 9.063 -18.547 1.00 91.69 325 VAL A CA 1
ATOM 2558 C C . VAL A 1 325 ? 18.907 9.745 -17.480 1.00 91.69 325 VAL A C 1
ATOM 2560 O O . VAL A 1 325 ? 20.122 9.857 -17.642 1.00 91.69 325 VAL A O 1
ATOM 2563 N N . LYS A 1 326 ? 18.283 10.166 -16.372 1.00 90.25 326 LYS A N 1
ATOM 2564 C CA . LYS A 1 326 ? 18.988 10.848 -15.284 1.00 90.25 326 LYS A CA 1
ATOM 2565 C C . LYS A 1 326 ? 20.024 9.943 -14.616 1.00 90.25 326 LYS A C 1
ATOM 2567 O O . LYS A 1 326 ? 21.122 10.407 -14.335 1.00 90.25 326 LYS A O 1
ATOM 2572 N N . TYR A 1 327 ? 19.677 8.685 -14.347 1.00 92.00 327 TYR A N 1
ATOM 2573 C CA . TYR A 1 327 ? 20.533 7.778 -13.583 1.00 92.00 327 TYR A CA 1
ATOM 2574 C C . TYR A 1 327 ? 21.553 7.029 -14.453 1.00 92.00 327 TYR A C 1
ATOM 2576 O O . TYR A 1 327 ? 22.736 6.977 -14.129 1.00 92.00 327 TYR A O 1
ATOM 2584 N N . CYS A 1 328 ? 21.116 6.450 -15.572 1.00 91.44 328 CYS A N 1
ATOM 2585 C CA . CYS A 1 328 ? 21.962 5.614 -16.426 1.00 91.44 328 CYS A CA 1
ATOM 2586 C C . CYS A 1 328 ? 22.701 6.413 -17.512 1.00 91.44 328 CYS A C 1
ATOM 2588 O O . CYS A 1 328 ? 23.589 5.867 -18.174 1.00 91.44 328 CYS A O 1
ATOM 2590 N N . GLY A 1 329 ? 22.341 7.682 -17.732 1.00 88.81 329 GLY A N 1
ATOM 2591 C CA . GLY A 1 329 ? 23.030 8.585 -18.652 1.00 88.81 329 GLY A CA 1
ATOM 2592 C C . GLY A 1 329 ? 23.245 7.967 -20.036 1.00 88.81 329 GLY A C 1
ATOM 2593 O O . GLY A 1 329 ? 22.319 7.425 -20.645 1.00 88.81 329 GLY A O 1
ATOM 2594 N N . ARG A 1 330 ? 24.493 8.000 -20.520 1.00 87.19 330 ARG A N 1
ATOM 2595 C CA . ARG A 1 330 ? 24.874 7.489 -21.850 1.00 87.19 330 ARG A CA 1
ATOM 2596 C C . ARG A 1 330 ? 24.539 6.013 -22.068 1.00 87.19 330 ARG A C 1
ATOM 2598 O O . ARG A 1 330 ? 24.242 5.643 -23.198 1.00 87.19 330 ARG A O 1
ATOM 2605 N N . VAL A 1 331 ? 24.540 5.184 -21.021 1.00 91.88 331 VAL A N 1
ATOM 2606 C CA . VAL A 1 331 ? 24.214 3.755 -21.160 1.00 91.88 331 VAL A CA 1
ATOM 2607 C C . VAL A 1 331 ? 22.771 3.597 -21.641 1.00 91.88 331 VAL A C 1
ATOM 2609 O O . VAL A 1 331 ? 22.517 2.891 -22.617 1.00 91.88 331 VAL A O 1
ATOM 2612 N N . SER A 1 332 ? 21.838 4.349 -21.045 1.00 92.31 332 SER A N 1
ATOM 2613 C CA . SER A 1 332 ? 20.428 4.304 -21.452 1.00 92.31 332 SER A CA 1
ATOM 2614 C C . SER A 1 332 ? 20.195 4.749 -22.891 1.00 92.31 332 SER A C 1
ATOM 2616 O O . SER A 1 332 ? 19.297 4.223 -23.540 1.00 92.31 332 SER A O 1
ATOM 2618 N N . ARG A 1 333 ? 21.031 5.645 -23.437 1.00 92.81 333 ARG A N 1
ATOM 2619 C CA . ARG A 1 333 ? 20.923 6.078 -24.839 1.00 92.81 333 ARG A CA 1
ATOM 2620 C C . ARG A 1 333 ? 21.022 4.900 -25.800 1.00 92.81 333 ARG A C 1
ATOM 2622 O O . ARG A 1 333 ? 20.197 4.787 -26.700 1.00 92.81 333 ARG A O 1
ATOM 2629 N N . THR A 1 334 ? 21.964 3.991 -25.557 1.00 94.00 334 THR A N 1
ATOM 2630 C CA . THR A 1 334 ? 22.130 2.797 -26.397 1.00 94.00 334 THR A CA 1
ATOM 2631 C C . THR A 1 334 ? 20.918 1.864 -26.316 1.00 94.00 334 THR A C 1
ATOM 2633 O O . THR A 1 334 ? 20.524 1.270 -27.318 1.00 94.00 334 THR A O 1
ATOM 2636 N N . TRP A 1 335 ? 20.266 1.778 -25.151 1.00 95.19 335 TRP A N 1
ATOM 2637 C CA . TRP A 1 335 ? 19.026 1.017 -24.984 1.00 95.19 335 TRP A CA 1
ATOM 2638 C C . TRP A 1 335 ? 17.861 1.645 -25.752 1.00 95.19 335 TRP A C 1
ATOM 2640 O O . TRP A 1 335 ? 17.130 0.924 -26.428 1.00 95.19 335 TRP A O 1
ATOM 2650 N N . PHE A 1 336 ? 17.705 2.972 -25.699 1.00 91.81 336 PHE A N 1
ATOM 2651 C CA . PHE A 1 336 ? 16.674 3.678 -26.469 1.00 91.81 336 PHE A CA 1
ATOM 2652 C C . PHE A 1 336 ? 16.904 3.554 -27.978 1.00 91.81 336 PHE A C 1
ATOM 2654 O O . PHE A 1 336 ? 15.956 3.287 -28.709 1.00 91.81 336 PHE A O 1
ATOM 2661 N N . GLU A 1 337 ? 18.150 3.671 -28.445 1.00 90.12 337 GLU A N 1
ATOM 2662 C CA . GLU A 1 337 ? 18.509 3.476 -29.855 1.00 90.12 337 GLU A CA 1
ATOM 2663 C C . GLU A 1 337 ? 18.119 2.078 -30.351 1.00 90.12 337 GLU A C 1
ATOM 2665 O O . GLU A 1 337 ? 17.475 1.944 -31.392 1.00 90.12 337 GLU A O 1
ATOM 2670 N N . LYS A 1 338 ? 18.452 1.027 -29.591 1.00 90.56 338 LYS A N 1
ATOM 2671 C CA . LYS A 1 338 ? 18.053 -0.349 -29.920 1.00 90.56 338 LYS A CA 1
ATOM 2672 C C . LYS A 1 338 ? 16.537 -0.532 -29.895 1.00 90.56 338 LYS A C 1
ATOM 2674 O O . LYS A 1 338 ? 15.987 -1.133 -30.814 1.00 90.56 338 LYS A O 1
ATOM 2679 N N . ALA A 1 339 ? 15.867 -0.005 -28.869 1.00 89.25 339 ALA A N 1
ATOM 2680 C CA . ALA A 1 339 ? 14.418 -0.097 -28.739 1.00 89.25 339 ALA A CA 1
ATOM 2681 C C . ALA A 1 339 ? 13.715 0.554 -29.938 1.00 89.25 339 ALA A C 1
ATOM 2683 O O . ALA A 1 339 ? 12.884 -0.094 -30.564 1.00 89.25 339 ALA A O 1
ATOM 2684 N N . LEU A 1 340 ? 14.106 1.773 -30.320 1.00 84.50 340 LEU A N 1
ATOM 2685 C CA . LEU A 1 340 ? 13.558 2.483 -31.481 1.00 84.50 340 LEU A CA 1
ATOM 2686 C C . LEU A 1 340 ? 13.816 1.739 -32.795 1.00 84.50 340 LEU A C 1
ATOM 2688 O O . LEU A 1 340 ? 12.912 1.627 -33.609 1.00 84.50 340 LEU A O 1
ATOM 2692 N N . ARG A 1 341 ? 15.011 1.165 -32.989 1.00 84.38 341 ARG A N 1
ATOM 2693 C CA . ARG A 1 341 ? 15.301 0.329 -34.172 1.00 84.38 341 ARG A CA 1
ATOM 2694 C C . ARG A 1 341 ? 14.434 -0.928 -34.245 1.00 84.38 341 ARG A C 1
ATOM 2696 O O . ARG A 1 341 ? 14.178 -1.409 -35.341 1.00 84.38 341 ARG A O 1
ATOM 2703 N N . SER A 1 342 ? 14.036 -1.481 -33.097 1.00 82.38 342 SER A N 1
ATOM 2704 C CA . SER A 1 342 ? 13.141 -2.644 -33.037 1.00 82.38 342 SER A CA 1
ATOM 2705 C C . SER A 1 342 ? 11.661 -2.286 -33.180 1.00 82.38 342 SER A C 1
ATOM 2707 O O . SER A 1 342 ? 10.844 -3.163 -33.463 1.00 82.38 342 SER A O 1
ATOM 2709 N N . LEU A 1 343 ? 11.303 -1.016 -32.966 1.00 75.69 343 LEU A N 1
ATOM 2710 C CA . LEU A 1 343 ? 9.982 -0.518 -33.314 1.00 75.69 343 LEU A CA 1
ATOM 2711 C C . LEU A 1 343 ? 9.871 -0.443 -34.842 1.00 75.69 343 LEU A C 1
ATOM 2713 O O . LEU A 1 343 ? 10.876 -0.400 -35.551 1.00 75.69 343 LEU A O 1
ATOM 2717 N N . ARG A 1 344 ? 8.634 -0.516 -35.347 1.00 63.41 344 ARG A N 1
ATOM 2718 C CA . ARG A 1 344 ? 8.329 -0.526 -36.788 1.00 63.41 344 ARG A CA 1
ATOM 2719 C C . ARG A 1 344 ? 9.062 0.613 -37.515 1.00 63.41 344 ARG A C 1
ATOM 2721 O O . ARG A 1 344 ? 9.379 1.607 -36.869 1.00 63.41 344 ARG A O 1
ATOM 2728 N N . PRO A 1 345 ? 9.294 0.509 -38.837 1.00 56.31 345 PRO A N 1
ATOM 2729 C CA . PRO A 1 345 ? 9.964 1.555 -39.602 1.00 56.31 345 PRO A CA 1
ATOM 2730 C C . PRO A 1 345 ? 9.097 2.823 -39.677 1.00 56.31 345 PRO A C 1
ATOM 2732 O O . PRO A 1 345 ? 8.409 3.071 -40.658 1.00 56.31 345 PRO A O 1
ATOM 2735 N N . THR A 1 346 ? 9.101 3.623 -38.618 1.00 55.94 346 THR A N 1
ATOM 2736 C CA . THR A 1 346 ? 8.925 5.072 -38.692 1.00 55.94 346 THR A CA 1
ATOM 2737 C C . THR A 1 346 ? 10.188 5.665 -39.308 1.00 55.94 346 THR A C 1
ATOM 2739 O O . THR A 1 346 ? 11.268 5.069 -39.234 1.00 55.94 346 THR A O 1
ATOM 2742 N N . GLU A 1 347 ? 10.062 6.811 -39.973 1.00 57.34 347 GLU A N 1
ATOM 2743 C CA . GLU A 1 347 ? 11.196 7.433 -40.653 1.00 57.34 347 GLU A CA 1
ATOM 2744 C C . GLU A 1 347 ? 12.363 7.644 -39.663 1.00 57.34 347 GLU A C 1
ATOM 2746 O O . GLU A 1 347 ? 12.175 8.114 -38.537 1.00 57.34 347 GLU A O 1
ATOM 2751 N N . GLN A 1 348 ? 13.594 7.300 -40.070 1.00 58.81 348 GLN A N 1
ATOM 2752 C CA . GLN A 1 348 ? 14.790 7.484 -39.232 1.00 58.81 348 GLN A CA 1
ATOM 2753 C C . GLN A 1 348 ? 14.958 8.901 -38.629 1.00 58.81 348 GLN A C 1
ATOM 2755 O O . GLN A 1 348 ? 15.425 8.983 -37.488 1.00 58.81 348 GLN A O 1
ATOM 2760 N N . PRO A 1 349 ? 14.559 10.002 -39.306 1.00 56.75 349 PRO A N 1
ATOM 2761 C CA . PRO A 1 349 ? 14.584 11.349 -38.738 1.00 56.75 349 PRO A CA 1
ATOM 2762 C C . PRO A 1 349 ? 13.789 11.482 -37.433 1.00 56.75 349 PRO A C 1
ATOM 2764 O O . PRO A 1 349 ? 14.282 12.101 -36.491 1.00 56.75 349 PRO A O 1
ATOM 2767 N N . THR A 1 350 ? 12.617 10.850 -37.317 1.00 69.12 350 THR A N 1
ATOM 2768 C CA . THR A 1 350 ? 11.776 10.915 -36.109 1.00 69.12 350 THR A CA 1
ATOM 2769 C C . T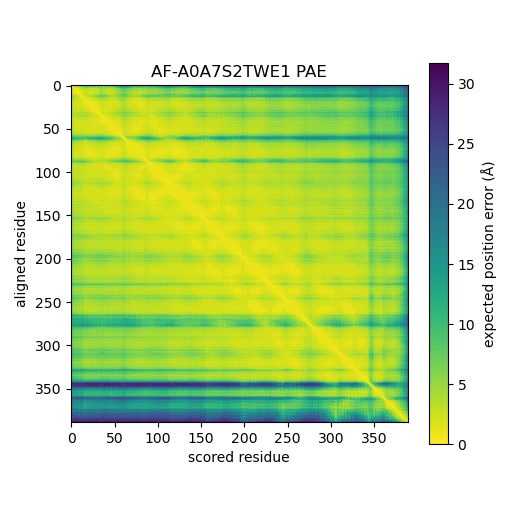HR A 1 350 ? 12.455 10.232 -34.919 1.00 69.12 350 THR A C 1
ATOM 2771 O O . THR A 1 350 ? 12.446 10.744 -33.799 1.00 69.12 350 THR A O 1
ATOM 2774 N N . HIS A 1 351 ? 13.125 9.096 -35.151 1.00 74.25 351 HIS A N 1
ATOM 2775 C CA . HIS A 1 351 ? 13.891 8.401 -34.108 1.00 74.25 351 HIS A CA 1
ATOM 2776 C C . HIS A 1 351 ? 15.062 9.242 -33.601 1.00 74.25 351 HIS A C 1
ATOM 2778 O O . HIS A 1 351 ? 15.323 9.289 -32.396 1.00 74.25 351 HIS A O 1
ATOM 2784 N N . GLN A 1 352 ? 15.762 9.914 -34.513 1.00 75.06 352 GLN A N 1
ATOM 2785 C CA . GLN A 1 352 ? 16.884 10.766 -34.156 1.00 75.06 352 GLN A CA 1
ATOM 2786 C C . GLN A 1 352 ? 16.425 12.010 -33.380 1.00 75.06 352 GLN A C 1
ATOM 2788 O O . GLN A 1 352 ? 16.982 12.295 -32.320 1.00 75.06 352 GLN A O 1
ATOM 2793 N N . GLN A 1 353 ? 15.351 12.670 -33.823 1.00 76.81 353 GLN A N 1
ATOM 2794 C CA . GLN A 1 353 ? 14.740 13.804 -33.116 1.00 76.81 353 GLN A CA 1
ATOM 2795 C C . GLN A 1 353 ? 14.266 13.427 -31.705 1.00 76.81 353 GLN A C 1
ATOM 2797 O O . GLN A 1 353 ? 14.485 14.181 -30.748 1.00 76.81 353 GLN A O 1
ATOM 2802 N N . PHE A 1 354 ? 13.664 12.241 -31.550 1.00 79.69 354 PHE A N 1
ATOM 2803 C CA . PHE A 1 354 ? 13.255 11.723 -30.245 1.00 79.69 354 PHE A CA 1
ATOM 2804 C C . PHE A 1 354 ? 14.452 11.581 -29.300 1.00 79.69 354 PHE A C 1
ATOM 2806 O O . PHE A 1 354 ? 14.398 12.037 -28.157 1.00 79.69 354 PHE A O 1
ATOM 2813 N N . LEU A 1 355 ? 15.549 10.975 -29.768 1.00 83.00 355 LEU A N 1
ATOM 2814 C CA . LEU A 1 355 ? 16.763 10.779 -28.971 1.00 83.00 355 LEU A CA 1
ATOM 2815 C C . LEU A 1 355 ? 17.446 12.102 -28.614 1.00 83.00 355 LEU A C 1
ATOM 2817 O O . LEU A 1 355 ? 17.859 12.286 -27.469 1.00 83.00 355 LEU A O 1
ATOM 2821 N N . GLU A 1 356 ? 17.556 13.026 -29.566 1.00 83.75 356 GLU A N 1
ATOM 2822 C CA . GLU A 1 356 ? 18.155 14.345 -29.342 1.00 83.75 356 GLU A CA 1
ATOM 2823 C C . GLU A 1 356 ? 17.387 15.122 -28.274 1.00 83.75 356 GLU A C 1
ATOM 2825 O O . GLU A 1 356 ? 17.985 15.606 -27.313 1.00 83.75 356 GLU A O 1
ATOM 2830 N N . THR A 1 357 ? 16.057 15.140 -28.366 1.00 81.50 357 THR A N 1
ATOM 2831 C CA . THR A 1 357 ? 15.204 15.791 -27.366 1.00 81.50 357 THR A CA 1
ATOM 2832 C C . THR A 1 357 ? 15.245 15.059 -26.025 1.00 81.50 357 THR A C 1
ATOM 2834 O O . THR A 1 357 ? 15.283 15.691 -24.970 1.00 81.50 357 THR A O 1
ATOM 2837 N N . LEU A 1 358 ? 15.249 13.720 -26.024 1.00 81.94 358 LEU A N 1
ATOM 2838 C CA . LEU A 1 358 ? 15.289 12.916 -24.801 1.00 81.94 358 LEU A CA 1
ATOM 2839 C C . LEU A 1 358 ? 16.548 13.209 -23.972 1.00 81.94 358 LEU A C 1
ATOM 2841 O O . LEU A 1 358 ? 16.445 13.351 -22.753 1.00 81.94 358 LEU A O 1
ATOM 2845 N N . PHE A 1 359 ? 17.701 13.336 -24.633 1.00 84.19 359 PHE A N 1
ATOM 2846 C CA . PHE A 1 359 ? 19.006 13.556 -24.003 1.00 84.19 359 PHE A CA 1
ATOM 2847 C C . PHE A 1 359 ? 19.459 15.025 -23.993 1.00 84.19 359 PHE A C 1
ATOM 2849 O O . PHE A 1 359 ? 20.598 15.308 -23.611 1.00 84.19 359 PHE A O 1
ATOM 2856 N N . GLN A 1 360 ? 18.589 15.965 -24.372 1.00 83.38 360 GLN A N 1
ATOM 2857 C CA . GLN A 1 360 ? 18.908 17.388 -24.363 1.00 83.38 360 GLN A CA 1
ATOM 2858 C C . GLN A 1 360 ? 19.191 17.886 -22.928 1.00 83.38 360 GLN A C 1
ATOM 2860 O O . GLN A 1 360 ? 18.375 17.674 -22.021 1.00 83.38 360 GLN A O 1
ATOM 2865 N N . PRO A 1 361 ? 20.314 18.590 -22.689 1.00 71.00 361 PRO A N 1
ATOM 2866 C CA . PRO A 1 361 ? 20.578 19.226 -21.402 1.00 71.00 361 PRO A CA 1
ATOM 2867 C C . PRO A 1 361 ? 19.497 20.264 -21.062 1.00 71.00 361 PRO A C 1
ATOM 2869 O O . PRO A 1 361 ? 19.135 21.073 -21.909 1.00 71.00 361 PRO A O 1
ATOM 2872 N N . ARG A 1 362 ? 19.010 20.281 -19.810 1.00 67.56 362 ARG A N 1
ATOM 2873 C CA . ARG A 1 362 ? 18.005 21.252 -19.308 1.00 67.56 362 ARG A CA 1
ATOM 2874 C C . ARG A 1 362 ? 16.703 21.310 -20.126 1.00 67.56 362 ARG A C 1
ATOM 2876 O O . ARG A 1 362 ? 16.144 22.377 -20.354 1.00 67.56 362 ARG A O 1
ATOM 2883 N N . ARG A 1 363 ? 16.194 20.150 -20.527 1.00 73.56 363 ARG A N 1
ATOM 2884 C CA . ARG A 1 363 ? 14.919 20.026 -21.236 1.00 73.56 363 ARG A CA 1
ATOM 2885 C C . ARG A 1 363 ? 13.721 20.464 -20.387 1.00 73.56 363 ARG A C 1
ATOM 2887 O O . ARG A 1 363 ? 13.580 20.052 -19.233 1.00 73.56 363 ARG A O 1
ATOM 2894 N N . GLU A 1 364 ? 12.787 21.194 -20.990 1.00 74.50 364 GLU A N 1
ATOM 2895 C CA . GLU A 1 364 ? 11.495 21.462 -20.364 1.00 74.50 364 GLU A CA 1
ATOM 2896 C C . GLU A 1 364 ? 10.650 20.182 -20.277 1.00 74.50 364 GLU A C 1
ATOM 2898 O O . GLU A 1 364 ? 10.333 19.537 -21.279 1.00 74.50 364 GLU A O 1
ATOM 2903 N N . ARG A 1 365 ? 10.215 19.820 -19.063 1.00 76.19 365 ARG A N 1
ATOM 2904 C CA . ARG A 1 365 ? 9.383 18.625 -18.828 1.00 76.19 365 ARG A CA 1
ATOM 2905 C C . ARG A 1 365 ? 8.122 18.609 -19.699 1.00 76.19 365 ARG A C 1
ATOM 2907 O O . ARG A 1 365 ? 7.777 17.570 -20.254 1.00 76.19 365 ARG A O 1
ATOM 2914 N N . LYS A 1 366 ? 7.463 19.763 -19.858 1.00 75.00 366 LYS A N 1
ATOM 2915 C CA . LYS A 1 366 ? 6.249 19.899 -20.679 1.00 75.00 366 LYS A CA 1
ATOM 2916 C C . LYS A 1 366 ? 6.517 19.625 -22.160 1.00 75.00 366 LYS A C 1
ATOM 2918 O O . LYS A 1 366 ? 5.704 18.965 -22.801 1.00 75.00 366 LYS A O 1
ATOM 2923 N N . GLN A 1 367 ? 7.641 20.105 -22.691 1.00 75.38 367 GLN A N 1
ATOM 2924 C CA . GLN A 1 367 ? 8.029 19.892 -24.087 1.00 75.38 367 GLN A CA 1
ATOM 2925 C C . GLN A 1 367 ? 8.232 18.403 -24.380 1.00 75.38 367 GLN A C 1
ATOM 2927 O O . GLN A 1 367 ? 7.724 17.889 -25.370 1.00 75.38 367 GLN A O 1
ATOM 2932 N N . PHE A 1 368 ? 8.882 17.679 -23.473 1.00 74.12 368 PHE A N 1
ATOM 2933 C CA . PHE A 1 368 ? 9.051 16.237 -23.625 1.00 74.12 368 PHE A CA 1
ATOM 2934 C C . PHE A 1 368 ? 7.775 15.437 -23.495 1.00 74.12 368 PHE A C 1
ATOM 2936 O O . PHE A 1 368 ? 7.552 14.519 -24.273 1.00 74.12 368 PHE A O 1
ATOM 2943 N N . GLN A 1 369 ? 6.942 15.775 -22.513 1.00 77.31 369 GLN A N 1
ATOM 2944 C CA . GLN A 1 369 ? 5.648 15.125 -22.362 1.00 77.31 369 GLN A CA 1
ATOM 2945 C C . GLN A 1 369 ? 4.820 15.268 -23.641 1.00 77.3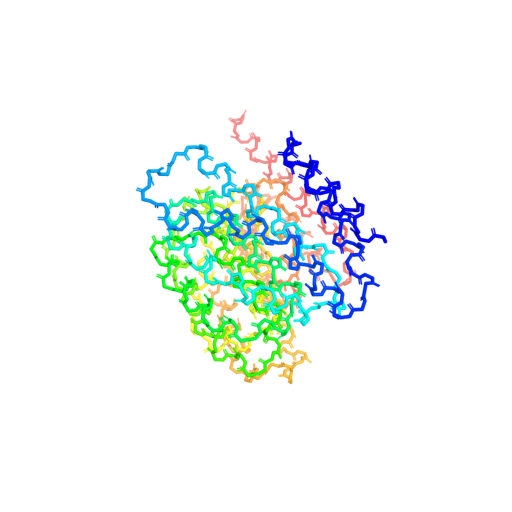1 369 GLN A C 1
ATOM 2947 O O . GLN A 1 369 ? 4.175 14.308 -24.051 1.00 77.31 369 GLN A O 1
ATOM 2952 N N . ARG A 1 370 ? 4.868 16.440 -24.292 1.00 78.44 370 ARG A N 1
ATOM 2953 C CA . ARG A 1 370 ? 4.253 16.650 -25.609 1.00 78.44 370 ARG A CA 1
ATOM 2954 C C . ARG A 1 370 ? 4.886 15.752 -26.667 1.00 78.44 370 ARG A C 1
ATOM 2956 O O . ARG A 1 370 ? 4.164 14.952 -27.240 1.00 78.44 370 ARG A O 1
ATOM 2963 N N . MET A 1 371 ? 6.211 15.789 -26.826 1.00 77.25 371 MET A N 1
ATOM 2964 C CA . MET A 1 371 ? 6.907 14.958 -27.814 1.00 77.25 371 MET A CA 1
ATOM 2965 C C . MET A 1 371 ? 6.588 13.467 -27.656 1.00 77.25 371 MET A C 1
ATOM 2967 O O . MET A 1 371 ? 6.213 12.837 -28.630 1.00 77.25 371 MET A O 1
ATOM 2971 N N . VAL A 1 372 ? 6.675 12.898 -26.448 1.00 74.56 372 VAL A N 1
ATOM 2972 C CA . VAL A 1 372 ? 6.372 11.471 -26.226 1.00 74.56 372 VAL A CA 1
ATOM 2973 C C . VAL A 1 372 ? 4.920 11.143 -26.581 1.00 74.56 372 VAL A C 1
ATOM 2975 O O . VAL A 1 372 ? 4.651 10.077 -27.125 1.00 74.56 372 VAL A O 1
ATOM 2978 N N . ARG A 1 373 ? 3.976 12.053 -26.308 1.00 75.50 373 ARG A N 1
ATOM 2979 C CA . ARG A 1 373 ? 2.568 11.885 -26.705 1.00 75.50 373 ARG A CA 1
ATOM 2980 C C . ARG A 1 373 ? 2.372 12.013 -28.213 1.00 75.50 373 ARG A C 1
ATOM 2982 O O . ARG A 1 373 ? 1.500 11.352 -28.763 1.00 75.50 373 ARG A O 1
ATOM 2989 N N . ASP A 1 374 ? 3.140 12.863 -28.878 1.00 74.75 374 ASP A N 1
ATOM 2990 C CA . ASP A 1 374 ? 3.075 13.006 -30.330 1.00 74.75 374 ASP A CA 1
ATOM 2991 C C . ASP A 1 374 ? 3.716 11.792 -31.018 1.00 74.75 374 ASP A C 1
ATOM 2993 O O . ASP A 1 374 ? 3.129 11.248 -31.946 1.00 74.75 374 ASP A O 1
ATOM 2997 N N . THR A 1 375 ? 4.800 11.254 -30.453 1.00 70.62 375 THR A N 1
ATOM 2998 C CA . THR A 1 375 ? 5.384 9.958 -30.825 1.00 70.62 375 THR A CA 1
ATOM 2999 C C . THR A 1 375 ? 4.382 8.805 -30.645 1.00 70.62 375 THR A C 1
ATOM 3001 O O . THR A 1 375 ? 4.224 7.991 -31.550 1.00 70.62 375 THR A O 1
ATOM 3004 N N . ASP A 1 376 ? 3.648 8.750 -29.524 1.00 70.69 376 ASP A N 1
ATOM 3005 C CA . A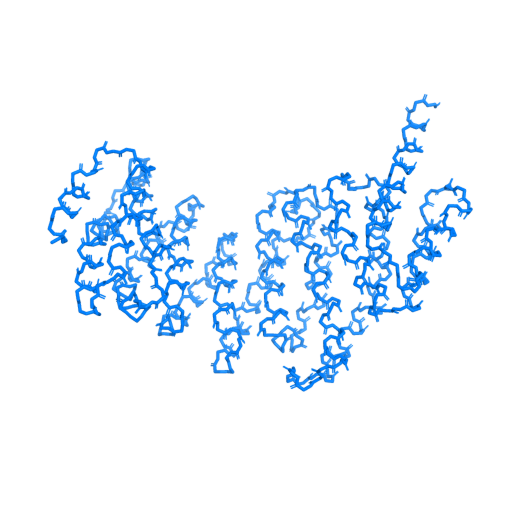SP A 1 376 ? 2.547 7.786 -29.309 1.00 70.69 376 ASP A CA 1
ATOM 3006 C C . ASP A 1 376 ? 1.474 7.895 -30.408 1.00 70.69 376 ASP A C 1
ATOM 3008 O O . ASP A 1 376 ? 1.075 6.892 -31.001 1.00 70.69 376 ASP A O 1
ATOM 3012 N N . LYS A 1 377 ? 1.051 9.118 -30.761 1.00 70.00 377 LYS A N 1
ATOM 3013 C CA . LYS A 1 377 ? 0.081 9.342 -31.847 1.00 70.00 377 LYS A CA 1
ATOM 3014 C C . LYS A 1 377 ? 0.615 8.922 -33.213 1.00 70.00 377 LYS A C 1
ATOM 3016 O O . LYS A 1 377 ? -0.140 8.331 -33.980 1.00 70.00 377 LYS A O 1
ATOM 3021 N N . GLU A 1 378 ? 1.866 9.235 -33.537 1.00 70.38 378 GLU A N 1
ATOM 3022 C CA . GLU A 1 378 ? 2.497 8.848 -34.803 1.00 70.38 378 GLU A CA 1
ATOM 3023 C C . GLU A 1 378 ? 2.551 7.325 -34.942 1.00 70.38 378 GLU A C 1
ATOM 3025 O O . GLU A 1 378 ? 2.090 6.781 -35.949 1.00 70.38 378 GLU A O 1
ATOM 3030 N N . PHE A 1 379 ? 2.993 6.624 -33.893 1.00 65.69 379 PHE A N 1
ATOM 3031 C CA . PHE A 1 379 ? 2.977 5.163 -33.859 1.00 65.69 379 PHE A CA 1
ATOM 3032 C C . PHE A 1 379 ? 1.553 4.595 -33.958 1.00 65.69 379 PHE A C 1
ATOM 3034 O O . PHE A 1 379 ? 1.316 3.649 -34.713 1.00 65.69 379 PHE A O 1
ATOM 3041 N N . ALA A 1 380 ? 0.581 5.188 -33.259 1.00 62.38 380 ALA A N 1
ATOM 3042 C CA . ALA A 1 380 ? -0.818 4.769 -33.321 1.00 62.38 380 ALA A CA 1
ATOM 3043 C C . ALA A 1 380 ? -1.449 4.999 -34.707 1.00 62.38 380 ALA A C 1
ATOM 3045 O O . ALA A 1 380 ? -2.242 4.175 -35.169 1.00 62.38 380 ALA A O 1
ATOM 3046 N N . ASN A 1 381 ? -1.103 6.092 -35.390 1.00 62.78 381 ASN A N 1
ATOM 3047 C CA . ASN A 1 381 ? -1.579 6.392 -36.740 1.00 62.78 381 ASN A CA 1
ATOM 3048 C C . ASN A 1 381 ? -0.977 5.424 -37.769 1.00 62.78 381 ASN A C 1
ATOM 3050 O O . ASN A 1 381 ? -1.712 4.900 -38.606 1.00 62.78 381 ASN A O 1
ATOM 3054 N N . ALA A 1 382 ? 0.317 5.108 -37.652 1.00 58.59 382 ALA A N 1
ATOM 3055 C CA . ALA A 1 382 ? 0.972 4.091 -38.475 1.00 58.59 382 ALA A CA 1
ATOM 3056 C C . ALA A 1 382 ? 0.351 2.692 -38.279 1.00 58.59 382 ALA A C 1
ATOM 3058 O O . ALA A 1 382 ? 0.229 1.922 -39.231 1.00 58.59 382 ALA A O 1
ATOM 3059 N N . LEU A 1 383 ? -0.098 2.365 -37.059 1.00 50.22 383 LEU A N 1
ATOM 3060 C CA . LEU A 1 383 ? -0.804 1.113 -36.768 1.00 50.22 383 LEU A CA 1
ATOM 3061 C C . LEU A 1 383 ? -2.180 1.048 -37.454 1.00 50.22 383 LEU A C 1
ATOM 3063 O O . LEU A 1 383 ? -2.532 0.010 -38.012 1.00 50.22 383 LEU A O 1
ATOM 3067 N N . ARG A 1 384 ? -2.949 2.146 -37.437 1.00 51.41 384 ARG A N 1
ATOM 3068 C CA . ARG A 1 384 ? -4.283 2.214 -38.066 1.00 51.41 384 ARG A CA 1
ATOM 3069 C C . ARG A 1 384 ? -4.226 2.182 -39.591 1.00 51.41 384 ARG A C 1
ATOM 3071 O O . ARG A 1 384 ? -5.059 1.519 -40.197 1.00 51.41 384 ARG A O 1
ATOM 3078 N N . ALA A 1 385 ? -3.246 2.850 -40.201 1.00 53.44 385 ALA A N 1
ATOM 3079 C CA . ALA A 1 385 ? -3.076 2.868 -41.657 1.00 53.44 385 ALA A CA 1
ATOM 3080 C C . ALA A 1 385 ? -2.843 1.465 -42.251 1.00 53.44 385 ALA A C 1
ATOM 3082 O O . ALA A 1 385 ? -3.232 1.206 -43.380 1.00 53.44 385 ALA A O 1
ATOM 3083 N N . HIS A 1 386 ? -2.258 0.549 -41.475 1.00 45.47 386 HIS A N 1
ATOM 3084 C CA . HIS A 1 386 ? -1.970 -0.824 -41.897 1.00 45.47 386 HIS A CA 1
ATOM 3085 C C . HIS A 1 386 ? -3.122 -1.819 -41.664 1.00 45.47 386 HIS A C 1
ATOM 3087 O O . HIS A 1 386 ? -3.118 -2.898 -42.235 1.00 45.47 386 HIS A O 1
ATOM 3093 N N . LEU A 1 387 ? -4.092 -1.500 -40.802 1.00 39.72 387 LEU A N 1
ATOM 3094 C CA . LEU A 1 387 ? -5.281 -2.344 -40.591 1.00 39.72 387 LEU A CA 1
ATOM 3095 C C . LEU A 1 387 ? -6.410 -2.028 -41.587 1.00 39.72 387 LEU A C 1
ATOM 3097 O O . LEU A 1 387 ? -7.392 -2.763 -41.655 1.00 39.72 387 LEU A O 1
ATOM 3101 N N . HIS A 1 388 ? -6.281 -0.925 -42.327 1.00 41.16 388 HIS A N 1
ATOM 3102 C CA . HIS A 1 388 ? -7.266 -0.428 -43.290 1.00 41.16 388 HIS A CA 1
ATOM 3103 C C . HIS A 1 388 ? -6.754 -0.392 -44.741 1.00 41.16 388 HIS A C 1
ATOM 3105 O O . HIS A 1 388 ? -7.457 0.128 -45.606 1.00 41.16 388 HIS A O 1
ATOM 3111 N N . GLY A 1 389 ? -5.565 -0.935 -45.006 1.00 36.50 389 GLY A N 1
ATOM 3112 C CA . GLY A 1 389 ? -5.014 -1.173 -46.342 1.00 36.50 389 GLY A CA 1
ATOM 3113 C C . GLY A 1 389 ? -4.554 -2.613 -46.447 1.00 36.50 389 GLY A C 1
ATOM 3114 O O . GLY A 1 389 ? -4.657 -3.163 -47.562 1.00 36.50 389 GLY A O 1
#

Nearest PDB structures (foldseek):
  8cmk-assembly1_A  TM=8.678E-01  e=1.125E-14  Homo sapiens
  8cmk-assembly1_B  TM=8.660E-01  e=1.559E-14  Homo sapiens
  4c0o-assembly1_A  TM=9.350E-01  e=2.832E-13  Homo sapiens
  6gx9-assembly1_A  TM=9.057E-01  e=2.128E-13  Homo sapiens
  4c0p-assembly3_C  TM=8.696E-01  e=1.135E-12  Homo sapiens

Solvent-accessible surface area (backbone atoms only — not comparable to full-atom values): 20605 Å² total; per-residue (Å²): 120,68,66,67,54,51,50,52,57,67,67,36,76,86,51,56,71,67,61,42,39,53,50,39,37,56,51,27,54,53,41,55,74,48,55,72,69,58,24,38,55,50,51,48,64,66,43,48,70,39,50,55,48,44,47,53,60,63,73,50,87,69,80,92,45,72,68,55,52,48,56,48,45,53,32,34,50,45,52,19,41,36,32,62,44,41,45,73,91,44,11,64,48,47,26,55,54,49,59,68,44,41,64,50,51,52,46,46,50,67,74,34,59,88,36,66,74,56,42,44,37,55,40,42,30,50,47,22,42,43,66,30,12,40,77,55,36,59,88,51,49,66,61,52,55,51,52,50,62,68,40,38,78,81,42,75,54,34,52,55,40,45,42,51,37,52,49,36,71,69,42,33,79,40,78,94,41,47,67,64,52,39,55,49,48,52,53,54,50,56,46,51,47,69,65,42,78,49,55,65,38,35,60,76,36,34,60,44,42,21,26,46,26,46,30,55,36,44,38,55,70,40,33,38,48,54,46,55,73,34,82,56,50,64,55,50,52,55,41,52,62,58,41,74,62,38,78,47,67,64,24,35,43,26,44,31,48,25,54,23,48,58,43,44,48,52,48,45,40,70,78,44,38,87,80,34,73,67,26,67,65,32,46,51,52,52,50,51,48,44,72,76,40,41,48,61,52,44,31,52,50,51,44,30,43,53,54,64,37,62,78,93,50,47,73,40,49,48,51,32,51,54,28,41,46,71,60,48,40,75,63,41,51,59,28,49,54,53,32,55,69,72,42,74,94,64,64,68,68,60,56,50,53,50,51,53,59,72,68,41,81,90,61,58,68,68,60,48,56,48,50,55,51,50,50,24,48,51,38,43,49,58,55,52,58,62,77,76,108

Sequence (389 aa):
FMGPLFQVYARSAGLRITERKEIVEGVTSVIGKLSKQKFREALTQLIKPLAAVLQRAAESKEAINDEHKTRVSHALDLIAQAFMTLPDSGAEQAAQILGQLKPLLDDAMRRYLADDALMERVCRVWKYGIRATKLHFKPMLPALLHQLSQYFPKYPHSSFLYIVCVCVNEFGAHPQYQELLARAYQTFSEHGMGTLKTAENYDQKPDIVGDFFDMQKRYLTHCPQIVFGSDLIVRVFKCALVGVFVGHKDACSMLMKFFATFIKSGAELQHHPERIPNSGPATKMLQGIMIGFGERLTAGLMQGIAGRLPSSRIDFVIEVIEALVKYCGRVSRTWFEKALRSLRPTEQPTHQQFLETLFQPRRERKQFQRMVRDTDKEFANALRAHLHG

Radius of gyration: 24.7 Å; Cα contacts (8 Å, |Δi|>4): 438; chains: 1; bounding box: 60×41×76 Å

InterPro domains:
  IPR011989 Armadillo-like helical [G3DSA:1.25.10.10] (1-384)
  IPR016024 Armadillo-type fold [SSF48371] (20-338)
  IPR051345 Importin beta-like nuclear transport receptors [PTHR12363] (13-380)
  IPR058537 Transportin-3/Importin-13, fourth TPR domain [PF24139] (97-191)